Protein AF-A0A4P9ZAK8-F1 (afdb_monomer_lite)

Foldseek 3Di:
DLVVLLVVLVVLLVVLLVVLVVVDDDPVVSVVVCCDDVNVVSVLSNLLSVLVVVLVVVCCVQVNDDDPVLVVQCVVPLVVVLVLLVLLQPDPDCNVVSSVLSSVLSSLVSLLSRLLVVLVVLLVVLVVVLVVPLPDQPDLVNLVCSLVVDSSNVVLVVLLVVLVVQLVVLVVCVVVVNDDVSSNVSSLSSVLSNLVSVLSVVVSVLSSCLCSPQRNVVSNVVVVCVVPDPPPDDPQVNVVRDPPCSVVVNLVSVLVSLVVQLVSLVVVQVVCVVPVVDDDSVSSVVSNVVSVVVSVVSVVVVVVVVCVVVVLVVLWDQQDPVLCVVQVQAAPQVRDGQDAQVRCCVVVVDGRDQQSGFTAAPVSDTHGNVSVVVVCVVPQADPPPRHGRPDDPDDPDDDDDDDDDDDDDDDDD

Radius of gyration: 31.16 Å; chains: 1; bounding box: 90×70×85 Å

Secondary structure (DSSP, 8-state):
-HHHHHHHHHHHHHHHHHHHHHH-SSHHHHHHHHTSHHHHHHHHHHHHHHHHHHHHHHIIIII-SPPHHHHHHHHHHHHHHHHHHHHTT-SSS-HHHHHHHHHHHHHHHHHHHHHHHHHHHHHHHHHHHHHHTTTS---HHHHHHHHHHSHHHHHHHHHHHHHHHHHHHHHHHHHTT-S-HHHHHHHHHHHHHHHHHHHHHHHHHHHHHHIIIIIHHHHHHHHHHTTS-TT---THHHHTTS-TTHHHHHHHHHHHHHHHHHHHHHHHHHHHHHHH-PPPPHHHHHHHHHHHHHHHHHHHHHHHHHHHHHHHHHH-EEPPHHHHHTTTTB-TTT--B---HHHHHHHHSSPPPGGG-EEE-TTS-EEEHHHHHHHHHH-SB-TTT--BSS-------------PPPPPPPP--

InterPro domains:
  IPR001841 Zinc finger, RING-type [PS50089] (331-386)
  IPR001841 Zinc finger, RING-type [SM00184] (331-385)
  IPR013083 Zinc finger, RING/FYVE/PHD-type [G3DSA:3.30.40.10] (305-394)
  IPR024766 Zinc finger, RING-H2-type [PF12678] (330-386)
  IPR050731 HRD1 family E3 ubiquitin-protein ligases [PTHR22763] (3-403)
  IPR057992 E3 ubiquitin-protein ligase synoviolin-like, TPR repeats [PF25563] (3-280)
  IPR058051 Synoviolin-like, RING finger [cd16479] (328-386)

Structure (mmCIF, N/CA/C/O backbone):
data_AF-A0A4P9ZAK8-F1
#
_entry.id   AF-A0A4P9ZAK8-F1
#
loop_
_atom_site.group_PDB
_atom_site.id
_atom_site.type_symbol
_atom_site.label_atom_id
_atom_site.label_alt_id
_atom_site.label_comp_id
_atom_site.label_asym_id
_atom_site.label_entity_id
_atom_site.label_seq_id
_atom_site.pdbx_PDB_ins_code
_atom_site.Cartn_x
_atom_site.Cartn_y
_atom_site.Cartn_z
_atom_site.occupancy
_atom_site.B_iso_or_equiv
_atom_site.auth_seq_id
_atom_site.auth_comp_id
_atom_site.auth_asym_id
_atom_site.auth_atom_id
_atom_site.pdbx_PDB_model_num
ATOM 1 N N . TYR A 1 1 ? -11.344 -22.962 20.914 1.00 82.31 1 TYR A N 1
ATOM 2 C CA . TYR A 1 1 ? -10.974 -21.903 21.877 1.00 82.31 1 TYR A CA 1
ATOM 3 C C . TYR A 1 1 ? -11.687 -20.578 21.613 1.00 82.31 1 TYR A C 1
ATOM 5 O O . TYR A 1 1 ? -12.477 -20.197 22.462 1.00 82.31 1 TYR A O 1
ATOM 13 N N . ILE A 1 2 ? -11.527 -19.924 20.450 1.00 85.19 2 ILE A N 1
ATOM 14 C CA . ILE A 1 2 ? -12.181 -18.623 20.153 1.00 85.19 2 ILE A CA 1
ATOM 15 C C . ILE A 1 2 ? -13.714 -18.677 20.293 1.00 85.19 2 ILE A C 1
ATOM 17 O O . ILE A 1 2 ? -14.299 -17.819 20.941 1.00 85.19 2 ILE A O 1
ATOM 21 N N . ALA A 1 3 ? -14.363 -19.718 19.759 1.00 87.75 3 ALA A N 1
ATOM 22 C CA . ALA A 1 3 ? -15.814 -19.883 19.884 1.00 87.75 3 ALA A CA 1
ATOM 23 C C . ALA A 1 3 ? -16.275 -20.045 21.345 1.00 87.75 3 ALA A C 1
ATOM 25 O O . ALA A 1 3 ? -17.280 -19.469 21.738 1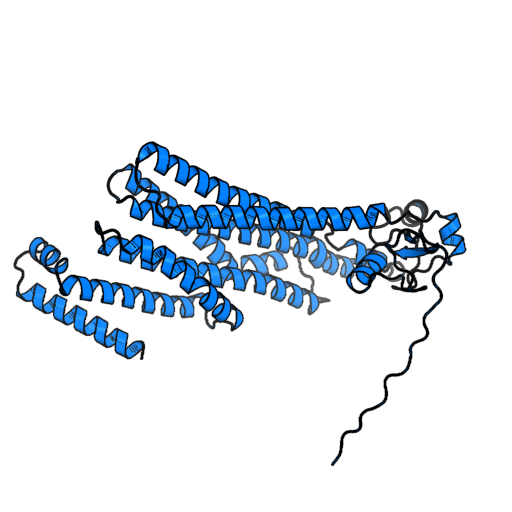.00 87.75 3 ALA A O 1
ATOM 26 N N . ALA A 1 4 ? -15.516 -20.780 22.165 1.00 91.19 4 ALA A N 1
ATOM 27 C CA . ALA A 1 4 ? -15.823 -20.938 23.585 1.00 91.19 4 ALA A CA 1
ATOM 28 C C . ALA A 1 4 ? -15.693 -19.600 24.327 1.00 91.19 4 ALA A C 1
ATOM 30 O O . ALA A 1 4 ? -16.603 -19.226 25.056 1.00 91.19 4 ALA A O 1
ATOM 31 N N . TYR A 1 5 ? -14.619 -18.847 24.064 1.00 92.44 5 TYR A N 1
ATOM 32 C CA . TYR A 1 5 ? -14.428 -17.505 24.616 1.00 92.44 5 TYR A CA 1
ATOM 33 C C . TYR A 1 5 ? -15.570 -16.551 24.223 1.00 92.44 5 TYR A C 1
ATOM 35 O O . TYR A 1 5 ? -16.126 -15.870 25.084 1.00 92.44 5 TYR A O 1
ATOM 43 N N . ALA A 1 6 ? -15.986 -16.562 22.954 1.00 91.44 6 ALA A N 1
ATOM 44 C CA . ALA A 1 6 ? -17.105 -15.758 22.468 1.00 91.44 6 ALA A CA 1
ATOM 45 C C . ALA A 1 6 ? -18.426 -16.087 23.175 1.00 91.44 6 ALA A C 1
ATOM 47 O O . ALA A 1 6 ? -19.129 -15.186 23.635 1.00 91.44 6 ALA A O 1
ATOM 48 N N . VAL A 1 7 ? -18.743 -17.375 23.324 1.00 93.38 7 VAL A N 1
ATOM 49 C CA . VAL A 1 7 ? -19.939 -17.820 24.053 1.00 93.38 7 VAL A CA 1
ATOM 50 C C . VAL A 1 7 ? -19.867 -17.401 25.523 1.00 93.38 7 VAL A C 1
ATOM 52 O O . VAL A 1 7 ? -20.842 -16.882 26.056 1.00 93.38 7 VAL A O 1
ATOM 55 N N . THR A 1 8 ? -18.713 -17.543 26.180 1.00 92.62 8 THR A N 1
ATOM 56 C CA . THR A 1 8 ? -18.571 -17.119 27.583 1.00 92.62 8 THR A CA 1
ATOM 57 C C . THR A 1 8 ? -18.677 -15.604 27.757 1.00 92.62 8 THR A C 1
ATOM 59 O O . THR A 1 8 ? -19.342 -15.149 28.682 1.00 92.62 8 THR A O 1
ATOM 62 N N . SER A 1 9 ? -18.081 -14.818 26.855 1.00 93.50 9 SER A N 1
ATOM 63 C CA . SER A 1 9 ? -18.130 -13.351 26.897 1.00 93.50 9 SER A CA 1
ATOM 64 C C . SER A 1 9 ? -19.557 -12.838 26.682 1.00 93.50 9 SER A C 1
ATOM 66 O O . SER A 1 9 ? -20.058 -12.031 27.464 1.00 93.50 9 SER A O 1
ATOM 68 N N . THR A 1 10 ? -20.257 -13.380 25.680 1.00 92.38 10 THR A N 1
ATOM 69 C CA . THR A 1 10 ? -21.662 -13.039 25.398 1.00 92.38 10 THR A CA 1
ATOM 70 C C . THR A 1 10 ? -22.607 -13.461 26.525 1.00 92.38 10 THR A C 1
ATOM 72 O O . THR A 1 10 ? -23.505 -12.697 26.876 1.00 92.38 10 THR A O 1
ATOM 75 N N . ALA A 1 11 ? -22.386 -14.622 27.150 1.00 93.81 11 ALA A N 1
ATOM 76 C CA . ALA A 1 11 ? -23.176 -15.072 28.296 1.00 93.81 11 ALA A CA 1
ATOM 77 C C . ALA A 1 11 ? -22.973 -14.183 29.535 1.00 93.81 11 ALA A C 1
ATOM 79 O O . ALA A 1 11 ? -23.951 -13.810 30.182 1.00 93.81 11 ALA A O 1
ATOM 80 N N . LEU A 1 12 ? -21.726 -13.804 29.844 1.00 92.62 12 LEU A N 1
ATOM 81 C CA . LEU A 1 12 ? -21.414 -12.886 30.947 1.00 92.62 12 LEU A CA 1
ATOM 82 C C . LEU A 1 12 ? -22.039 -11.506 30.727 1.00 92.62 12 LEU A C 1
ATOM 84 O O . LEU A 1 12 ? -22.620 -10.937 31.651 1.00 92.62 12 LEU A O 1
ATOM 88 N N . PHE A 1 13 ? -21.973 -10.998 29.496 1.00 92.62 13 PHE A N 1
ATOM 89 C CA . PHE A 1 13 ? -22.619 -9.747 29.117 1.00 92.62 13 PHE A CA 1
ATOM 90 C C . PHE A 1 13 ? -24.141 -9.810 29.283 1.00 92.62 13 PHE A C 1
ATOM 92 O O . PHE A 1 13 ? -24.727 -8.934 29.916 1.00 92.62 13 PHE A O 1
ATOM 99 N N . ALA A 1 14 ? -24.781 -10.867 28.775 1.00 92.44 14 ALA A N 1
ATOM 100 C CA . ALA A 1 14 ? -26.225 -11.052 28.892 1.00 92.44 14 ALA A CA 1
ATOM 101 C C . ALA A 1 14 ? -26.673 -11.172 30.358 1.00 92.44 14 ALA A C 1
ATOM 103 O O . ALA A 1 14 ? -27.662 -10.555 30.745 1.00 92.44 14 ALA A O 1
ATOM 104 N N . ALA A 1 15 ? -25.931 -11.912 31.188 1.00 91.69 15 ALA A N 1
ATOM 105 C CA . ALA A 1 15 ? -26.213 -12.026 32.618 1.00 91.69 15 ALA A CA 1
ATOM 106 C C . ALA A 1 15 ? -26.088 -10.671 33.333 1.00 91.69 15 ALA A C 1
ATOM 108 O O . ALA A 1 15 ? -26.983 -10.289 34.088 1.00 91.69 15 ALA A O 1
ATOM 109 N N . SER A 1 16 ? -25.022 -9.914 33.046 1.00 89.69 16 SER A N 1
ATOM 110 C CA . SER A 1 16 ? -24.847 -8.550 33.558 1.00 89.69 16 SER A CA 1
ATOM 111 C C . SER A 1 16 ? -26.030 -7.664 33.149 1.00 89.69 16 SER A C 1
ATOM 113 O O . SER A 1 16 ? -26.698 -7.095 34.006 1.00 89.69 16 SER A O 1
ATOM 115 N N . LEU A 1 17 ? -26.397 -7.651 31.866 1.00 89.62 17 LEU A N 1
ATOM 116 C CA . LEU A 1 17 ? -27.507 -6.843 31.357 1.00 89.62 17 LEU A CA 1
ATOM 117 C C . LEU A 1 17 ? -28.851 -7.194 32.016 1.00 89.62 17 LEU A C 1
ATOM 119 O O . LEU A 1 17 ? -29.587 -6.296 32.418 1.00 89.62 17 LEU A O 1
ATOM 123 N N . VAL A 1 18 ? -29.163 -8.485 32.174 1.00 90.81 18 VAL A N 1
ATOM 124 C CA . VAL A 1 18 ? -30.403 -8.939 32.830 1.00 90.81 18 VAL A CA 1
ATOM 125 C C . VAL A 1 18 ? -30.436 -8.528 34.304 1.00 90.81 18 VAL A C 1
ATOM 127 O O . VAL A 1 18 ? -31.476 -8.079 34.786 1.00 90.81 18 VAL A O 1
ATOM 130 N N . THR A 1 19 ? -29.312 -8.635 35.021 1.00 87.94 19 THR A N 1
ATOM 131 C CA . THR A 1 19 ? -29.245 -8.199 36.428 1.00 87.94 19 THR A CA 1
ATOM 132 C C . THR A 1 19 ? -29.401 -6.684 36.579 1.00 87.94 19 THR A C 1
ATOM 134 O O . THR A 1 19 ? -30.102 -6.253 37.492 1.00 87.94 19 THR A O 1
ATOM 137 N N . LEU A 1 20 ? -28.846 -5.876 35.664 1.00 86.44 20 LEU A N 1
ATOM 138 C CA . LEU A 1 20 ? -29.082 -4.425 35.653 1.00 86.44 20 LEU A CA 1
ATOM 139 C C . LEU A 1 20 ? -30.536 -4.077 35.331 1.00 86.44 20 LEU A C 1
ATOM 141 O O . LEU A 1 20 ? -31.121 -3.238 36.011 1.00 86.44 20 LEU A O 1
ATOM 145 N N . LEU A 1 21 ? -31.130 -4.716 34.321 1.00 87.44 21 LEU A N 1
ATOM 146 C CA . LEU A 1 21 ? -32.526 -4.476 33.934 1.00 87.44 21 LEU A CA 1
ATOM 147 C C . LEU A 1 21 ? -33.510 -4.810 35.060 1.00 87.44 21 LEU A C 1
ATOM 149 O O . LEU A 1 21 ? -34.562 -4.191 35.154 1.00 87.44 21 LEU A O 1
ATOM 153 N N . ALA A 1 22 ? -33.175 -5.776 35.918 1.00 87.44 22 ALA A N 1
ATOM 154 C CA . ALA A 1 22 ? -33.998 -6.132 37.069 1.00 87.44 22 ALA A CA 1
ATOM 155 C C . ALA A 1 22 ? -33.859 -5.156 38.255 1.00 87.44 22 ALA A C 1
ATOM 157 O O . ALA A 1 22 ? -34.749 -5.115 39.103 1.00 87.44 22 ALA A O 1
ATOM 158 N N . HIS A 1 23 ? -32.750 -4.411 38.348 1.00 85.38 23 HIS A N 1
ATOM 159 C CA . HIS A 1 23 ? -32.455 -3.524 39.481 1.00 85.38 23 HIS A CA 1
ATOM 160 C C . HIS A 1 23 ? -32.722 -2.040 39.187 1.00 85.38 23 HIS A C 1
ATOM 162 O O . HIS A 1 23 ? -33.078 -1.282 40.088 1.00 85.38 23 HIS A O 1
ATOM 168 N N . SER A 1 24 ? -32.564 -1.625 37.931 1.00 83.44 24 SER A N 1
ATOM 169 C CA . SER A 1 24 ? -32.732 -0.237 37.501 1.00 83.44 24 SER A CA 1
ATOM 170 C C . SER A 1 24 ? -34.193 0.092 37.184 1.00 83.44 24 SER A C 1
ATOM 172 O O . SER A 1 24 ? -34.926 -0.704 36.603 1.00 83.44 24 SER A O 1
ATOM 174 N N . TYR A 1 25 ? -34.617 1.286 37.591 1.00 81.31 25 TYR A N 1
ATOM 175 C CA . TYR A 1 25 ? -35.986 1.782 37.424 1.00 81.31 25 TYR A CA 1
ATOM 176 C C . TYR A 1 25 ? -36.138 2.724 36.219 1.00 81.31 25 TYR A C 1
ATOM 178 O O . TYR A 1 25 ? -37.228 2.804 35.661 1.00 81.31 25 TYR A O 1
ATOM 186 N N . ASP A 1 26 ? -35.051 3.379 35.793 1.00 89.62 26 ASP A N 1
ATOM 187 C CA . ASP A 1 26 ? -35.006 4.326 34.674 1.00 89.62 26 ASP A CA 1
ATOM 188 C C . ASP A 1 26 ? -33.829 4.016 33.730 1.00 89.62 26 ASP A C 1
ATOM 190 O O . ASP A 1 26 ? -32.810 3.445 34.121 1.00 89.62 26 ASP A O 1
ATOM 194 N N . PHE A 1 27 ? -33.927 4.446 32.468 1.00 86.75 27 PHE A N 1
ATOM 195 C CA . PHE A 1 27 ? -32.861 4.245 31.475 1.00 86.75 27 PHE A CA 1
ATOM 196 C C . PHE A 1 27 ? -31.544 4.937 31.861 1.00 86.75 27 PHE A C 1
ATOM 198 O O . PHE A 1 27 ? -30.467 4.391 31.635 1.00 86.75 27 PHE A O 1
ATOM 205 N N . LEU A 1 28 ? -31.617 6.131 32.458 1.00 85.88 28 LEU A N 1
ATOM 206 C CA . LEU A 1 28 ? -30.425 6.894 32.828 1.00 85.88 28 LEU A CA 1
ATOM 207 C C . LEU A 1 28 ? -29.646 6.213 33.960 1.00 85.88 28 LEU A C 1
ATOM 209 O O . LEU A 1 28 ? -28.419 6.172 33.919 1.00 85.88 28 LEU A O 1
ATOM 213 N N . THR A 1 29 ? -30.349 5.631 34.936 1.00 85.56 29 THR A N 1
ATOM 214 C CA . THR A 1 29 ? -29.714 4.887 36.030 1.00 85.56 29 THR A CA 1
ATOM 215 C C . THR A 1 29 ? -29.134 3.566 35.553 1.00 85.56 29 THR A C 1
ATOM 217 O O . THR A 1 29 ? -28.030 3.218 35.967 1.00 85.56 29 THR A O 1
ATOM 220 N N . LEU A 1 30 ? -29.797 2.889 34.608 1.00 85.81 30 LEU A N 1
ATOM 221 C CA . LEU A 1 30 ? -29.223 1.738 33.911 1.00 85.81 30 LEU A CA 1
ATOM 222 C C . LEU A 1 30 ? -27.921 2.113 33.195 1.00 85.81 30 LEU A C 1
ATOM 224 O O . LEU A 1 30 ? -26.912 1.439 33.385 1.00 85.81 30 LEU A O 1
ATOM 228 N N . ALA A 1 31 ? -27.931 3.180 32.390 1.00 84.12 31 ALA A N 1
ATOM 229 C CA . ALA A 1 31 ? -26.759 3.621 31.636 1.00 84.12 31 ALA A CA 1
ATOM 230 C C . ALA A 1 31 ? -25.596 3.985 32.569 1.00 84.12 31 ALA A C 1
ATOM 232 O O . ALA A 1 31 ? -24.469 3.548 32.348 1.00 84.12 31 ALA A O 1
ATOM 233 N N . GLN A 1 32 ? -25.888 4.709 33.650 1.00 84.12 32 GLN A N 1
ATOM 234 C CA . 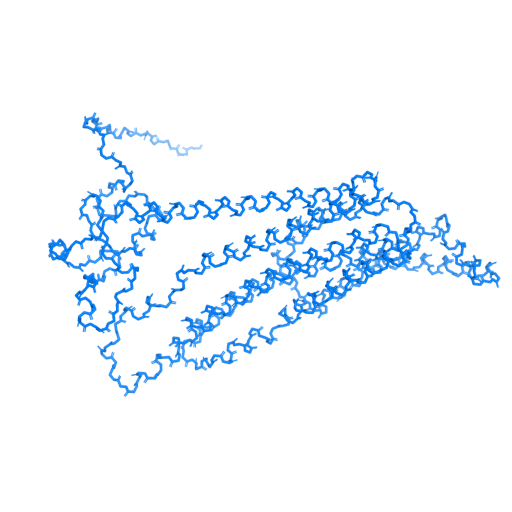GLN A 1 32 ? -24.895 5.089 34.644 1.00 84.12 32 GLN A CA 1
ATOM 235 C C . GLN A 1 32 ? -24.310 3.860 35.357 1.00 84.12 32 GLN A C 1
ATOM 237 O O . GLN A 1 32 ? -23.094 3.691 35.382 1.00 84.12 32 GLN A O 1
ATOM 242 N N . GLU A 1 33 ? -25.136 2.952 35.881 1.00 83.69 33 GLU A N 1
ATOM 243 C CA . GLU A 1 33 ? -24.647 1.731 36.539 1.00 83.69 33 GLU A CA 1
ATOM 244 C C . GLU A 1 33 ? -23.830 0.829 35.612 1.00 83.69 33 GLU A C 1
ATOM 246 O O . GLU A 1 33 ? -22.961 0.086 36.071 1.00 83.69 33 GLU A O 1
ATOM 251 N N . PHE A 1 34 ? -24.124 0.863 34.316 1.00 81.69 34 PHE A N 1
ATOM 252 C CA . PHE A 1 34 ? -23.410 0.079 33.321 1.00 81.69 34 PHE A CA 1
ATOM 253 C C . PHE A 1 34 ? -22.008 0.623 33.036 1.00 81.69 34 PHE A C 1
ATOM 255 O O . PHE A 1 34 ? -21.113 -0.142 32.677 1.00 81.69 34 PHE A O 1
ATOM 262 N N . THR A 1 35 ? -21.806 1.924 33.250 1.00 83.06 35 THR A N 1
ATOM 263 C CA . THR A 1 35 ? -20.512 2.602 33.100 1.00 83.06 35 THR A CA 1
ATOM 264 C C . THR A 1 35 ? -19.593 2.492 34.321 1.00 83.06 35 THR A C 1
ATOM 266 O O . THR A 1 35 ? -18.477 2.995 34.263 1.00 83.06 35 THR A O 1
ATOM 269 N N . PHE A 1 36 ? -20.000 1.811 35.400 1.00 82.25 36 PHE A N 1
ATOM 270 C CA . PHE A 1 36 ? -19.189 1.676 36.619 1.00 82.25 36 PHE A CA 1
ATOM 271 C C . PHE A 1 36 ? -18.629 0.259 36.851 1.00 82.25 36 PHE A C 1
ATOM 273 O O . PHE A 1 36 ? -19.215 -0.761 36.472 1.00 82.25 36 PHE A O 1
ATOM 280 N N . ASP A 1 37 ? -17.480 0.216 37.532 1.00 84.62 37 ASP A N 1
ATOM 281 C CA . ASP A 1 37 ? -16.838 -0.967 38.115 1.00 84.62 37 ASP A CA 1
ATOM 282 C C . ASP A 1 37 ? -16.632 -2.149 37.139 1.00 84.62 37 ASP A C 1
ATOM 284 O O . ASP A 1 37 ? -16.084 -2.028 36.044 1.00 84.62 37 ASP A O 1
ATOM 288 N N . ILE A 1 38 ? -17.049 -3.344 37.563 1.00 86.31 38 ILE A N 1
ATOM 289 C CA . ILE A 1 38 ? -16.867 -4.618 36.864 1.00 86.31 38 ILE A CA 1
ATOM 290 C C . ILE A 1 38 ? -17.778 -4.698 35.630 1.00 86.31 38 ILE A C 1
ATOM 292 O O . ILE A 1 38 ? -17.429 -5.345 34.641 1.00 86.31 38 ILE A O 1
ATOM 296 N N . LYS A 1 39 ? -18.940 -4.030 35.666 1.00 87.19 39 LYS A N 1
ATOM 297 C CA . LYS A 1 39 ? -19.925 -4.033 34.573 1.00 87.19 39 LYS A CA 1
ATOM 298 C C . LYS A 1 39 ? -19.340 -3.373 33.320 1.00 87.19 39 LYS A C 1
ATOM 300 O O . LYS A 1 39 ? -19.485 -3.931 32.231 1.00 87.19 39 LYS A O 1
ATOM 305 N N . LEU A 1 40 ? -18.590 -2.281 33.496 1.00 87.62 40 LEU A N 1
ATOM 306 C CA . LEU A 1 40 ? -17.849 -1.622 32.421 1.00 87.62 40 LEU A CA 1
ATOM 307 C C . LEU A 1 40 ? -16.824 -2.570 31.784 1.00 87.62 40 LEU A C 1
ATOM 309 O O . LEU A 1 40 ? -16.800 -2.725 30.568 1.00 87.62 40 LEU A O 1
ATOM 313 N N . VAL A 1 41 ? -16.024 -3.279 32.585 1.00 88.75 41 VAL A N 1
ATOM 314 C CA . VAL A 1 41 ? -15.022 -4.229 32.064 1.00 88.75 41 VAL A CA 1
ATOM 315 C C . VAL A 1 41 ? -15.679 -5.359 31.262 1.00 88.75 41 VAL A C 1
ATOM 317 O O . VAL A 1 41 ? -15.181 -5.741 30.201 1.00 88.75 41 VAL A O 1
ATOM 320 N N . VAL A 1 42 ? -16.824 -5.872 31.727 1.00 91.44 42 VAL A N 1
ATOM 321 C CA . VAL A 1 42 ? -17.605 -6.884 30.995 1.00 91.44 42 VAL A CA 1
ATOM 322 C C . VAL A 1 42 ? -18.111 -6.332 29.658 1.00 91.44 42 VAL A C 1
ATOM 324 O O . VAL A 1 42 ? -18.017 -7.034 28.647 1.00 91.44 42 VAL A O 1
ATOM 327 N N . LEU A 1 43 ? -18.591 -5.084 29.621 1.00 90.12 43 LEU A N 1
ATOM 328 C CA . LEU A 1 43 ? -18.989 -4.404 28.384 1.00 90.12 43 LEU A CA 1
ATOM 329 C C . LEU A 1 43 ? -17.808 -4.254 27.415 1.00 90.12 43 LEU A C 1
ATOM 331 O O . LEU A 1 43 ? -17.935 -4.612 26.246 1.00 90.12 43 LEU A O 1
ATOM 335 N N . LEU A 1 44 ? -16.656 -3.771 27.878 1.00 90.06 44 LEU A N 1
ATOM 336 C CA . LEU A 1 44 ? -15.482 -3.569 27.023 1.00 90.06 44 LEU A CA 1
ATOM 337 C C . LEU A 1 44 ? -14.967 -4.894 26.448 1.00 90.06 44 LEU A C 1
ATOM 339 O O . LEU A 1 44 ? -14.682 -4.988 25.254 1.00 90.06 44 LEU A O 1
ATOM 343 N N . ASN A 1 45 ? -14.936 -5.954 27.260 1.00 91.69 45 ASN A N 1
ATOM 344 C CA . ASN A 1 45 ? -14.593 -7.300 26.801 1.00 91.69 45 ASN A CA 1
ATOM 345 C C . ASN A 1 45 ? -15.599 -7.834 25.764 1.00 91.69 45 ASN A C 1
ATOM 347 O O . ASN A 1 45 ? -15.214 -8.520 24.812 1.00 91.69 45 ASN A O 1
ATOM 351 N N . PHE A 1 46 ? -16.885 -7.511 25.916 1.00 91.88 46 PHE A N 1
ATOM 352 C CA . PHE A 1 46 ? -17.906 -7.840 24.925 1.00 91.88 46 PHE A CA 1
ATOM 353 C C . PHE A 1 46 ? -17.698 -7.070 23.613 1.00 91.88 46 PHE A C 1
ATOM 355 O O . PHE A 1 46 ? -17.711 -7.691 22.550 1.00 91.88 46 PHE A O 1
ATOM 362 N N . ILE A 1 47 ? -17.429 -5.762 23.677 1.00 91.94 47 ILE A N 1
ATOM 363 C CA . ILE A 1 47 ? -17.107 -4.927 22.508 1.00 91.94 47 ILE A CA 1
ATOM 364 C C . ILE A 1 47 ? -15.882 -5.495 21.778 1.00 91.94 47 ILE A C 1
ATOM 366 O O . ILE A 1 47 ? -15.940 -5.751 20.575 1.00 91.94 47 ILE A O 1
ATOM 370 N N . ALA A 1 48 ? -14.797 -5.781 22.500 1.00 91.06 48 ALA A N 1
ATOM 371 C CA . ALA A 1 48 ? -13.585 -6.373 21.937 1.00 91.06 48 ALA A CA 1
ATOM 372 C C . ALA A 1 48 ? -13.868 -7.714 21.240 1.00 91.06 48 ALA A C 1
ATOM 374 O O . ALA A 1 48 ? -13.432 -7.952 20.111 1.00 91.06 48 ALA A O 1
ATOM 375 N N . CYS A 1 49 ? -14.646 -8.585 21.889 1.00 92.69 49 CYS A N 1
ATOM 376 C CA . CYS A 1 49 ? -15.047 -9.867 21.322 1.00 92.69 49 CYS A CA 1
ATOM 377 C C . CYS A 1 49 ? -15.906 -9.694 20.059 1.00 92.69 49 CYS A C 1
ATOM 379 O O . CYS A 1 49 ? -15.676 -10.390 19.067 1.00 92.69 49 CYS A O 1
ATOM 381 N N . PHE A 1 50 ? -16.840 -8.741 20.062 1.00 92.69 50 PHE A N 1
ATOM 382 C CA . PHE A 1 50 ? -17.657 -8.408 18.900 1.00 92.69 50 PHE A CA 1
ATOM 383 C C . PHE A 1 50 ? -16.792 -7.967 17.714 1.00 92.69 50 PHE A C 1
ATOM 385 O O . PHE A 1 50 ? -16.942 -8.526 16.628 1.00 92.69 50 PHE A O 1
ATOM 392 N N . TYR A 1 51 ? -15.839 -7.050 17.917 1.00 93.44 51 TYR A N 1
ATOM 393 C CA . TYR A 1 51 ? -14.921 -6.624 16.854 1.00 93.44 51 TYR A CA 1
ATOM 394 C C . TYR A 1 51 ? -14.061 -7.777 16.328 1.00 93.44 51 TYR A C 1
ATOM 396 O O . TYR A 1 51 ? -13.889 -7.894 15.116 1.00 93.44 51 TYR A O 1
ATOM 404 N N . LEU A 1 52 ? -13.567 -8.669 17.193 1.00 91.44 52 LEU A N 1
ATOM 405 C CA . LEU A 1 52 ? -12.801 -9.845 16.760 1.00 91.44 52 LEU A CA 1
ATOM 406 C C . LEU A 1 52 ? -13.641 -10.794 15.894 1.00 91.44 52 LEU A C 1
ATOM 408 O O . LEU A 1 52 ? -13.180 -11.246 14.845 1.00 91.44 52 LEU A O 1
ATOM 412 N N . LEU A 1 53 ? -14.878 -11.090 16.299 1.00 92.62 53 LEU A N 1
ATOM 413 C CA . LEU A 1 53 ? -15.778 -11.938 15.513 1.00 92.62 53 LEU A CA 1
ATOM 414 C C . LEU A 1 53 ? -16.187 -11.266 14.202 1.00 92.62 53 LEU A C 1
ATOM 416 O O . LEU A 1 53 ? -16.197 -11.921 13.160 1.00 92.62 53 LEU A O 1
ATOM 420 N N . TRP A 1 54 ? -16.487 -9.967 14.245 1.00 93.38 54 TRP A N 1
ATOM 421 C CA . TRP A 1 54 ? -16.831 -9.178 13.067 1.00 93.38 54 TRP A CA 1
ATOM 422 C C . TRP A 1 54 ? -15.678 -9.153 12.062 1.00 93.38 54 TRP A C 1
ATOM 424 O O . TRP A 1 54 ? -15.890 -9.410 10.876 1.00 93.38 54 TRP A O 1
ATOM 434 N N . MET A 1 55 ? -14.451 -8.942 12.537 1.00 92.12 55 MET A N 1
ATOM 435 C CA . MET A 1 55 ? -13.240 -8.995 11.724 1.00 92.12 55 MET A CA 1
ATOM 436 C C . MET A 1 55 ? -13.043 -10.381 11.097 1.00 92.12 55 MET A C 1
ATOM 438 O O . MET A 1 55 ? -12.845 -10.489 9.891 1.00 92.12 55 MET A O 1
ATOM 442 N N . LEU A 1 56 ? -13.164 -11.466 11.867 1.00 90.75 56 LEU A N 1
ATOM 443 C CA . LEU A 1 56 ? -13.031 -12.826 11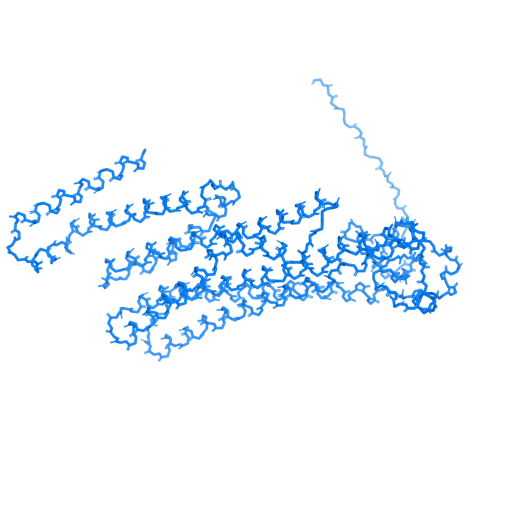.325 1.00 90.75 56 LEU A CA 1
ATOM 444 C C . LEU A 1 56 ? -14.107 -13.148 10.275 1.00 90.75 56 LEU A C 1
ATOM 446 O O . LEU A 1 56 ? -13.814 -13.787 9.260 1.00 90.75 56 LEU A O 1
ATOM 450 N N . ALA A 1 57 ? -15.345 -12.710 10.508 1.00 92.44 57 ALA A N 1
ATOM 451 C CA . ALA A 1 57 ? -16.456 -12.922 9.589 1.00 92.44 57 ALA A CA 1
ATOM 452 C C . ALA A 1 57 ? -16.264 -12.149 8.277 1.00 92.44 57 ALA A C 1
ATOM 454 O O . ALA A 1 57 ? -16.397 -12.719 7.195 1.00 92.44 57 ALA A O 1
ATOM 455 N N . THR A 1 58 ? -15.907 -10.868 8.363 1.00 91.44 58 THR A N 1
ATOM 456 C CA . THR A 1 58 ? -15.683 -10.005 7.192 1.00 91.44 58 THR A CA 1
ATOM 457 C C . THR A 1 58 ? -14.443 -10.402 6.405 1.00 91.44 58 THR A C 1
ATOM 459 O O . THR A 1 58 ? -14.492 -10.378 5.177 1.00 91.44 58 THR A O 1
ATOM 462 N N . ILE A 1 59 ? -13.371 -10.851 7.065 1.00 92.44 59 ILE A N 1
ATOM 463 C CA . ILE A 1 59 ? -12.192 -11.389 6.379 1.00 92.44 59 ILE A CA 1
ATOM 464 C C . ILE A 1 59 ? -12.587 -12.579 5.498 1.00 92.44 59 ILE A C 1
ATOM 466 O O . ILE A 1 59 ? -12.268 -12.600 4.311 1.00 92.44 59 ILE A O 1
ATOM 470 N N . ARG A 1 60 ? -13.359 -13.528 6.038 1.00 90.94 60 ARG A N 1
ATOM 471 C CA . ARG A 1 60 ? -13.843 -14.670 5.248 1.00 90.94 60 ARG A CA 1
ATOM 472 C C . ARG A 1 60 ? -14.823 -14.269 4.148 1.00 90.94 60 ARG A C 1
ATOM 474 O O . ARG A 1 60 ? -14.792 -14.875 3.083 1.00 90.94 60 ARG A O 1
ATOM 481 N N . LEU A 1 61 ? -15.680 -13.278 4.395 1.00 91.00 61 LEU A N 1
ATOM 482 C CA . LEU A 1 61 ? -16.704 -12.848 3.442 1.00 91.00 61 LEU A CA 1
ATOM 483 C C . LEU A 1 61 ? -16.114 -12.074 2.255 1.00 91.00 61 LEU A C 1
ATOM 485 O O . LEU A 1 61 ? -16.483 -12.347 1.117 1.00 91.00 61 LEU A O 1
ATOM 489 N N . PHE A 1 62 ? -15.212 -11.122 2.506 1.00 89.12 62 PHE A N 1
ATOM 490 C CA . PHE A 1 62 ? -14.664 -10.243 1.467 1.00 89.12 62 PHE A CA 1
ATOM 491 C C . PHE A 1 62 ? -13.366 -10.765 0.844 1.00 89.12 62 PHE A C 1
ATOM 493 O O . PHE A 1 62 ? -13.149 -10.569 -0.350 1.00 89.12 62 PHE A O 1
ATOM 500 N N . PHE A 1 63 ? -12.499 -11.412 1.630 1.00 88.56 63 PHE A N 1
ATOM 501 C CA . PHE A 1 63 ? -11.161 -11.822 1.185 1.00 88.56 63 PHE A CA 1
ATOM 502 C C . PHE A 1 63 ? -11.015 -13.335 0.985 1.00 88.56 63 PHE A C 1
ATOM 504 O O . PHE A 1 63 ? -10.080 -13.769 0.311 1.00 88.56 63 PHE A O 1
ATOM 511 N N . GLY A 1 64 ? -11.939 -14.138 1.520 1.00 88.56 64 GLY A N 1
ATOM 512 C CA . GLY A 1 64 ? -11.901 -15.594 1.412 1.00 88.56 64 GLY A CA 1
ATOM 513 C C . GLY A 1 64 ? -10.738 -16.201 2.200 1.00 88.56 64 GLY A C 1
ATOM 514 O O . GLY A 1 64 ? -10.572 -15.930 3.390 1.00 88.56 64 GLY A O 1
ATOM 515 N N . GLU A 1 65 ? -9.948 -17.052 1.545 1.00 89.94 65 GLU A N 1
ATOM 516 C CA . GLU A 1 65 ? -8.774 -17.689 2.148 1.00 89.94 65 GLU A CA 1
ATOM 517 C C . GLU A 1 65 ? -7.535 -16.791 2.061 1.00 89.94 65 GLU A C 1
ATOM 519 O O . GLU A 1 65 ? -7.151 -16.313 0.984 1.00 89.94 65 GLU A O 1
ATOM 524 N N . LEU A 1 66 ? -6.887 -16.582 3.209 1.00 90.44 66 LEU A N 1
ATOM 525 C CA . LEU A 1 66 ? -5.667 -15.788 3.311 1.00 90.44 66 LEU A CA 1
ATOM 526 C C . LEU A 1 66 ? -4.465 -16.591 2.836 1.00 90.44 66 LEU A C 1
ATOM 528 O O . LEU A 1 66 ? -4.303 -17.771 3.153 1.00 90.44 66 LEU A O 1
ATOM 532 N N . ARG A 1 67 ? -3.589 -15.917 2.097 1.00 90.69 67 ARG A N 1
ATOM 533 C CA . ARG A 1 67 ? -2.320 -16.495 1.649 1.00 90.69 67 ARG A CA 1
ATOM 534 C C . ARG A 1 67 ? -1.298 -16.444 2.781 1.00 90.69 67 ARG A C 1
ATOM 536 O O . ARG A 1 67 ? -1.355 -15.568 3.636 1.00 90.69 67 ARG A O 1
ATOM 543 N N . VAL A 1 68 ? -0.316 -17.345 2.747 1.00 92.06 68 VAL A N 1
ATOM 544 C CA . VAL A 1 68 ? 0.751 -17.410 3.765 1.00 92.06 68 VAL A CA 1
ATOM 545 C C . VAL A 1 68 ? 1.475 -16.069 3.915 1.00 92.06 68 VAL A C 1
ATOM 547 O O . VAL A 1 68 ? 1.649 -15.598 5.030 1.00 92.06 68 VAL A O 1
ATOM 550 N N . ILE A 1 69 ? 1.781 -15.415 2.792 1.00 89.94 69 ILE A N 1
ATOM 551 C CA . ILE A 1 69 ? 2.452 -14.106 2.761 1.00 89.94 69 ILE A CA 1
ATOM 552 C C . ILE A 1 69 ? 1.603 -13.026 3.453 1.00 89.94 69 ILE A C 1
ATOM 554 O O . ILE A 1 69 ? 2.128 -12.198 4.187 1.00 89.94 69 ILE A O 1
ATOM 558 N N . GLU A 1 70 ? 0.280 -13.063 3.270 1.00 93.19 70 GLU A N 1
ATOM 559 C CA . GLU A 1 70 ? -0.628 -12.108 3.919 1.00 93.19 70 GLU A CA 1
ATOM 560 C C . GLU A 1 70 ? -0.656 -12.335 5.428 1.00 93.19 70 GLU A C 1
ATOM 562 O O . GLU A 1 70 ? -0.620 -11.382 6.198 1.00 93.19 70 GLU A O 1
ATOM 567 N N . MET A 1 71 ? -0.687 -13.597 5.867 1.00 92.06 71 MET A N 1
ATOM 568 C CA . MET A 1 71 ? -0.652 -13.930 7.292 1.00 92.06 71 MET A CA 1
ATOM 569 C C . MET A 1 71 ? 0.655 -13.479 7.953 1.00 92.06 71 MET A C 1
ATOM 571 O O . MET A 1 71 ? 0.611 -12.954 9.063 1.00 92.06 71 MET A O 1
ATOM 575 N N . GLU A 1 72 ? 1.790 -13.643 7.273 1.00 94.06 72 GLU A N 1
ATOM 576 C CA . GLU A 1 72 ? 3.104 -13.201 7.753 1.00 94.06 72 GLU A CA 1
ATOM 577 C C . GLU A 1 72 ? 3.164 -11.674 7.893 1.00 94.06 72 GLU A C 1
ATOM 579 O O . GLU A 1 72 ? 3.435 -11.159 8.977 1.00 94.06 72 GLU A O 1
ATOM 584 N N . HIS A 1 73 ? 2.783 -10.929 6.851 1.00 91.38 73 HIS A N 1
ATOM 585 C CA . HIS A 1 73 ? 2.756 -9.466 6.915 1.00 91.38 73 HIS A CA 1
ATOM 586 C C . HIS A 1 73 ? 1.794 -8.922 7.977 1.00 91.38 73 HIS A C 1
ATOM 588 O O . HIS A 1 73 ? 2.086 -7.908 8.620 1.00 91.38 73 HIS A O 1
ATOM 594 N N . ILE A 1 74 ? 0.645 -9.573 8.170 1.00 91.06 74 ILE A N 1
ATOM 595 C CA . ILE A 1 74 ? -0.299 -9.227 9.235 1.00 91.06 74 ILE A CA 1
ATOM 596 C C . ILE A 1 74 ? 0.340 -9.475 10.609 1.00 91.06 74 ILE A C 1
ATOM 598 O O . ILE A 1 74 ? 0.281 -8.595 11.473 1.00 91.06 74 ILE A O 1
ATOM 602 N N . ALA A 1 75 ? 0.972 -10.635 10.806 1.00 91.50 75 ALA A N 1
ATOM 603 C CA . ALA A 1 75 ? 1.626 -10.998 12.061 1.00 91.50 75 ALA A CA 1
ATOM 604 C C . ALA A 1 75 ? 2.769 -10.037 12.427 1.00 91.50 75 ALA A C 1
ATOM 606 O O . ALA A 1 75 ? 2.907 -9.682 13.598 1.00 91.50 75 ALA A O 1
ATOM 607 N N . ASP A 1 76 ? 3.514 -9.542 11.439 1.00 91.31 76 ASP A N 1
ATOM 608 C CA . ASP A 1 76 ? 4.617 -8.604 11.662 1.00 91.31 76 ASP A CA 1
ATOM 609 C C . ASP A 1 76 ? 4.142 -7.171 11.961 1.00 91.31 76 ASP A C 1
ATOM 611 O O . ASP A 1 76 ? 4.738 -6.456 12.772 1.00 91.31 76 ASP A O 1
ATOM 615 N N . ARG A 1 77 ? 3.060 -6.712 11.312 1.00 87.31 77 ARG A N 1
ATOM 616 C CA . ARG A 1 77 ? 2.615 -5.302 11.379 1.00 87.31 77 ARG A CA 1
ATOM 617 C C . ARG A 1 77 ? 1.595 -5.010 12.479 1.00 87.31 77 ARG A C 1
ATOM 619 O O . ARG A 1 77 ? 1.537 -3.867 12.960 1.00 87.31 77 ARG A O 1
ATOM 626 N N . ILE A 1 78 ? 0.775 -5.991 12.871 1.00 88.12 78 ILE A N 1
ATOM 627 C CA . ILE A 1 78 ? -0.247 -5.801 13.913 1.00 88.12 78 ILE A CA 1
ATOM 628 C C . ILE A 1 78 ? 0.378 -5.407 15.255 1.00 88.12 78 ILE A C 1
ATOM 630 O O . ILE A 1 78 ? -0.083 -4.404 15.793 1.00 88.12 78 ILE A O 1
ATOM 634 N N . PRO A 1 79 ? 1.394 -6.102 15.810 1.00 88.62 79 PRO A N 1
ATOM 635 C CA . PRO A 1 79 ? 1.842 -5.862 17.184 1.00 88.62 79 PRO A CA 1
ATOM 636 C C . PRO A 1 79 ? 2.282 -4.418 17.419 1.00 88.62 79 PRO A C 1
ATOM 638 O O . PRO A 1 79 ? 1.855 -3.781 18.378 1.00 88.62 79 PRO A O 1
ATOM 641 N N . PHE A 1 80 ? 3.061 -3.863 16.489 1.00 85.25 80 PHE A N 1
ATOM 642 C CA . PHE A 1 80 ? 3.498 -2.470 16.552 1.00 85.25 80 PHE A CA 1
ATOM 643 C C . PHE A 1 80 ? 2.316 -1.495 16.501 1.00 85.25 80 PHE A C 1
ATOM 645 O O . PHE A 1 80 ? 2.251 -0.540 17.270 1.00 85.25 80 PHE A O 1
ATOM 652 N N . SER A 1 81 ? 1.348 -1.768 15.625 1.00 84.88 81 SER A N 1
ATOM 653 C CA . SER A 1 81 ? 0.133 -0.960 15.509 1.00 84.88 81 SER A CA 1
ATOM 654 C C . SER A 1 81 ? -0.737 -1.045 16.762 1.00 84.88 81 SER A C 1
ATOM 656 O O . SER A 1 81 ? -1.257 -0.030 17.206 1.00 84.88 81 SER A O 1
ATOM 658 N N . MET A 1 82 ? -0.861 -2.239 17.341 1.00 87.12 82 MET A N 1
ATOM 659 C CA . MET A 1 82 ? -1.607 -2.510 18.568 1.00 87.12 82 MET A CA 1
ATOM 660 C C . MET A 1 82 ? -1.029 -1.727 19.744 1.00 87.12 82 MET A C 1
ATOM 662 O O . MET A 1 82 ? -1.784 -1.078 20.454 1.00 87.12 82 MET A O 1
ATOM 666 N N . VAL A 1 83 ? 0.298 -1.710 19.908 1.00 87.00 83 VAL A N 1
ATOM 667 C CA . VAL A 1 83 ? 0.961 -0.943 20.976 1.00 87.00 83 VAL A CA 1
ATOM 668 C C . VAL A 1 83 ? 0.716 0.561 20.820 1.00 87.00 83 VAL A C 1
ATOM 670 O O . VAL A 1 83 ? 0.363 1.225 21.791 1.00 87.00 83 VAL A O 1
ATOM 673 N N . THR A 1 84 ? 0.849 1.103 19.604 1.00 83.25 84 THR A N 1
ATOM 674 C CA . THR A 1 84 ? 0.581 2.529 19.348 1.00 83.25 84 THR A CA 1
ATOM 675 C C . THR A 1 84 ? -0.880 2.892 19.621 1.00 83.25 84 THR A C 1
ATOM 677 O O . THR A 1 84 ? -1.139 3.942 20.198 1.00 83.25 84 THR A O 1
ATOM 680 N N . LEU A 1 85 ? -1.833 2.038 19.235 1.00 85.75 85 LEU A N 1
ATOM 681 C CA . LEU A 1 85 ? -3.255 2.272 19.500 1.00 85.75 85 LEU A CA 1
ATOM 682 C C . LEU A 1 85 ? -3.611 2.065 20.982 1.00 85.75 85 LEU A C 1
ATOM 684 O O . LEU A 1 85 ? -4.478 2.761 21.489 1.00 85.75 85 LEU A O 1
ATOM 688 N N . LEU A 1 86 ? -2.932 1.161 21.694 1.00 85.69 86 LEU A N 1
ATOM 689 C CA . LEU A 1 86 ? -3.139 0.948 23.129 1.00 85.69 86 LEU A CA 1
ATOM 690 C C . LEU A 1 86 ? -2.683 2.161 23.947 1.00 85.69 86 LEU A C 1
ATOM 692 O O . LEU A 1 86 ? -3.314 2.492 24.941 1.00 85.69 86 LEU A O 1
ATOM 696 N N . PHE A 1 87 ? -1.628 2.857 23.512 1.00 83.19 87 PHE A N 1
ATOM 697 C CA . PHE A 1 87 ? -1.224 4.121 24.134 1.00 83.19 87 PHE A CA 1
ATOM 698 C C . PHE A 1 87 ? -2.309 5.202 24.025 1.00 83.19 87 PHE A C 1
ATOM 700 O O . PHE A 1 87 ? -2.415 6.032 24.916 1.00 83.19 87 PHE A O 1
ATOM 707 N N . LEU A 1 88 ? -3.126 5.176 22.965 1.00 79.62 88 LEU A N 1
ATOM 708 C CA . LEU A 1 88 ? -4.273 6.082 22.813 1.00 79.62 88 LEU A CA 1
ATOM 709 C C . LEU A 1 88 ? -5.456 5.711 23.714 1.00 79.62 88 LEU A C 1
ATOM 711 O O . LEU A 1 88 ? -6.355 6.517 23.850 1.00 79.62 88 LEU A O 1
ATOM 715 N N . LEU A 1 89 ? -5.476 4.502 24.280 1.00 80.06 89 LEU A N 1
ATOM 716 C CA . LEU A 1 89 ? -6.574 3.987 25.104 1.00 80.06 89 LEU A CA 1
ATOM 717 C C . LEU A 1 89 ? -6.372 4.245 26.608 1.00 80.06 89 LEU A C 1
ATOM 719 O O . LEU A 1 89 ? -7.245 3.935 27.408 1.00 80.06 89 LEU A O 1
ATOM 723 N N . LEU A 1 90 ? -5.177 4.692 27.002 1.00 71.44 90 LEU A N 1
ATOM 724 C CA . LEU A 1 90 ? -4.754 4.832 28.399 1.00 71.44 90 LEU A CA 1
ATOM 725 C C . LEU A 1 90 ? -5.071 6.214 28.997 1.00 71.44 90 LEU A C 1
ATOM 727 O O . LEU A 1 90 ? -4.672 6.461 30.131 1.00 71.44 90 LEU A O 1
ATOM 731 N N . ASP A 1 91 ? -5.731 7.098 28.247 1.00 67.69 91 ASP A N 1
ATOM 732 C CA . ASP A 1 91 ? -6.172 8.411 28.726 1.00 67.69 91 ASP A CA 1
ATOM 733 C C . ASP A 1 91 ? -7.661 8.307 29.127 1.00 67.69 91 ASP A C 1
ATOM 735 O O . ASP A 1 91 ? -8.471 7.710 28.423 1.00 67.69 91 ASP A O 1
ATOM 739 N N . ASP A 1 92 ? -8.005 8.740 30.341 1.00 62.47 92 ASP A N 1
ATOM 740 C CA . ASP A 1 92 ? -9.145 8.194 31.107 1.00 62.47 92 ASP A CA 1
ATOM 741 C C . ASP A 1 92 ? -10.529 8.807 30.774 1.00 62.47 92 ASP A C 1
ATOM 743 O O . ASP A 1 92 ? -11.522 8.458 31.420 1.00 62.47 92 ASP A O 1
ATOM 747 N N . GLU A 1 93 ? -10.653 9.729 29.809 1.00 68.31 93 GLU A N 1
ATOM 748 C CA . GLU A 1 93 ? -11.875 10.546 29.709 1.00 68.31 93 GLU A CA 1
ATOM 749 C C . GLU A 1 93 ? -13.085 9.823 29.085 1.00 68.31 93 GLU A C 1
ATOM 751 O O . GLU A 1 93 ? -14.205 10.038 29.554 1.00 68.31 93 GLU A O 1
ATOM 756 N N . ASN A 1 94 ? -12.917 8.961 28.065 1.00 79.25 94 ASN A N 1
ATOM 757 C CA . ASN A 1 94 ? -14.050 8.347 27.342 1.00 79.25 94 ASN A CA 1
ATOM 758 C C . ASN A 1 94 ? -13.824 6.895 26.879 1.00 79.25 94 ASN A C 1
ATOM 760 O O . ASN A 1 94 ? -14.134 6.524 25.743 1.00 79.25 94 ASN A O 1
ATOM 764 N N . LEU A 1 95 ? -13.436 6.022 27.813 1.00 83.38 95 LEU A N 1
ATOM 765 C CA . LEU A 1 95 ? -13.033 4.634 27.550 1.00 83.38 95 LEU A CA 1
ATOM 766 C C . LEU A 1 95 ? -13.934 3.852 26.564 1.00 83.38 95 LEU A C 1
ATOM 768 O O . LEU A 1 95 ? -13.431 3.149 25.693 1.00 83.38 95 LEU A O 1
ATOM 772 N N . ILE A 1 96 ? -15.268 3.955 26.645 1.00 87.56 96 ILE A N 1
ATOM 773 C CA . ILE A 1 96 ? -16.168 3.226 25.722 1.00 87.56 96 ILE A CA 1
ATOM 774 C C . ILE A 1 96 ? -15.973 3.680 24.268 1.00 87.56 96 ILE A C 1
ATOM 776 O O . ILE A 1 96 ? -15.920 2.843 23.362 1.00 87.56 96 ILE A O 1
ATOM 780 N N . LEU A 1 97 ? -15.884 4.991 24.043 1.00 86.75 97 LEU A N 1
ATOM 781 C CA . LEU A 1 97 ? -15.718 5.572 22.714 1.00 86.75 97 LEU A CA 1
ATOM 782 C C . LEU A 1 97 ? -14.337 5.220 22.144 1.00 86.75 97 LEU A C 1
ATOM 784 O O . LEU A 1 97 ? -14.236 4.819 20.982 1.00 86.75 97 LEU A O 1
ATOM 788 N N . ASP A 1 98 ? -13.299 5.258 22.976 1.00 86.56 98 ASP A N 1
ATOM 789 C CA . ASP A 1 98 ? -11.934 4.938 22.551 1.00 86.56 98 ASP A CA 1
ATOM 790 C C . ASP A 1 98 ? -11.778 3.456 22.200 1.00 86.56 98 ASP A C 1
ATOM 792 O O . ASP A 1 98 ? -11.121 3.125 21.213 1.00 86.56 98 ASP A O 1
ATOM 796 N N . TRP A 1 99 ? -12.468 2.549 22.902 1.00 89.88 99 TRP A N 1
ATOM 797 C CA . TRP A 1 99 ? -12.528 1.130 22.523 1.00 89.88 99 TRP A CA 1
ATOM 798 C C . TRP A 1 99 ? -13.226 0.897 21.173 1.00 89.88 99 TRP A C 1
ATOM 800 O O . TRP A 1 99 ? -12.814 0.016 20.407 1.00 89.88 99 TRP A O 1
ATOM 810 N N . ILE A 1 100 ? -14.258 1.685 20.851 1.00 91.12 100 ILE A N 1
ATOM 811 C CA . ILE A 1 100 ? -14.940 1.644 19.546 1.00 91.12 100 ILE A CA 1
ATOM 812 C C . ILE A 1 100 ? -13.986 2.115 18.440 1.00 91.12 100 ILE A C 1
ATOM 814 O O . ILE A 1 100 ? -13.812 1.416 17.432 1.00 91.12 100 ILE A O 1
ATOM 818 N N . TRP A 1 101 ? -13.323 3.260 18.629 1.00 90.81 101 TRP A N 1
ATOM 819 C CA . TRP A 1 101 ? -12.368 3.791 17.651 1.00 90.81 101 TRP A CA 1
ATOM 820 C C . TRP A 1 101 ? -11.134 2.908 17.494 1.00 90.81 101 TRP A C 1
ATOM 822 O O . TRP A 1 101 ? -10.676 2.686 16.368 1.00 90.81 101 TRP A O 1
ATOM 832 N N . PHE A 1 102 ? -10.644 2.332 18.588 1.00 91.25 102 PHE A N 1
ATOM 833 C CA . PHE A 1 102 ? -9.572 1.346 18.594 1.00 91.25 102 PHE A CA 1
ATOM 834 C C . PHE A 1 102 ? -9.934 0.128 17.738 1.00 91.25 102 PHE A C 1
ATOM 836 O O . PHE A 1 102 ? -9.183 -0.234 16.825 1.00 91.25 102 PHE A O 1
ATOM 843 N N . GLY A 1 103 ? -11.104 -0.474 17.987 1.00 92.81 103 GLY A N 1
ATOM 844 C CA . GLY A 1 103 ? -11.587 -1.637 17.245 1.00 92.81 103 GLY A CA 1
ATOM 845 C C . GLY A 1 103 ? -11.736 -1.348 15.751 1.00 92.81 103 GLY A C 1
ATOM 846 O O . GLY A 1 103 ? -11.247 -2.118 14.918 1.00 92.81 103 GLY A O 1
ATOM 847 N N . LEU A 1 104 ? -12.342 -0.208 15.402 1.00 93.56 104 LEU A N 1
ATOM 848 C CA . LEU A 1 104 ? -12.525 0.210 14.011 1.00 93.56 104 LEU A CA 1
ATOM 849 C C . LEU A 1 104 ? -11.187 0.460 13.297 1.00 93.56 104 LEU A C 1
ATOM 851 O O . LEU A 1 104 ? -10.981 -0.035 12.186 1.00 93.56 104 LEU A O 1
ATOM 855 N N . THR A 1 105 ? -10.268 1.186 13.939 1.00 93.12 105 THR A N 1
ATOM 856 C CA . THR A 1 105 ? -8.950 1.516 13.372 1.00 93.12 105 THR A CA 1
ATOM 857 C C . THR A 1 105 ? -8.121 0.255 13.143 1.00 93.12 105 THR A C 1
ATOM 859 O O . THR A 1 105 ? -7.510 0.098 12.084 1.00 93.12 105 THR A O 1
ATOM 862 N N . LEU A 1 106 ? -8.135 -0.684 14.096 1.00 93.44 106 LEU A N 1
ATOM 863 C CA . LEU A 1 106 ? -7.433 -1.959 13.960 1.00 93.44 106 LEU A CA 1
ATOM 864 C C . LEU A 1 106 ? -7.997 -2.796 12.802 1.00 93.44 106 LEU A C 1
ATOM 866 O O . LEU A 1 106 ? -7.220 -3.305 11.992 1.00 93.44 106 LEU A O 1
ATOM 870 N N . CYS A 1 107 ? -9.327 -2.900 12.689 1.00 94.00 107 CYS A N 1
ATOM 871 C CA . CYS A 1 107 ? -9.976 -3.610 11.582 1.00 94.00 107 CYS A CA 1
ATOM 872 C C . CYS A 1 107 ? -9.576 -3.015 10.230 1.00 94.00 107 CYS A C 1
ATOM 874 O O . CYS A 1 107 ? -9.107 -3.740 9.350 1.00 94.00 107 CYS A O 1
ATOM 876 N N . MET A 1 108 ? -9.690 -1.693 10.084 1.00 94.19 108 MET A N 1
ATOM 877 C CA . MET A 1 108 ? -9.337 -1.018 8.835 1.00 94.19 108 MET A CA 1
ATOM 878 C C . MET A 1 108 ? -7.862 -1.189 8.488 1.00 94.19 108 MET A C 1
ATOM 880 O O . MET A 1 108 ? -7.538 -1.441 7.330 1.00 94.19 108 MET A O 1
ATOM 884 N N . LYS A 1 109 ? -6.956 -1.142 9.467 1.00 94.06 109 LYS A N 1
ATOM 885 C CA . LYS A 1 109 ? -5.523 -1.339 9.214 1.00 94.06 109 LYS A CA 1
ATOM 886 C C . LYS A 1 109 ? -5.194 -2.747 8.708 1.00 94.06 109 LYS A C 1
ATOM 888 O O . LYS A 1 109 ? -4.347 -2.910 7.823 1.00 94.06 109 LYS A O 1
ATOM 893 N N . ILE A 1 110 ? -5.876 -3.761 9.238 1.00 94.06 110 ILE A N 1
ATOM 894 C CA . ILE A 1 110 ? -5.736 -5.150 8.782 1.00 94.06 110 ILE A CA 1
ATOM 895 C C . ILE A 1 110 ? -6.289 -5.297 7.363 1.00 94.06 110 ILE A C 1
ATOM 897 O O . ILE A 1 110 ? -5.608 -5.861 6.506 1.00 94.06 110 ILE A O 1
ATOM 901 N N . TYR A 1 111 ? -7.468 -4.735 7.075 1.00 94.62 111 TYR A N 1
ATOM 902 C CA . TYR A 1 111 ? -8.048 -4.794 5.730 1.00 94.62 111 TYR A CA 1
ATOM 903 C C . TYR A 1 111 ? -7.171 -4.099 4.689 1.00 94.62 111 TYR A C 1
ATOM 905 O O . TYR A 1 111 ? -6.943 -4.667 3.624 1.00 94.62 111 TYR A O 1
ATOM 913 N N . HIS A 1 112 ? -6.615 -2.927 5.007 1.00 94.88 112 HIS A N 1
ATOM 914 C CA . HIS A 1 112 ? -5.652 -2.242 4.145 1.00 94.88 112 HIS A CA 1
ATOM 915 C C . HIS A 1 112 ? -4.430 -3.108 3.849 1.00 94.88 112 HIS A C 1
ATOM 917 O O . HIS A 1 112 ? -4.058 -3.263 2.689 1.00 94.88 112 HIS A O 1
ATOM 923 N N . THR A 1 113 ? -3.849 -3.727 4.880 1.00 93.75 113 THR A N 1
ATOM 924 C CA . THR A 1 113 ? -2.681 -4.607 4.721 1.00 93.75 113 THR A CA 1
ATOM 925 C C . THR A 1 113 ? -2.984 -5.763 3.762 1.00 93.75 113 THR A C 1
ATOM 927 O O . THR A 1 113 ? -2.209 -6.005 2.840 1.00 93.75 113 THR A O 1
ATOM 930 N N . ILE A 1 114 ? -4.148 -6.411 3.904 1.00 94.69 114 ILE A N 1
ATOM 931 C CA . ILE A 1 114 ? -4.574 -7.492 3.000 1.00 94.69 114 ILE A CA 1
ATOM 932 C C . ILE A 1 114 ? -4.789 -6.971 1.573 1.00 94.69 114 ILE A C 1
ATOM 934 O O . ILE A 1 114 ? -4.347 -7.601 0.611 1.00 94.69 114 ILE A O 1
ATOM 938 N N . VAL A 1 115 ? -5.470 -5.830 1.410 1.00 94.81 115 VAL A N 1
ATOM 939 C CA . VAL A 1 115 ? -5.721 -5.240 0.086 1.00 94.81 115 VAL A CA 1
ATOM 940 C C . VAL A 1 115 ? -4.407 -4.924 -0.622 1.00 94.81 115 VAL A C 1
ATOM 942 O O . VAL A 1 115 ? -4.271 -5.266 -1.793 1.00 94.81 115 VAL A O 1
ATOM 945 N N . TYR A 1 116 ? -3.428 -4.338 0.068 1.00 94.12 116 TYR A N 1
ATOM 946 C CA . TYR A 1 116 ? -2.122 -4.018 -0.512 1.00 94.12 116 TYR A CA 1
ATOM 947 C C . TYR A 1 116 ? -1.424 -5.261 -1.079 1.00 94.12 116 TYR A C 1
ATOM 949 O O . TYR A 1 116 ? -1.047 -5.272 -2.252 1.00 94.12 116 TYR A O 1
ATOM 957 N N . ASP A 1 117 ? -1.372 -6.350 -0.310 1.00 94.25 117 ASP A N 1
ATOM 958 C CA . ASP A 1 117 ? -0.769 -7.613 -0.757 1.00 94.25 117 ASP A CA 1
ATOM 959 C C . ASP A 1 117 ? -1.542 -8.264 -1.923 1.00 94.25 117 ASP A C 1
ATOM 961 O O . ASP A 1 117 ? -0.970 -8.968 -2.770 1.00 94.25 117 ASP A O 1
ATOM 965 N N . ARG A 1 118 ? -2.865 -8.064 -1.990 1.00 93.69 118 ARG A N 1
ATOM 966 C CA . ARG A 1 118 ? -3.704 -8.548 -3.101 1.00 93.69 118 ARG A CA 1
ATOM 967 C C . ARG A 1 118 ? -3.499 -7.730 -4.370 1.00 93.69 118 ARG A C 1
ATOM 969 O O . ARG A 1 118 ? -3.507 -8.317 -5.449 1.00 93.69 118 ARG A O 1
ATOM 976 N N . ILE A 1 119 ? -3.280 -6.421 -4.259 1.00 93.00 119 ILE A N 1
ATOM 977 C CA . ILE A 1 119 ? -2.963 -5.549 -5.399 1.00 93.00 119 ILE A CA 1
ATOM 978 C C . ILE A 1 119 ? -1.610 -5.922 -6.014 1.00 93.00 119 ILE A C 1
ATOM 980 O O . ILE A 1 119 ? -1.511 -6.058 -7.236 1.00 93.00 119 ILE A O 1
ATOM 984 N N . ASP A 1 120 ? -0.594 -6.176 -5.190 1.00 91.50 120 ASP A N 1
ATOM 985 C CA . ASP A 1 120 ? 0.718 -6.608 -5.685 1.00 91.50 120 ASP A CA 1
ATOM 986 C C . ASP A 1 120 ? 0.628 -7.981 -6.378 1.00 91.50 120 ASP A C 1
ATOM 988 O O . ASP A 1 120 ? 1.200 -8.205 -7.449 1.00 91.50 120 ASP A O 1
ATOM 992 N N . PHE A 1 121 ? -0.178 -8.896 -5.834 1.00 92.00 121 PHE A N 1
ATOM 993 C CA . PHE A 1 121 ? -0.450 -10.181 -6.480 1.00 92.00 121 PHE A CA 1
ATOM 994 C C . PHE A 1 121 ? -1.250 -10.059 -7.774 1.00 92.00 121 PHE A C 1
ATOM 996 O O . PHE A 1 121 ? -0.985 -10.788 -8.731 1.00 92.00 121 PHE A O 1
ATOM 1003 N N . LEU A 1 122 ? -2.220 -9.145 -7.815 1.00 91.19 122 LEU A N 1
ATOM 1004 C CA . LEU A 1 122 ? -3.031 -8.886 -8.995 1.00 91.19 122 LEU A CA 1
ATOM 1005 C C . LEU A 1 122 ? -2.150 -8.497 -10.184 1.00 91.19 122 LEU A C 1
ATOM 1007 O O . LEU A 1 122 ? -2.343 -9.014 -11.285 1.00 91.19 122 LEU A O 1
ATOM 1011 N N . GLN A 1 123 ? -1.141 -7.655 -9.956 1.00 89.38 123 GLN A N 1
ATOM 1012 C CA . GLN A 1 123 ? -0.184 -7.279 -10.993 1.00 89.38 123 GLN A CA 1
ATOM 1013 C C . GLN A 1 123 ? 0.528 -8.504 -11.583 1.00 89.38 123 GLN A C 1
ATOM 1015 O O . GLN A 1 123 ? 0.584 -8.649 -12.805 1.00 89.38 123 GLN A O 1
ATOM 1020 N N . VAL A 1 124 ? 1.042 -9.399 -10.733 1.00 89.12 124 VAL A N 1
ATOM 1021 C CA . VAL A 1 124 ? 1.731 -10.623 -11.178 1.00 89.12 124 VAL A CA 1
ATOM 1022 C C . VAL A 1 124 ? 0.767 -11.559 -11.913 1.00 89.12 124 VAL A C 1
ATOM 1024 O O . VAL A 1 124 ? 1.090 -12.070 -12.985 1.00 89.12 124 VAL A O 1
ATOM 1027 N N . LYS A 1 125 ? -0.448 -11.739 -11.382 1.00 89.56 125 LYS A N 1
ATOM 1028 C CA . LYS A 1 125 ? -1.501 -12.571 -11.983 1.00 89.56 125 LYS A CA 1
ATOM 1029 C C . LYS A 1 125 ? -1.870 -12.094 -13.388 1.00 89.56 125 LYS A C 1
ATOM 1031 O O . LYS A 1 125 ? -1.999 -12.921 -14.289 1.00 89.56 125 LYS A O 1
ATOM 1036 N N . ILE A 1 126 ? -2.048 -10.787 -13.579 1.00 86.44 126 ILE A N 1
ATOM 1037 C CA . ILE A 1 126 ? -2.386 -10.207 -14.884 1.00 86.44 126 ILE A CA 1
ATOM 1038 C C . ILE A 1 126 ? -1.223 -10.394 -15.855 1.00 86.44 126 ILE A C 1
ATOM 1040 O O . ILE A 1 126 ? -1.430 -10.894 -16.956 1.00 86.44 126 ILE A O 1
ATOM 1044 N N . VAL A 1 127 ? 0.004 -10.082 -15.433 1.00 84.25 127 VAL A N 1
ATOM 1045 C CA . VAL A 1 127 ? 1.207 -10.280 -16.252 1.00 84.25 127 VAL A CA 1
ATOM 1046 C C . VAL A 1 127 ? 1.333 -11.724 -16.754 1.00 84.25 127 VAL A C 1
ATOM 1048 O O . VAL A 1 127 ? 1.542 -11.922 -17.950 1.00 84.25 127 VAL A O 1
ATOM 1051 N N . ASN A 1 128 ? 1.156 -12.716 -15.879 1.00 85.19 128 ASN A N 1
ATOM 1052 C CA . ASN A 1 128 ? 1.255 -14.127 -16.263 1.00 85.19 128 ASN A CA 1
ATOM 1053 C C . ASN A 1 128 ? 0.127 -14.537 -17.218 1.00 85.19 128 ASN A C 1
ATOM 1055 O O . ASN A 1 128 ? 0.385 -15.181 -18.228 1.00 85.19 128 ASN A O 1
ATOM 1059 N N . ARG A 1 129 ? -1.112 -14.085 -16.973 1.00 82.31 129 ARG A N 1
ATOM 1060 C CA . ARG A 1 129 ? -2.238 -14.355 -17.884 1.00 82.31 129 ARG A CA 1
ATOM 1061 C C . ARG A 1 129 ? -2.017 -13.793 -19.283 1.00 82.31 129 ARG A C 1
ATOM 1063 O O . ARG A 1 129 ? -2.361 -14.464 -20.252 1.00 82.31 129 ARG A O 1
ATOM 1070 N N . LEU A 1 130 ? -1.454 -12.588 -19.398 1.00 76.25 130 LEU A N 1
ATOM 1071 C CA . LEU A 1 130 ? -1.089 -12.033 -20.705 1.00 76.25 130 LEU A CA 1
ATOM 1072 C C . LEU A 1 130 ? 0.017 -12.855 -21.386 1.00 76.25 130 LEU A C 1
ATOM 1074 O O . LEU A 1 130 ? 0.007 -12.968 -22.605 1.00 76.25 130 LEU A O 1
ATOM 1078 N N . SER A 1 131 ? 0.943 -13.436 -20.618 1.00 73.69 131 SER A N 1
ATOM 1079 C CA . SER A 1 131 ? 2.008 -14.293 -21.157 1.00 73.69 131 SER A CA 1
ATOM 1080 C C . SER A 1 131 ? 1.499 -15.652 -21.644 1.00 73.69 131 SER A C 1
ATOM 1082 O O . SER A 1 131 ? 2.024 -16.174 -22.619 1.00 73.69 131 SER A O 1
ATOM 1084 N N . ASP A 1 132 ? 0.494 -16.233 -20.988 1.00 70.62 132 ASP A N 1
ATOM 1085 C CA . ASP A 1 132 ? -0.047 -17.550 -21.366 1.00 70.62 132 ASP A CA 1
ATOM 1086 C C . ASP A 1 132 ? -1.002 -17.476 -22.568 1.00 70.62 132 ASP A C 1
ATOM 1088 O O . ASP A 1 132 ? -1.272 -18.473 -23.233 1.00 70.62 132 ASP A O 1
ATOM 1092 N N . SER A 1 133 ? -1.534 -16.288 -22.854 1.00 62.47 133 SER A N 1
ATOM 1093 C CA . SER A 1 133 ? -2.552 -16.051 -23.883 1.00 62.47 133 SER A CA 1
ATOM 1094 C C . SER A 1 133 ? -2.001 -15.351 -25.128 1.00 62.47 133 SER A C 1
ATOM 1096 O O . SER A 1 133 ? -2.709 -14.591 -25.797 1.00 62.47 133 SER A O 1
ATOM 1098 N N . VAL A 1 134 ? -0.739 -15.642 -25.456 1.00 55.66 134 VAL A N 1
ATOM 1099 C CA . VAL A 1 134 ? -0.070 -15.265 -26.709 1.00 55.66 134 VAL A CA 1
ATOM 1100 C C . VAL A 1 134 ? -0.877 -15.849 -27.879 1.00 55.66 134 VAL A C 1
ATOM 1102 O O . VAL A 1 134 ? -0.752 -17.021 -28.212 1.00 55.66 134 VAL A O 1
ATOM 1105 N N . GLY A 1 135 ? -1.790 -15.047 -28.437 1.00 49.66 135 GLY A N 1
ATOM 1106 C CA . GLY A 1 135 ? -2.693 -15.434 -29.531 1.00 49.66 135 GLY A CA 1
ATOM 1107 C C . GLY A 1 135 ? -4.144 -14.955 -29.380 1.00 49.66 135 GLY A C 1
ATOM 1108 O O . GLY A 1 135 ? -4.865 -14.879 -30.372 1.00 49.66 135 GLY A O 1
ATOM 1109 N N . ALA A 1 136 ? -4.591 -14.577 -28.177 1.00 52.16 136 ALA A N 1
ATOM 1110 C CA . ALA A 1 136 ? -5.908 -13.964 -27.992 1.00 52.16 136 ALA A CA 1
ATOM 1111 C C . ALA A 1 136 ? -5.816 -12.433 -28.119 1.00 52.16 136 ALA A C 1
ATOM 1113 O O . ALA A 1 136 ? -4.975 -11.798 -27.477 1.00 52.16 136 ALA A O 1
ATOM 1114 N N . VAL A 1 137 ? -6.703 -11.826 -28.921 1.00 51.97 137 VAL A N 1
ATOM 1115 C CA . VAL A 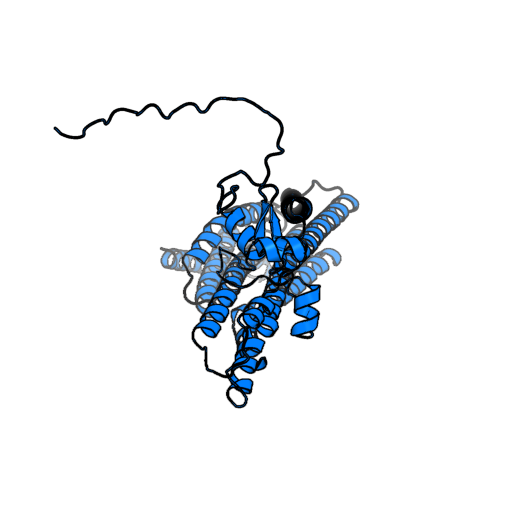1 137 ? -6.811 -10.366 -29.081 1.00 51.97 137 VAL A CA 1
ATOM 1116 C C . VAL A 1 137 ? -7.214 -9.741 -27.746 1.00 51.97 137 VAL A C 1
ATOM 1118 O O . VAL A 1 137 ? -8.392 -9.634 -27.405 1.00 51.97 137 VAL A O 1
ATOM 1121 N N . HIS A 1 138 ? -6.227 -9.297 -26.975 1.00 59.41 138 HIS A N 1
ATOM 1122 C CA . HIS A 1 138 ? -6.479 -8.494 -25.791 1.00 59.41 138 HIS A CA 1
ATOM 1123 C C . HIS A 1 138 ? -6.692 -7.053 -26.227 1.00 59.41 138 HIS A C 1
ATOM 1125 O O . HIS A 1 138 ? -5.762 -6.255 -26.329 1.00 59.41 138 HIS A O 1
ATOM 1131 N N . HIS A 1 139 ? -7.951 -6.705 -26.480 1.00 67.12 139 HIS A N 1
ATOM 1132 C CA . HIS A 1 139 ? -8.334 -5.308 -26.610 1.00 67.12 139 HIS A CA 1
ATOM 1133 C C . HIS A 1 139 ? -7.925 -4.571 -25.321 1.00 67.12 139 HIS A C 1
ATOM 1135 O O . HIS A 1 139 ? -8.117 -5.098 -24.222 1.00 67.12 139 HIS A O 1
ATOM 1141 N N . ARG A 1 140 ? -7.380 -3.350 -25.427 1.00 76.38 140 ARG A N 1
ATOM 1142 C CA . ARG A 1 140 ? -6.942 -2.532 -24.268 1.00 76.38 140 ARG A CA 1
ATOM 1143 C C . ARG A 1 140 ? -8.013 -2.457 -23.173 1.00 76.38 140 ARG A C 1
ATOM 1145 O O . ARG A 1 140 ? -7.716 -2.483 -21.984 1.00 76.38 140 ARG A O 1
ATOM 1152 N N . TRP A 1 141 ? -9.271 -2.447 -23.596 1.00 77.88 141 TRP A N 1
ATOM 1153 C CA . TRP A 1 141 ? -10.438 -2.443 -22.726 1.00 77.88 141 TRP A CA 1
ATOM 1154 C C . TRP A 1 141 ? -10.651 -3.749 -21.958 1.00 77.88 141 TRP A C 1
ATOM 1156 O O . TRP A 1 141 ? -11.129 -3.698 -20.836 1.00 77.88 141 TRP A O 1
ATOM 1166 N N . GLY A 1 142 ? -10.269 -4.901 -22.513 1.00 80.75 142 GLY A N 1
ATOM 1167 C CA . GLY A 1 142 ? -10.312 -6.182 -21.805 1.00 80.75 142 GLY A CA 1
ATOM 1168 C C . GLY A 1 142 ? -9.302 -6.232 -20.660 1.00 80.75 142 GLY A C 1
ATOM 1169 O O . GLY A 1 142 ? -9.637 -6.656 -19.559 1.00 80.75 142 GLY A O 1
ATOM 1170 N N . VAL A 1 143 ? -8.089 -5.715 -20.879 1.00 83.00 143 VAL A N 1
ATOM 1171 C CA . VAL A 1 143 ? -7.074 -5.599 -19.817 1.00 83.00 143 VAL A CA 1
ATOM 1172 C C . VAL A 1 143 ? -7.504 -4.597 -18.749 1.00 83.00 143 VAL A C 1
ATOM 1174 O O . VAL A 1 143 ? -7.396 -4.893 -17.561 1.00 83.00 143 VAL A O 1
ATOM 1177 N N . LEU A 1 144 ? -8.052 -3.449 -19.155 1.00 85.56 144 LEU A N 1
ATOM 1178 C CA . LEU A 1 144 ? -8.613 -2.476 -18.218 1.00 85.56 144 LEU A CA 1
ATOM 1179 C C . LEU A 1 144 ? -9.758 -3.088 -17.397 1.00 85.56 144 LEU A C 1
ATOM 1181 O O . LEU A 1 144 ? -9.765 -2.941 -16.180 1.00 85.56 144 LEU A O 1
ATOM 1185 N N . ALA A 1 145 ? -10.665 -3.830 -18.039 1.00 85.88 145 ALA A N 1
ATOM 1186 C CA . ALA A 1 145 ? -11.775 -4.506 -17.375 1.00 85.88 145 ALA A CA 1
ATOM 1187 C C . ALA A 1 145 ? -11.306 -5.563 -16.362 1.00 85.88 145 ALA A C 1
ATOM 1189 O O . ALA A 1 145 ? -11.942 -5.711 -15.323 1.00 85.88 145 ALA A O 1
ATOM 1190 N N . MET A 1 146 ? -10.187 -6.257 -16.618 1.00 85.44 146 MET A N 1
ATOM 1191 C CA . MET A 1 146 ? -9.581 -7.160 -15.631 1.00 85.44 146 MET A CA 1
ATOM 1192 C C . MET A 1 146 ? -9.124 -6.394 -14.385 1.00 85.44 146 MET A C 1
ATOM 1194 O O . MET A 1 146 ? -9.486 -6.774 -13.278 1.00 85.44 146 MET A O 1
ATOM 1198 N N . TYR A 1 147 ? -8.407 -5.278 -14.552 1.00 88.12 147 TYR A N 1
ATOM 1199 C CA . TYR A 1 147 ? -7.986 -4.450 -13.417 1.00 88.12 147 TYR A CA 1
ATOM 1200 C C . TYR A 1 147 ? -9.171 -3.849 -12.652 1.00 88.12 147 TYR A C 1
ATOM 1202 O O . TYR A 1 147 ? -9.198 -3.903 -11.426 1.00 88.12 147 TYR A O 1
ATOM 1210 N N . THR A 1 148 ? -10.154 -3.272 -13.347 1.00 86.06 148 THR A N 1
ATOM 1211 C CA . THR A 1 148 ? -11.286 -2.589 -12.698 1.00 86.06 148 THR A CA 1
ATOM 1212 C C . THR A 1 148 ? -12.336 -3.549 -12.144 1.00 86.06 148 THR A C 1
ATOM 1214 O O . THR A 1 148 ? -13.103 -3.164 -11.267 1.00 86.06 148 THR A O 1
ATOM 1217 N N . GLY A 1 149 ? -12.410 -4.772 -12.674 1.00 85.81 149 GLY A N 1
ATOM 1218 C CA . GLY A 1 149 ? -13.364 -5.795 -12.246 1.00 85.81 149 GLY A CA 1
ATOM 1219 C C . GLY A 1 149 ? -12.921 -6.583 -11.014 1.00 85.81 149 GLY A C 1
ATOM 1220 O O . GLY A 1 149 ? -13.756 -7.222 -10.375 1.00 85.81 149 GLY A O 1
ATOM 1221 N N . ASP A 1 150 ? -11.634 -6.548 -10.657 1.00 91.25 150 ASP A N 1
ATOM 1222 C CA . ASP A 1 150 ? -11.130 -7.250 -9.479 1.00 91.25 150 ASP A CA 1
ATOM 1223 C C . ASP A 1 150 ? -11.580 -6.566 -8.172 1.00 91.25 150 ASP A C 1
ATOM 1225 O O . ASP A 1 150 ? -11.389 -5.368 -7.943 1.00 91.25 150 ASP A O 1
ATOM 1229 N N . ILE A 1 151 ? -12.143 -7.373 -7.266 1.00 91.50 151 ILE A N 1
ATOM 1230 C CA . ILE A 1 151 ? -12.753 -6.930 -6.000 1.00 91.50 151 ILE A CA 1
ATOM 1231 C C . ILE A 1 151 ? -11.757 -6.148 -5.128 1.00 91.50 151 ILE A C 1
ATOM 1233 O O . ILE A 1 151 ? -12.139 -5.195 -4.453 1.00 91.50 151 ILE A O 1
ATOM 1237 N N . SER A 1 152 ? -10.468 -6.500 -5.163 1.00 92.62 152 SER A N 1
ATOM 1238 C CA . SER A 1 152 ? -9.426 -5.823 -4.378 1.00 92.62 152 SER A CA 1
ATOM 1239 C C . SER A 1 152 ? -9.225 -4.359 -4.780 1.00 92.62 152 SER A C 1
ATOM 1241 O O . SER A 1 152 ? -8.964 -3.529 -3.912 1.00 92.62 152 SER A O 1
ATOM 1243 N N . VAL A 1 153 ? -9.383 -4.019 -6.065 1.00 93.69 153 VAL A N 1
ATOM 1244 C CA . VAL A 1 153 ? -9.278 -2.628 -6.543 1.00 93.69 153 VAL A CA 1
ATOM 1245 C C . VAL A 1 153 ? -10.497 -1.822 -6.100 1.00 93.69 153 VAL A C 1
ATOM 1247 O O . VAL A 1 153 ? -10.357 -0.685 -5.650 1.00 93.69 153 VAL A O 1
ATOM 1250 N N . LEU A 1 154 ? -11.686 -2.429 -6.152 1.00 93.69 154 LEU A N 1
ATOM 1251 C CA . LEU A 1 154 ? -12.914 -1.812 -5.645 1.00 93.69 154 LEU A CA 1
ATOM 1252 C C . LEU A 1 154 ? -12.842 -1.567 -4.130 1.00 93.69 154 LEU A C 1
ATOM 1254 O O . LEU A 1 154 ? -13.195 -0.482 -3.674 1.00 93.69 154 LEU A O 1
ATOM 1258 N N . LEU A 1 155 ? -12.329 -2.535 -3.361 1.00 94.25 155 LEU A N 1
ATOM 1259 C CA . LEU A 1 155 ? -12.090 -2.389 -1.921 1.00 94.25 155 LEU A CA 1
ATOM 1260 C C . LEU A 1 155 ? -11.070 -1.287 -1.615 1.00 94.25 155 LEU A C 1
ATOM 1262 O O . LEU A 1 155 ? -11.309 -0.502 -0.705 1.00 94.25 155 LEU A O 1
ATOM 1266 N N . LEU A 1 156 ? -9.981 -1.175 -2.385 1.00 95.50 156 LEU A N 1
ATOM 1267 C CA . LEU A 1 156 ? -8.995 -0.099 -2.214 1.00 95.50 156 LEU A CA 1
ATOM 1268 C C . LEU A 1 156 ? -9.636 1.289 -2.373 1.00 95.50 156 LEU A C 1
ATOM 1270 O O . LEU A 1 156 ? -9.408 2.176 -1.552 1.00 95.50 156 LEU A O 1
ATOM 1274 N N . LEU A 1 157 ? -10.453 1.476 -3.415 1.00 95.38 157 LEU A N 1
ATOM 1275 C CA . LEU A 1 157 ? -11.155 2.741 -3.651 1.00 95.38 157 LEU A CA 1
ATOM 1276 C C . LEU A 1 157 ? -12.194 3.026 -2.562 1.00 95.38 157 LEU A C 1
ATOM 1278 O O . LEU A 1 157 ? -12.282 4.156 -2.082 1.00 95.38 157 LEU A O 1
ATOM 1282 N N . LEU A 1 158 ? -12.954 2.008 -2.153 1.00 95.56 158 LEU A N 1
ATOM 1283 C CA . LEU A 1 158 ? -13.932 2.124 -1.075 1.00 95.56 158 LEU A CA 1
ATOM 1284 C C . LEU A 1 158 ? -13.259 2.526 0.242 1.00 95.56 158 LEU A C 1
ATOM 1286 O O . LEU A 1 158 ? -13.713 3.466 0.889 1.00 95.56 158 LEU A O 1
ATOM 1290 N N . PHE A 1 159 ? -12.175 1.853 0.628 1.00 95.88 159 PHE A N 1
ATOM 1291 C CA . PHE A 1 159 ? -11.468 2.151 1.870 1.00 95.88 159 PHE A CA 1
ATOM 1292 C C . PHE A 1 159 ? -10.826 3.533 1.856 1.00 95.88 159 PHE A C 1
ATOM 1294 O O . PHE A 1 159 ? -10.961 4.252 2.836 1.00 95.88 159 PHE A O 1
ATOM 1301 N N . MET A 1 160 ? -10.271 3.975 0.725 1.00 95.38 160 MET A N 1
ATOM 1302 C CA . MET A 1 160 ? -9.783 5.350 0.588 1.00 95.38 160 MET A CA 1
ATOM 1303 C C . MET A 1 160 ? -10.895 6.388 0.833 1.00 95.38 160 MET A C 1
ATOM 1305 O O . MET A 1 160 ? -10.662 7.403 1.489 1.00 95.38 160 MET A O 1
ATOM 1309 N N . ILE A 1 161 ? -12.114 6.146 0.333 1.00 96.50 161 ILE A N 1
ATOM 1310 C CA . ILE A 1 161 ? -13.265 7.025 0.596 1.00 96.50 161 ILE A CA 1
ATOM 1311 C C . ILE A 1 161 ? -13.635 6.984 2.083 1.00 96.50 161 ILE A C 1
ATOM 1313 O O . ILE A 1 161 ? -13.835 8.036 2.690 1.00 96.50 161 ILE A O 1
ATOM 1317 N N . VAL A 1 162 ? -13.704 5.790 2.676 1.00 96.38 162 VAL A N 1
ATOM 1318 C CA . VAL A 1 162 ? -14.028 5.611 4.099 1.00 96.38 162 VAL A CA 1
ATOM 1319 C C . VAL A 1 162 ? -12.999 6.301 4.997 1.00 96.38 162 VAL A C 1
ATOM 1321 O O . VAL A 1 162 ? -13.401 7.000 5.921 1.00 96.38 162 VAL A O 1
ATOM 1324 N N . ASP A 1 163 ? -11.706 6.193 4.697 1.00 96.19 163 ASP A N 1
ATOM 1325 C CA . ASP A 1 163 ? -10.625 6.838 5.448 1.00 96.19 163 ASP A CA 1
ATOM 1326 C C . ASP A 1 163 ? -10.764 8.362 5.450 1.00 96.19 163 ASP A C 1
ATOM 1328 O O . ASP A 1 163 ? -10.691 8.994 6.504 1.00 96.19 163 ASP A O 1
ATOM 1332 N N . VAL A 1 164 ? -11.020 8.967 4.285 1.00 94.44 164 VAL A N 1
ATOM 1333 C CA . VAL A 1 164 ? -11.209 10.423 4.174 1.00 94.44 164 VAL A CA 1
ATOM 1334 C C . VAL A 1 164 ? -12.477 10.869 4.902 1.00 94.44 164 VAL A C 1
ATOM 1336 O O . VAL A 1 164 ? -12.469 11.901 5.577 1.00 94.44 164 VAL A O 1
ATOM 1339 N N . LEU A 1 165 ? -13.565 10.100 4.793 1.00 95.50 165 LEU A N 1
ATOM 1340 C CA . LEU A 1 165 ? -14.813 10.397 5.495 1.00 95.50 165 LEU A CA 1
ATOM 1341 C C . LEU A 1 165 ? -14.648 10.289 7.015 1.00 95.50 165 LEU A C 1
ATOM 1343 O O . LEU A 1 165 ? -15.104 11.185 7.724 1.00 95.50 165 LEU A O 1
ATOM 1347 N N . MET A 1 166 ? -13.971 9.251 7.511 1.00 94.44 166 MET A N 1
ATOM 1348 C CA . MET A 1 166 ? -13.699 9.067 8.940 1.00 94.44 166 MET A CA 1
ATOM 1349 C C . MET A 1 166 ? -12.744 10.129 9.478 1.00 94.44 166 MET A C 1
ATOM 1351 O O . MET A 1 166 ? -13.037 10.739 10.503 1.00 94.44 166 MET A O 1
ATOM 1355 N N . ALA A 1 167 ? -11.658 10.431 8.764 1.00 93.12 167 ALA A N 1
ATOM 1356 C CA . ALA A 1 167 ? -10.740 11.500 9.149 1.00 93.12 167 ALA A CA 1
ATOM 1357 C C . ALA A 1 167 ? -11.455 12.861 9.219 1.00 93.12 167 ALA A C 1
ATOM 1359 O O . ALA A 1 167 ? -11.250 13.621 10.164 1.00 93.12 167 ALA A O 1
ATOM 1360 N N . LYS A 1 168 ? -12.339 13.158 8.254 1.00 93.06 168 LYS A N 1
ATOM 1361 C CA . LYS A 1 168 ? -13.151 14.383 8.258 1.00 93.06 168 LYS A CA 1
ATOM 1362 C C . LYS A 1 168 ? -14.150 14.408 9.415 1.00 93.06 168 LYS A C 1
ATOM 1364 O O . LYS A 1 168 ? -14.301 15.454 10.039 1.00 93.06 168 LYS A O 1
ATOM 1369 N N . LEU A 1 169 ? -14.842 13.297 9.670 1.00 92.19 169 LEU A N 1
ATOM 1370 C CA . LEU A 1 169 ? -15.829 13.186 10.745 1.00 92.19 169 LEU A CA 1
ATOM 1371 C C . LEU A 1 169 ? -15.174 13.427 12.107 1.00 92.19 169 LEU A C 1
ATOM 1373 O O . LEU A 1 169 ? -15.643 14.277 12.856 1.00 92.19 169 LEU A O 1
ATOM 1377 N N . LEU A 1 170 ? -14.057 12.751 12.378 1.00 90.00 170 LEU A N 1
ATOM 1378 C CA . LEU A 1 170 ? -13.333 12.862 13.647 1.00 90.00 170 LEU A CA 1
ATOM 1379 C C . LEU A 1 170 ? -12.683 14.238 13.830 1.00 90.00 170 LEU A C 1
ATOM 1381 O O . LEU A 1 170 ? -12.673 14.776 14.932 1.00 90.00 170 LEU A O 1
ATOM 1385 N N . ALA A 1 171 ? -12.197 14.858 12.751 1.00 88.31 171 ALA A N 1
ATOM 1386 C CA . ALA A 1 171 ? -11.725 16.238 12.815 1.00 88.31 171 ALA A CA 1
ATOM 1387 C C . ALA A 1 171 ? -12.872 17.222 13.108 1.00 88.31 171 ALA A C 1
ATOM 1389 O O . ALA A 1 171 ? -12.708 18.139 13.909 1.00 88.31 171 ALA A O 1
ATOM 1390 N N . TYR A 1 172 ? -14.034 17.044 12.470 1.00 89.81 172 TYR A N 1
ATOM 1391 C CA . TYR A 1 172 ? -15.195 17.915 12.668 1.00 89.81 172 TYR A CA 1
ATOM 1392 C C . TYR A 1 172 ? -15.745 17.839 14.097 1.00 89.81 172 TYR A C 1
ATOM 1394 O O . TYR A 1 172 ? -16.072 18.877 14.668 1.00 89.81 172 TYR A O 1
ATOM 1402 N N . ASP A 1 173 ? -15.799 16.638 14.673 1.00 86.81 173 ASP A N 1
ATOM 1403 C CA . ASP A 1 173 ? -16.274 16.397 16.040 1.00 86.81 173 ASP A CA 1
ATOM 1404 C C . ASP A 1 173 ? -15.464 17.182 17.091 1.00 86.81 173 ASP A C 1
ATOM 1406 O O . ASP A 1 173 ? -16.018 17.840 17.975 1.00 86.81 173 ASP A O 1
ATOM 1410 N N . VAL A 1 174 ? -14.141 17.224 16.910 1.00 84.06 174 VAL A N 1
ATOM 1411 C CA . VAL A 1 174 ? -13.215 17.979 17.770 1.00 84.06 174 VAL A CA 1
ATOM 1412 C C . VAL A 1 174 ? -13.417 19.489 17.618 1.00 84.06 174 VAL A C 1
ATOM 1414 O O . VAL A 1 174 ? -13.442 20.213 18.610 1.00 84.06 174 VAL A O 1
ATOM 1417 N N . PHE A 1 175 ? -13.620 19.994 16.395 1.00 82.69 175 PHE A N 1
ATOM 1418 C CA . PHE A 1 175 ? -13.863 21.429 16.175 1.00 82.69 175 PHE A CA 1
ATOM 1419 C C . PHE A 1 175 ? -15.217 21.913 16.706 1.00 82.69 175 PHE A C 1
ATOM 1421 O O . PHE A 1 175 ? -15.353 23.095 17.018 1.00 82.69 175 PHE A O 1
ATOM 1428 N N . GLN A 1 176 ? -16.212 21.029 16.808 1.00 84.88 176 GLN A N 1
ATOM 1429 C CA . GLN A 1 176 ? -17.486 21.333 17.468 1.00 84.88 176 GLN A CA 1
ATOM 1430 C C . GLN A 1 176 ? -17.385 21.280 19.002 1.00 84.88 176 GLN A C 1
ATOM 1432 O O . GLN A 1 176 ? -18.333 21.664 19.681 1.00 84.88 176 GLN A O 1
ATOM 1437 N N . GLY A 1 177 ? -16.249 20.829 19.549 1.00 76.06 177 GLY A N 1
ATOM 1438 C CA . GLY A 1 177 ? -16.036 20.685 20.989 1.00 76.06 177 GLY A CA 1
ATOM 1439 C C . GLY A 1 177 ? -16.823 19.531 21.614 1.00 76.06 177 GLY A C 1
ATOM 1440 O O . GLY A 1 177 ? -17.049 19.547 22.820 1.00 76.06 177 GLY A O 1
ATOM 1441 N N . LEU A 1 178 ? -17.277 18.567 20.802 1.00 69.88 178 LEU A N 1
ATOM 1442 C CA . LEU A 1 178 ? -18.026 17.393 21.263 1.00 69.88 178 LEU A CA 1
ATOM 1443 C C . LEU A 1 178 ? -17.103 16.212 21.601 1.00 69.88 178 LEU A C 1
ATOM 1445 O O . LEU A 1 178 ? -17.434 15.424 22.483 1.00 69.88 178 LEU A O 1
ATOM 1449 N N . GLY A 1 179 ? -15.956 16.105 20.921 1.00 68.19 179 GLY A N 1
ATOM 1450 C CA . GLY A 1 179 ? -15.004 15.002 21.075 1.00 68.19 179 GLY A CA 1
ATOM 1451 C C . GLY A 1 179 ? -13.744 15.350 21.874 1.00 68.19 179 GLY A C 1
ATOM 1452 O O . GLY A 1 179 ? -13.262 16.485 21.834 1.00 68.19 179 GLY A O 1
ATOM 1453 N N . SER A 1 180 ? -13.172 14.340 22.547 1.00 78.12 180 SER A N 1
ATOM 1454 C CA . SER A 1 180 ? -11.828 14.407 23.151 1.00 78.12 180 SER A CA 1
ATOM 1455 C C . SER A 1 180 ? -10.748 14.577 22.071 1.00 78.12 180 SER A C 1
ATOM 1457 O O . SER A 1 180 ? -10.908 14.149 20.921 1.00 78.12 180 SER A O 1
ATOM 1459 N N . ILE A 1 181 ? -9.604 15.152 22.457 1.00 80.38 181 ILE A N 1
ATOM 1460 C CA . ILE A 1 181 ? -8.394 15.222 21.626 1.00 80.38 181 ILE A CA 1
ATOM 1461 C C . ILE A 1 181 ? -8.008 13.820 21.119 1.00 80.38 181 ILE A C 1
ATOM 1463 O O . ILE A 1 181 ? -7.576 13.690 19.979 1.00 80.38 181 ILE A O 1
ATOM 1467 N N . GLU A 1 182 ? -8.230 12.755 21.887 1.00 80.31 182 GLU A N 1
ATOM 1468 C CA . GLU A 1 182 ? -7.928 11.367 21.493 1.00 80.31 182 GLU A CA 1
ATOM 1469 C C . GLU A 1 182 ? -8.644 10.922 20.213 1.00 80.31 182 GLU A C 1
ATOM 1471 O O . GLU A 1 182 ? -8.044 10.286 19.338 1.00 80.31 182 GLU A O 1
ATOM 1476 N N . SER A 1 183 ? -9.897 11.348 20.031 1.00 84.50 183 SER A N 1
ATOM 1477 C CA . SER A 1 183 ? -10.660 11.082 18.807 1.00 84.50 183 SER A CA 1
ATOM 1478 C C . SER A 1 183 ? -10.001 11.728 17.579 1.00 84.50 183 SER A C 1
ATOM 1480 O O . SER A 1 183 ? -9.986 11.135 16.494 1.00 84.50 183 SER A O 1
ATOM 1482 N N . LEU A 1 184 ? -9.342 12.886 17.748 1.00 86.25 184 LEU A N 1
ATOM 1483 C CA . LEU A 1 184 ? -8.513 13.489 16.698 1.00 86.25 184 LEU A CA 1
ATOM 1484 C C . LEU A 1 184 ? -7.323 12.594 16.341 1.00 86.25 184 LEU A C 1
ATOM 1486 O O . LEU A 1 184 ? -6.988 12.465 15.162 1.00 86.25 184 LEU A O 1
ATOM 1490 N N . LEU A 1 185 ? -6.676 11.973 17.332 1.00 87.38 185 LEU A N 1
ATOM 1491 C CA . LEU A 1 185 ? -5.517 11.110 17.100 1.00 87.38 185 LEU A CA 1
ATOM 1492 C C . LEU A 1 185 ? -5.901 9.853 16.312 1.00 87.38 185 LEU A C 1
ATOM 1494 O O . LEU A 1 185 ? -5.155 9.470 15.405 1.00 87.38 185 LEU A O 1
ATOM 1498 N N . PHE A 1 186 ? -7.072 9.262 16.568 1.00 89.56 186 PHE A N 1
ATOM 1499 C CA . PHE A 1 186 ? -7.624 8.211 15.704 1.00 89.56 186 PHE A CA 1
ATOM 1500 C C . PHE A 1 186 ? -7.924 8.739 14.291 1.00 89.56 186 PHE A C 1
ATOM 1502 O O . PHE A 1 186 ? -7.563 8.094 13.304 1.00 89.56 186 PHE A O 1
ATOM 1509 N N . GLY A 1 187 ? -8.484 9.947 14.165 1.00 91.19 187 GLY A N 1
ATOM 1510 C CA . GLY A 1 187 ? -8.721 10.603 12.871 1.00 91.19 187 GLY A CA 1
ATOM 1511 C C . GLY A 1 187 ? -7.448 10.805 12.043 1.00 91.19 187 GLY A C 1
ATOM 1512 O O . GLY A 1 187 ? -7.442 10.566 10.833 1.00 91.19 187 GLY A O 1
ATOM 1513 N N . ILE A 1 188 ? -6.338 11.157 12.695 1.00 89.88 188 ILE A N 1
ATOM 1514 C CA . ILE A 1 188 ? -5.014 11.254 12.065 1.00 89.88 188 ILE A CA 1
ATOM 1515 C C . ILE A 1 188 ? -4.566 9.886 11.530 1.00 89.88 188 ILE A C 1
ATOM 1517 O O . ILE A 1 188 ? -4.012 9.828 10.430 1.00 89.88 188 ILE A O 1
ATOM 1521 N N . GLN A 1 189 ? -4.821 8.785 12.250 1.00 91.94 189 GLN A N 1
ATOM 1522 C CA . GLN A 1 189 ? -4.500 7.437 11.757 1.00 91.94 189 GLN A CA 1
ATOM 1523 C C . GLN A 1 189 ? -5.278 7.109 10.475 1.00 91.94 189 GLN A C 1
ATOM 1525 O O . GLN A 1 189 ? -4.671 6.619 9.523 1.00 91.94 189 GLN A O 1
ATOM 1530 N N . PHE A 1 190 ? -6.574 7.438 10.402 1.00 94.06 190 PHE A N 1
ATOM 1531 C CA . PHE A 1 190 ? -7.363 7.287 9.169 1.00 94.06 190 PHE A CA 1
ATOM 1532 C C . PHE A 1 190 ? -6.823 8.144 8.023 1.00 94.06 190 PHE A C 1
ATOM 1534 O O . PHE A 1 190 ? -6.662 7.649 6.910 1.00 94.06 190 PHE A O 1
ATOM 1541 N N . GLY A 1 191 ? -6.445 9.397 8.293 1.00 93.69 191 GLY A N 1
ATOM 1542 C CA . GLY A 1 191 ? -5.814 10.253 7.283 1.00 93.69 191 GLY A CA 1
ATOM 1543 C C . GLY A 1 191 ? -4.517 9.654 6.728 1.00 93.69 191 GLY A C 1
ATOM 1544 O O . GLY A 1 191 ? -4.272 9.684 5.521 1.00 93.69 191 GLY A O 1
ATOM 1545 N N . VAL A 1 192 ? -3.701 9.051 7.594 1.00 93.06 192 VAL A N 1
ATOM 1546 C CA . VAL A 1 192 ? -2.443 8.403 7.203 1.00 93.06 192 VAL A CA 1
ATOM 1547 C C . VAL A 1 192 ? -2.686 7.127 6.398 1.00 93.06 192 VAL A C 1
ATOM 1549 O O . VAL A 1 192 ? -2.004 6.926 5.391 1.00 93.06 192 VAL A O 1
ATOM 1552 N N . MET A 1 193 ? -3.661 6.301 6.793 1.00 94.19 193 MET A N 1
ATOM 1553 C CA . MET A 1 193 ? -4.086 5.133 6.010 1.00 94.19 193 MET A CA 1
ATOM 1554 C C . MET A 1 193 ? -4.572 5.555 4.617 1.00 94.19 193 MET A C 1
ATOM 1556 O O . MET A 1 193 ? -4.129 4.976 3.627 1.00 94.19 193 MET A O 1
ATOM 1560 N N . GLY A 1 194 ? -5.324 6.656 4.513 1.00 95.12 194 GLY A N 1
ATOM 1561 C CA . GLY A 1 194 ? -5.760 7.212 3.231 1.00 95.12 194 GLY A CA 1
ATOM 1562 C C . GLY A 1 194 ? -4.602 7.645 2.317 1.00 95.12 194 GLY A C 1
ATOM 1563 O O . GLY A 1 194 ? -4.622 7.363 1.116 1.00 95.12 194 GLY A O 1
ATOM 1564 N N . ILE A 1 195 ? -3.554 8.280 2.863 1.00 94.12 195 ILE A N 1
ATOM 1565 C CA . ILE A 1 195 ? -2.346 8.648 2.092 1.00 94.12 195 ILE A CA 1
ATOM 1566 C C . ILE A 1 195 ? -1.601 7.393 1.606 1.00 94.12 195 ILE A C 1
ATOM 1568 O O . ILE A 1 195 ? -1.101 7.362 0.476 1.00 94.12 195 ILE A O 1
ATOM 1572 N N . GLU A 1 196 ? -1.527 6.348 2.432 1.00 93.12 196 GLU A N 1
ATOM 1573 C CA . GLU A 1 196 ? -0.932 5.065 2.040 1.00 93.12 196 GLU A CA 1
ATOM 1574 C C . GLU A 1 196 ? -1.748 4.378 0.938 1.00 93.12 196 GLU A C 1
ATOM 1576 O O . GLU A 1 196 ? -1.170 3.965 -0.072 1.00 93.12 196 GLU A O 1
ATOM 1581 N N . SER A 1 197 ? -3.076 4.349 1.062 1.00 94.75 197 SER A N 1
ATOM 1582 C CA . SER A 1 197 ? -3.997 3.830 0.045 1.00 94.75 197 SER A CA 1
ATOM 1583 C C . SER A 1 197 ? -3.830 4.544 -1.291 1.00 94.75 197 SER A C 1
ATOM 1585 O O . SER A 1 197 ? -3.730 3.900 -2.339 1.00 94.75 197 SER A O 1
ATOM 1587 N N . PHE A 1 198 ? -3.688 5.870 -1.265 1.00 94.06 198 PHE A N 1
ATOM 1588 C CA . PHE A 1 198 ? -3.397 6.656 -2.462 1.00 94.06 198 PHE A CA 1
ATOM 1589 C C . PHE A 1 198 ? -2.034 6.299 -3.087 1.00 94.06 198 PHE A C 1
ATOM 1591 O O . PHE A 1 198 ? -1.885 6.303 -4.312 1.00 94.06 198 PHE A O 1
ATOM 1598 N N . SER A 1 199 ? -1.045 5.912 -2.273 1.00 93.19 199 SER A N 1
ATOM 1599 C CA . SER A 1 199 ? 0.241 5.412 -2.775 1.00 93.19 199 SER A CA 1
ATOM 1600 C C . SER A 1 199 ? 0.101 4.111 -3.551 1.00 93.19 199 SER A C 1
ATOM 1602 O O . SER A 1 199 ? 0.648 3.994 -4.652 1.00 93.19 199 SER A O 1
ATOM 1604 N N . TYR A 1 200 ? -0.662 3.154 -3.027 1.00 93.06 200 TYR A N 1
ATOM 1605 C CA . TYR A 1 200 ? -0.937 1.909 -3.743 1.00 93.06 200 TYR A CA 1
ATOM 1606 C C . TYR A 1 200 ? -1.793 2.135 -4.987 1.00 93.06 200 TYR A C 1
ATOM 1608 O O . TYR A 1 200 ? -1.512 1.526 -6.018 1.00 93.06 200 TYR A O 1
ATOM 1616 N N . LEU A 1 201 ? -2.751 3.066 -4.948 1.00 94.00 201 LEU A N 1
ATOM 1617 C CA . LEU A 1 201 ? -3.533 3.446 -6.124 1.00 94.00 201 LEU A CA 1
ATOM 1618 C C . LEU A 1 201 ? -2.644 4.013 -7.239 1.00 94.00 201 LEU A C 1
ATOM 1620 O O . LEU A 1 201 ? -2.778 3.621 -8.397 1.00 94.00 201 LEU A O 1
ATOM 1624 N N . GLY A 1 202 ? -1.700 4.898 -6.909 1.00 92.19 202 GLY A N 1
ATOM 1625 C CA . GLY A 1 202 ? -0.778 5.441 -7.906 1.00 92.19 202 GLY A CA 1
ATOM 1626 C C . GLY A 1 202 ? 0.208 4.403 -8.447 1.0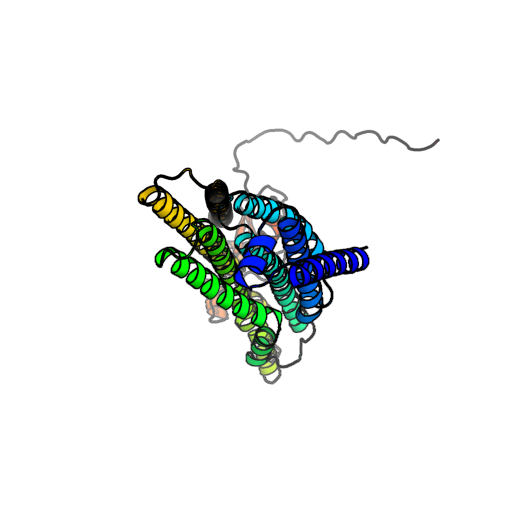0 92.19 202 GLY A C 1
ATOM 1627 O O . GLY A 1 202 ? 0.459 4.374 -9.651 1.00 92.19 202 GLY A O 1
ATOM 1628 N N . LYS A 1 203 ? 0.711 3.486 -7.606 1.00 92.06 203 LYS A N 1
ATOM 1629 C CA . LYS A 1 203 ? 1.514 2.339 -8.075 1.00 92.06 203 LYS A CA 1
ATOM 1630 C C . LYS A 1 203 ? 0.709 1.449 -9.022 1.00 92.06 203 LYS A C 1
ATOM 1632 O O . LYS A 1 203 ? 1.202 1.109 -10.095 1.00 92.06 203 LYS A O 1
ATOM 1637 N N . LEU A 1 204 ? -0.533 1.126 -8.660 1.00 92.62 204 LEU A N 1
ATOM 1638 C CA . LEU A 1 204 ? -1.459 0.375 -9.504 1.00 92.62 204 LEU A CA 1
ATOM 1639 C C . LEU A 1 204 ? -1.681 1.084 -10.844 1.00 92.62 204 LEU A C 1
ATOM 1641 O O . LEU A 1 204 ? -1.585 0.436 -11.880 1.00 92.62 204 LEU A O 1
ATOM 1645 N N . ALA A 1 205 ? -1.905 2.400 -10.842 1.00 92.06 205 ALA A N 1
ATOM 1646 C CA . ALA A 1 205 ? -2.097 3.180 -12.062 1.00 92.06 205 ALA A CA 1
ATOM 1647 C C . ALA A 1 205 ? -0.861 3.151 -12.980 1.00 92.06 205 ALA A C 1
ATOM 1649 O O . ALA A 1 205 ? -1.005 2.941 -14.185 1.00 92.06 205 ALA A O 1
ATOM 1650 N N . LEU A 1 206 ? 0.351 3.295 -12.428 1.00 91.50 206 LEU A N 1
ATOM 1651 C CA . LEU A 1 206 ? 1.599 3.195 -13.198 1.00 91.50 206 LEU A CA 1
ATOM 1652 C C . LEU A 1 206 ? 1.794 1.778 -13.765 1.00 91.50 206 LEU A C 1
ATOM 1654 O O . LEU A 1 206 ? 2.140 1.620 -14.933 1.00 91.50 206 LEU A O 1
ATOM 1658 N N . ASN A 1 207 ? 1.535 0.740 -12.969 1.00 89.56 207 ASN A N 1
ATOM 1659 C CA . ASN A 1 207 ? 1.638 -0.648 -13.426 1.00 89.56 207 ASN A CA 1
ATOM 1660 C C . ASN A 1 207 ? 0.583 -0.983 -14.492 1.00 89.56 207 ASN A C 1
ATOM 1662 O O . ASN A 1 207 ? 0.889 -1.642 -15.482 1.00 89.56 207 ASN A O 1
ATOM 1666 N N . MET A 1 208 ? -0.645 -0.494 -14.329 1.00 89.06 208 MET A N 1
ATOM 1667 C CA . MET A 1 208 ? -1.707 -0.634 -15.322 1.00 89.06 208 MET A CA 1
ATOM 1668 C C . MET A 1 208 ? -1.328 0.075 -16.627 1.00 89.06 208 MET A C 1
ATOM 1670 O O . MET A 1 208 ? -1.508 -0.494 -17.702 1.00 89.06 208 MET A O 1
ATOM 1674 N N . TYR A 1 209 ? -0.750 1.278 -16.545 1.00 88.88 209 TYR A N 1
ATOM 1675 C CA . TYR A 1 209 ? -0.237 2.000 -17.709 1.00 88.88 209 TYR A CA 1
ATOM 1676 C C . TYR A 1 209 ? 0.841 1.200 -18.454 1.00 88.88 209 TYR A C 1
ATOM 1678 O O . TYR A 1 209 ? 0.769 1.079 -19.677 1.00 88.88 209 TYR A O 1
ATOM 1686 N N . GLU A 1 210 ? 1.790 0.594 -17.732 1.00 87.00 210 GLU A N 1
ATOM 1687 C CA . GLU A 1 210 ? 2.814 -0.267 -18.333 1.00 87.00 210 GLU A CA 1
ATOM 1688 C C . GLU A 1 210 ? 2.184 -1.422 -19.120 1.00 87.00 210 GLU A C 1
ATOM 1690 O O . GLU A 1 210 ? 2.489 -1.621 -20.295 1.00 87.00 210 GLU A O 1
ATOM 1695 N N . VAL A 1 211 ? 1.274 -2.170 -18.492 1.00 83.44 211 VAL A N 1
ATOM 1696 C CA . VAL A 1 211 ? 0.660 -3.341 -19.127 1.00 83.44 211 VAL A CA 1
ATOM 1697 C C . VAL A 1 211 ? -0.193 -2.929 -20.329 1.00 83.44 211 VAL A C 1
ATOM 1699 O O . VAL A 1 211 ? -0.113 -3.571 -21.375 1.00 83.44 211 VAL A O 1
ATOM 1702 N N . LEU A 1 212 ? -0.971 -1.848 -20.229 1.00 82.56 212 LEU A N 1
ATOM 1703 C CA . LEU A 1 212 ? -1.839 -1.386 -21.316 1.00 82.56 212 LEU A CA 1
ATOM 1704 C C . LEU A 1 212 ? -1.057 -0.871 -22.527 1.00 82.56 212 LEU A C 1
ATOM 1706 O O . LEU A 1 212 ? -1.419 -1.176 -23.667 1.00 82.56 212 LEU A O 1
ATOM 1710 N N . TYR A 1 213 ? -0.019 -0.072 -22.290 1.00 78.31 213 TYR A N 1
ATOM 1711 C CA . TYR A 1 213 ? 0.707 0.583 -23.372 1.00 78.31 213 TYR A CA 1
ATOM 1712 C C . TYR A 1 213 ? 1.792 -0.316 -23.961 1.00 78.31 213 TYR A C 1
ATOM 1714 O O . TYR A 1 213 ? 1.878 -0.448 -25.178 1.00 78.31 213 TYR A O 1
ATOM 1722 N N . TYR A 1 214 ? 2.586 -0.967 -23.112 1.00 75.19 214 TYR A N 1
ATOM 1723 C CA . TYR A 1 214 ? 3.766 -1.701 -23.560 1.00 75.19 214 TYR A CA 1
ATOM 1724 C C . TYR A 1 214 ? 3.487 -3.180 -23.844 1.00 75.19 214 TYR A C 1
ATOM 1726 O O . TYR A 1 214 ? 4.039 -3.716 -24.795 1.00 75.19 214 TYR A O 1
ATOM 1734 N N . ARG A 1 215 ? 2.593 -3.841 -23.091 1.00 72.81 215 ARG A N 1
ATOM 1735 C CA . ARG A 1 215 ? 2.334 -5.289 -23.263 1.00 72.81 215 ARG A CA 1
ATOM 1736 C C . ARG A 1 215 ? 1.097 -5.606 -24.103 1.00 72.81 215 ARG A C 1
ATOM 1738 O O . ARG A 1 215 ? 1.160 -6.428 -25.009 1.00 72.81 215 ARG A O 1
ATOM 1745 N N . ALA A 1 216 ? -0.031 -4.947 -23.845 1.00 66.94 216 ALA A N 1
ATOM 1746 C CA . ALA A 1 216 ? -1.274 -5.203 -24.578 1.00 66.94 216 ALA A CA 1
ATOM 1747 C C . ALA A 1 216 ? -1.235 -4.631 -26.005 1.00 66.94 216 ALA A C 1
ATOM 1749 O O . ALA A 1 216 ? -1.801 -5.211 -26.929 1.00 66.94 216 ALA A O 1
ATOM 1750 N N . SER A 1 217 ? -0.532 -3.508 -26.207 1.00 63.91 217 SER A N 1
ATOM 1751 C CA . SER A 1 217 ? -0.354 -2.946 -27.548 1.00 63.91 217 SER A CA 1
ATOM 1752 C C . SER A 1 217 ? 0.522 -3.819 -28.450 1.00 63.91 217 SER A C 1
ATOM 1754 O O . SER A 1 217 ? 0.379 -3.712 -29.664 1.00 63.91 217 SER A O 1
ATOM 1756 N N . PHE A 1 218 ? 1.391 -4.663 -27.883 1.00 60.91 218 PHE A N 1
ATOM 1757 C CA . PHE A 1 218 ? 2.239 -5.595 -28.627 1.00 60.91 218 PHE A CA 1
ATOM 1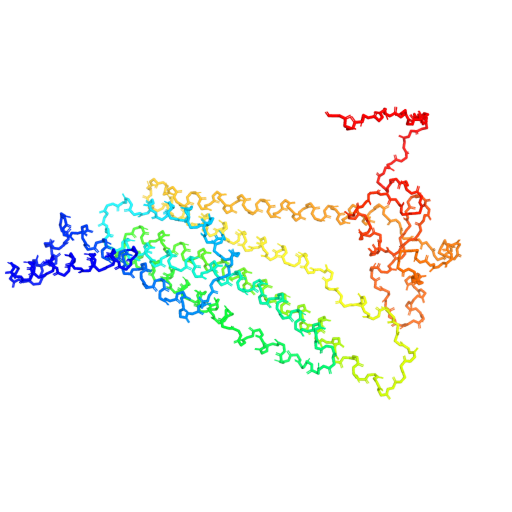758 C C . PHE A 1 218 ? 1.428 -6.742 -29.236 1.00 60.91 218 PHE A C 1
ATOM 1760 O O . PHE A 1 218 ? 1.456 -6.938 -30.448 1.00 60.91 218 PHE A O 1
ATOM 1767 N N . GLY A 1 219 ? 0.612 -7.429 -28.426 1.00 57.78 219 GLY A N 1
ATOM 1768 C CA . GLY A 1 219 ? -0.199 -8.558 -28.901 1.00 57.78 219 GLY A CA 1
ATOM 1769 C C . GLY A 1 219 ? -1.168 -8.188 -30.031 1.00 57.78 219 GLY A C 1
ATOM 1770 O O . GLY A 1 219 ? -1.400 -8.983 -30.935 1.00 57.78 219 GLY A O 1
ATOM 1771 N N . SER A 1 220 ? -1.693 -6.957 -30.030 1.00 56.84 220 SER A N 1
ATOM 1772 C CA . SER A 1 220 ? -2.549 -6.468 -31.120 1.00 56.84 220 SER A CA 1
ATOM 1773 C C . SER A 1 220 ? -1.781 -6.145 -32.405 1.00 56.84 220 SER A C 1
ATOM 1775 O O . SER A 1 220 ? -2.395 -6.155 -33.468 1.00 56.84 220 SER A O 1
ATOM 1777 N N . ARG A 1 221 ? -0.487 -5.812 -32.311 1.00 56.09 221 ARG A N 1
ATOM 1778 C CA . ARG A 1 221 ? 0.349 -5.431 -33.457 1.00 56.09 221 ARG A CA 1
ATOM 1779 C C . ARG A 1 221 ? 0.915 -6.667 -34.166 1.00 56.09 221 ARG A C 1
ATOM 1781 O O . ARG A 1 221 ? 0.978 -6.665 -35.387 1.00 56.09 221 ARG A O 1
ATOM 1788 N N . LEU A 1 222 ? 1.206 -7.740 -33.418 1.00 57.16 222 LEU A N 1
ATOM 1789 C CA . LEU A 1 222 ? 1.647 -9.032 -33.967 1.00 57.16 222 LEU A CA 1
ATOM 1790 C C . LEU A 1 222 ? 0.659 -9.606 -35.000 1.00 57.16 222 LEU A C 1
ATOM 1792 O O . LEU A 1 222 ? 1.057 -10.037 -36.069 1.00 57.16 222 LEU A O 1
ATOM 1796 N N . ILE A 1 223 ? -0.645 -9.531 -34.719 1.00 53.94 223 ILE A N 1
ATOM 1797 C CA . ILE A 1 223 ? -1.692 -10.138 -35.562 1.00 53.94 223 ILE A CA 1
ATOM 1798 C C . ILE A 1 223 ? -1.946 -9.337 -36.852 1.00 53.94 223 ILE A C 1
ATOM 1800 O O . ILE A 1 223 ? -2.357 -9.903 -37.859 1.00 53.94 223 ILE A O 1
ATOM 1804 N N . THR A 1 224 ? -1.723 -8.017 -36.855 1.00 52.16 224 THR A N 1
ATOM 1805 C CA . THR A 1 224 ? -2.001 -7.179 -38.038 1.00 52.16 224 THR A CA 1
ATOM 1806 C C . THR A 1 224 ? -0.993 -7.348 -39.173 1.00 52.16 224 THR A C 1
ATOM 1808 O O . THR A 1 224 ? -1.302 -6.971 -40.298 1.00 52.16 224 THR A O 1
ATOM 1811 N N . VAL A 1 225 ? 0.193 -7.899 -38.903 1.00 53.53 225 VAL A N 1
ATOM 1812 C CA . VAL A 1 225 ? 1.236 -8.105 -39.927 1.00 53.53 225 VAL A CA 1
ATOM 1813 C C . VAL A 1 225 ? 1.249 -9.552 -40.439 1.00 53.53 225 VAL A C 1
ATOM 1815 O O . VAL A 1 225 ? 1.844 -9.815 -41.476 1.00 53.53 225 VAL A O 1
ATOM 1818 N N . ASP A 1 226 ? 0.501 -10.481 -39.824 1.00 50.25 226 ASP A N 1
ATOM 1819 C CA . ASP A 1 226 ? 0.317 -11.841 -40.369 1.00 50.25 226 ASP A CA 1
ATOM 1820 C C . ASP A 1 226 ? -0.299 -11.843 -41.786 1.00 50.25 226 ASP A C 1
ATOM 1822 O O . ASP A 1 226 ? -0.259 -12.857 -42.484 1.00 50.25 226 ASP A O 1
ATOM 1826 N N . THR A 1 227 ? -0.855 -10.713 -42.239 1.00 52.38 227 THR A N 1
ATOM 1827 C CA . THR A 1 227 ? -1.412 -10.542 -43.587 1.00 52.38 227 THR A CA 1
ATOM 1828 C C . THR A 1 227 ? -0.478 -9.880 -44.605 1.00 52.38 227 THR A C 1
ATOM 1830 O O . THR A 1 227 ? -0.758 -9.993 -45.796 1.00 52.38 227 THR A O 1
ATOM 1833 N N . GLU A 1 228 ? 0.626 -9.244 -44.198 1.00 50.75 228 GLU A N 1
ATOM 1834 C CA . GLU A 1 228 ? 1.581 -8.606 -45.120 1.00 50.75 228 GLU A CA 1
ATOM 1835 C C . GLU A 1 228 ? 3.030 -8.786 -44.627 1.00 50.75 228 GLU A C 1
ATOM 1837 O O . GLU A 1 228 ? 3.472 -8.127 -43.699 1.00 50.75 228 GLU A O 1
ATOM 1842 N N . ASP A 1 229 ? 3.758 -9.685 -45.295 1.00 51.41 229 ASP A N 1
ATOM 1843 C CA . ASP A 1 229 ? 5.223 -9.831 -45.289 1.00 51.41 229 ASP A CA 1
ATOM 1844 C C . ASP A 1 229 ? 5.912 -10.126 -43.935 1.00 51.41 229 ASP A C 1
ATOM 1846 O O . ASP A 1 229 ? 6.534 -9.285 -43.292 1.00 51.41 229 ASP A O 1
ATOM 1850 N N . PHE A 1 230 ? 5.888 -11.402 -43.539 1.00 49.34 230 PHE A N 1
ATOM 1851 C CA . PHE A 1 230 ? 6.578 -11.939 -42.357 1.00 49.34 230 PHE A CA 1
ATOM 1852 C C . PHE A 1 230 ? 8.117 -11.799 -42.361 1.00 49.34 230 PHE A C 1
ATOM 1854 O O . PHE A 1 230 ? 8.750 -12.157 -41.369 1.00 49.34 230 PHE A O 1
ATOM 1861 N N . SER A 1 231 ? 8.741 -11.337 -43.451 1.00 50.94 231 SER A N 1
ATOM 1862 C CA . SER A 1 231 ? 10.202 -11.306 -43.591 1.00 50.94 231 SER A CA 1
ATOM 1863 C C . SER A 1 231 ? 10.902 -10.026 -43.105 1.00 50.94 231 SER A C 1
ATOM 1865 O O . SER A 1 231 ? 12.132 -10.005 -43.117 1.00 50.94 231 SER A O 1
ATOM 1867 N N . ASP A 1 232 ? 10.172 -9.003 -42.632 1.00 50.41 232 ASP A N 1
ATOM 1868 C CA . ASP A 1 232 ? 10.760 -7.725 -42.156 1.00 50.41 232 ASP A CA 1
ATOM 1869 C C . ASP A 1 232 ? 10.572 -7.458 -40.645 1.00 50.41 232 ASP A C 1
ATOM 1871 O O . ASP A 1 232 ? 10.821 -6.354 -40.157 1.00 50.41 232 ASP A O 1
ATOM 1875 N N . TRP A 1 233 ? 10.151 -8.465 -39.870 1.00 52.28 233 TRP A N 1
ATOM 1876 C CA . TRP A 1 233 ? 10.112 -8.371 -38.407 1.00 52.28 233 TRP A CA 1
ATOM 1877 C C . TRP A 1 233 ? 11.530 -8.467 -37.826 1.00 52.28 233 TRP A C 1
ATOM 1879 O O . TRP A 1 233 ? 12.055 -9.558 -37.609 1.00 52.28 233 TRP A O 1
ATOM 1889 N N . ASP A 1 234 ? 12.154 -7.320 -37.565 1.00 55.16 234 ASP A N 1
ATOM 1890 C CA . ASP A 1 234 ? 13.397 -7.254 -36.794 1.00 55.16 234 ASP A CA 1
ATOM 1891 C C . ASP A 1 234 ? 13.142 -7.546 -35.305 1.00 55.16 234 ASP A C 1
ATOM 1893 O O . ASP A 1 234 ? 12.268 -6.932 -34.683 1.00 55.16 234 ASP A O 1
ATOM 1897 N N . ASP A 1 235 ? 14.019 -8.347 -34.690 1.00 53.88 235 ASP A N 1
ATOM 1898 C CA . ASP A 1 235 ? 14.130 -8.552 -33.231 1.00 53.88 235 ASP A CA 1
ATOM 1899 C C . ASP A 1 235 ? 14.250 -7.227 -32.429 1.00 53.88 235 ASP A C 1
ATOM 1901 O O . ASP A 1 235 ? 14.060 -7.185 -31.212 1.00 53.88 235 ASP A O 1
ATOM 1905 N N . ASP A 1 236 ? 14.533 -6.108 -33.104 1.00 51.94 236 ASP A N 1
ATOM 1906 C CA . ASP A 1 236 ? 14.574 -4.753 -32.548 1.00 51.94 236 ASP A CA 1
ATOM 1907 C C . ASP A 1 236 ? 13.213 -4.230 -32.042 1.00 51.94 236 ASP A C 1
ATOM 1909 O O . ASP A 1 236 ? 13.201 -3.398 -31.130 1.00 51.94 236 ASP A O 1
ATOM 1913 N N . GLU A 1 237 ? 12.071 -4.701 -32.569 1.00 53.03 237 GLU A N 1
ATOM 1914 C CA . GLU A 1 237 ? 10.744 -4.219 -32.126 1.00 53.03 237 GLU A CA 1
ATOM 1915 C C . GLU A 1 237 ? 10.349 -4.767 -30.736 1.00 53.03 237 GLU A C 1
ATOM 1917 O O . GLU A 1 237 ? 9.618 -4.109 -29.992 1.00 53.03 237 GLU A O 1
ATOM 1922 N N . PHE A 1 238 ? 10.909 -5.914 -30.325 1.00 49.59 238 PHE A N 1
ATOM 1923 C CA . PHE A 1 238 ? 10.706 -6.487 -28.986 1.00 49.59 238 PHE A CA 1
ATOM 1924 C C . PHE A 1 238 ? 11.355 -5.642 -27.872 1.00 49.59 238 PHE A C 1
ATOM 1926 O O . PHE A 1 238 ? 10.807 -5.525 -26.772 1.00 49.59 238 PHE A O 1
ATOM 1933 N N . ASP A 1 239 ? 12.508 -5.022 -28.144 1.00 50.03 239 ASP A N 1
ATOM 1934 C CA . ASP A 1 239 ? 13.254 -4.214 -27.167 1.00 50.03 239 ASP A CA 1
ATOM 1935 C C . ASP A 1 239 ? 12.764 -2.758 -27.062 1.00 50.03 239 ASP A C 1
ATOM 1937 O O . ASP A 1 239 ? 13.002 -2.104 -26.039 1.00 50.03 239 ASP A O 1
ATOM 1941 N N . GLU A 1 240 ? 12.030 -2.260 -28.067 1.00 52.38 240 GLU A N 1
ATOM 1942 C CA . GLU A 1 240 ? 11.373 -0.938 -28.076 1.00 52.38 240 GLU A CA 1
ATOM 1943 C C . GLU A 1 240 ? 10.225 -0.818 -27.044 1.00 52.38 240 GLU A C 1
ATOM 1945 O O . GLU A 1 240 ? 9.668 0.265 -26.841 1.00 52.38 240 GLU A O 1
ATOM 1950 N N . GLN A 1 241 ? 9.877 -1.908 -26.346 1.00 59.38 241 GLN A N 1
ATOM 1951 C CA . GLN A 1 241 ? 8.682 -2.016 -25.503 1.00 59.38 241 GLN A CA 1
ATOM 1952 C C . GLN A 1 241 ? 8.927 -2.177 -23.995 1.00 59.38 241 GLN A C 1
ATOM 1954 O O . GLN A 1 241 ? 8.042 -2.612 -23.258 1.00 59.38 241 GLN A O 1
ATOM 1959 N N . VAL A 1 242 ? 10.090 -1.770 -23.486 1.00 65.56 242 VAL A N 1
ATOM 1960 C CA . VAL A 1 242 ? 10.354 -1.730 -22.036 1.00 65.56 242 VAL A CA 1
ATOM 1961 C C . VAL A 1 242 ? 10.303 -0.289 -21.524 1.00 65.56 242 VAL A C 1
ATOM 1963 O O . VAL A 1 242 ? 11.018 0.583 -22.008 1.00 65.56 242 VAL A O 1
ATOM 1966 N N . TRP A 1 243 ? 9.472 -0.018 -20.511 1.00 74.88 243 TRP A N 1
ATOM 1967 C CA . TRP A 1 243 ? 9.343 1.323 -19.929 1.00 74.88 243 TRP A CA 1
ATOM 1968 C C . TRP A 1 243 ? 10.557 1.694 -19.059 1.00 74.88 243 TRP A C 1
ATOM 1970 O O . TRP A 1 243 ? 10.546 1.517 -17.839 1.00 74.88 243 TRP A O 1
ATOM 1980 N N . GLU A 1 244 ? 11.605 2.244 -19.679 1.00 70.25 244 GLU A N 1
ATOM 1981 C CA . GLU A 1 244 ? 12.891 2.555 -19.023 1.00 70.25 244 GLU A CA 1
ATOM 1982 C C . GLU A 1 244 ? 12.744 3.449 -17.783 1.00 70.25 244 GLU A C 1
ATOM 1984 O O . GLU A 1 244 ? 13.345 3.211 -16.734 1.00 70.25 244 GLU A O 1
ATOM 1989 N N . ASN A 1 245 ? 11.883 4.463 -17.878 1.00 79.50 245 ASN A N 1
ATOM 1990 C CA . ASN A 1 245 ? 11.696 5.446 -16.815 1.00 79.50 245 ASN A CA 1
ATOM 1991 C C . ASN A 1 245 ? 10.727 4.977 -15.720 1.00 79.50 245 ASN A C 1
ATOM 1993 O O . ASN A 1 245 ? 10.484 5.730 -14.774 1.00 79.50 245 ASN A O 1
ATOM 1997 N N . LYS A 1 246 ? 10.187 3.748 -15.786 1.00 83.62 246 LYS A N 1
ATOM 1998 C CA . LYS A 1 246 ? 9.243 3.229 -14.783 1.00 83.62 246 LYS A CA 1
ATOM 1999 C C . LYS A 1 246 ? 9.794 3.357 -13.366 1.00 83.62 246 LYS A C 1
ATOM 2001 O O . LYS A 1 246 ? 9.125 3.907 -12.495 1.00 83.62 246 LYS A O 1
ATOM 2006 N N . ALA A 1 247 ? 11.012 2.860 -13.139 1.00 83.75 247 ALA A N 1
ATOM 2007 C CA . ALA A 1 247 ? 11.638 2.870 -11.817 1.00 83.75 247 ALA A CA 1
ATOM 2008 C C . ALA A 1 247 ? 11.776 4.302 -11.275 1.00 83.75 247 ALA A C 1
ATOM 2010 O O . ALA A 1 247 ? 11.477 4.558 -10.110 1.00 83.75 247 ALA A O 1
ATOM 2011 N N . PHE A 1 248 ? 12.127 5.251 -12.149 1.00 87.31 248 PHE A N 1
ATOM 2012 C CA . PHE A 1 248 ? 12.204 6.668 -11.813 1.00 87.31 248 PHE A CA 1
ATOM 2013 C C . PHE A 1 248 ? 10.835 7.244 -11.418 1.00 87.31 248 PHE A C 1
ATOM 2015 O O . PHE A 1 248 ? 10.733 7.903 -10.381 1.00 87.31 248 PHE A O 1
ATOM 2022 N N . TYR A 1 249 ? 9.777 6.974 -12.192 1.00 89.69 249 TYR A N 1
ATOM 2023 C CA . TYR A 1 249 ? 8.424 7.459 -11.890 1.00 89.69 249 TYR A CA 1
ATOM 2024 C C . TYR A 1 249 ? 7.860 6.851 -10.603 1.00 89.69 249 TYR A C 1
ATOM 2026 O O . TYR A 1 249 ? 7.362 7.588 -9.753 1.00 89.69 249 TYR A O 1
ATOM 2034 N N . VAL A 1 250 ? 7.986 5.534 -10.419 1.00 89.00 250 VAL A N 1
ATOM 2035 C CA . VAL A 1 250 ? 7.520 4.835 -9.210 1.00 89.00 250 VAL A CA 1
ATOM 2036 C C . VAL A 1 250 ? 8.236 5.368 -7.968 1.00 89.00 250 VAL A C 1
ATOM 2038 O O . VAL A 1 250 ? 7.592 5.661 -6.958 1.00 89.00 250 VAL A O 1
ATOM 2041 N N . GLN A 1 251 ? 9.558 5.548 -8.040 1.00 89.31 251 GLN A N 1
ATOM 2042 C CA . GLN A 1 251 ? 10.335 6.042 -6.908 1.00 89.31 251 GLN A CA 1
ATOM 2043 C C . GLN A 1 251 ? 10.049 7.520 -6.608 1.00 89.31 251 GLN A C 1
ATOM 2045 O O . GLN A 1 251 ? 9.871 7.876 -5.444 1.00 89.31 251 GLN A O 1
ATOM 2050 N N . THR A 1 252 ? 9.918 8.366 -7.635 1.00 90.56 252 THR A N 1
ATOM 2051 C CA . THR A 1 252 ? 9.554 9.786 -7.468 1.00 90.56 252 THR A CA 1
ATOM 2052 C C . THR A 1 252 ? 8.169 9.932 -6.842 1.00 90.56 252 THR A C 1
ATOM 2054 O O . THR A 1 252 ? 7.997 10.698 -5.894 1.00 90.56 252 THR A O 1
ATOM 2057 N N . PHE A 1 253 ? 7.192 9.158 -7.317 1.00 91.69 253 PHE A N 1
ATOM 2058 C CA . PHE A 1 253 ? 5.835 9.161 -6.775 1.00 91.69 253 PHE A CA 1
ATOM 2059 C C . PHE A 1 253 ? 5.797 8.690 -5.311 1.00 91.69 253 PHE A C 1
ATOM 2061 O O . PHE A 1 253 ? 5.156 9.318 -4.468 1.00 91.69 253 PHE A O 1
ATOM 2068 N N . SER A 1 254 ? 6.546 7.634 -4.977 1.00 89.50 254 SER A N 1
ATOM 2069 C CA . SER A 1 254 ? 6.679 7.154 -3.594 1.00 89.50 254 SER A CA 1
ATOM 2070 C C . SER A 1 254 ? 7.292 8.206 -2.664 1.00 89.50 254 SER A C 1
ATOM 2072 O O . SER A 1 254 ? 6.815 8.387 -1.541 1.00 89.50 254 SER A O 1
ATOM 2074 N N . ILE A 1 255 ? 8.324 8.920 -3.127 1.00 92.50 255 ILE A N 1
ATOM 2075 C CA . ILE A 1 255 ? 8.969 9.994 -2.359 1.00 92.50 255 ILE A CA 1
ATOM 2076 C C . ILE A 1 255 ? 7.999 11.153 -2.148 1.00 92.50 255 ILE A C 1
ATOM 2078 O O . ILE A 1 255 ? 7.886 11.639 -1.026 1.00 92.50 255 ILE A O 1
ATOM 2082 N N . PHE A 1 256 ? 7.274 11.564 -3.191 1.00 93.50 256 PHE A N 1
ATOM 2083 C CA . PHE A 1 256 ? 6.273 12.625 -3.096 1.00 93.50 256 PHE A CA 1
ATOM 2084 C C . PHE A 1 256 ? 5.214 12.308 -2.034 1.00 93.50 256 PHE A C 1
ATOM 2086 O O . PHE A 1 256 ? 4.924 13.149 -1.185 1.00 93.50 256 PHE A O 1
ATOM 2093 N N . LEU A 1 257 ? 4.693 11.080 -2.009 1.00 93.38 257 LEU A N 1
ATOM 2094 C CA . LEU A 1 257 ? 3.695 10.690 -1.011 1.00 93.38 257 LEU A CA 1
ATOM 2095 C C . LEU A 1 257 ? 4.264 10.480 0.386 1.00 93.38 257 LEU A C 1
ATOM 2097 O O . LEU A 1 257 ? 3.604 10.809 1.370 1.00 93.38 257 LEU A O 1
ATOM 2101 N N . SER A 1 258 ? 5.502 10.005 0.496 1.00 92.19 258 SER A N 1
ATOM 2102 C CA . SER A 1 258 ? 6.185 9.940 1.792 1.00 92.19 258 SER A CA 1
ATOM 2103 C C . SER A 1 258 ? 6.460 11.343 2.345 1.00 92.19 258 SER A C 1
ATOM 2105 O O . SER A 1 258 ? 6.337 11.563 3.549 1.00 92.19 258 SER A O 1
ATOM 2107 N N . ALA A 1 259 ? 6.756 12.312 1.474 1.00 94.06 259 ALA A N 1
ATOM 2108 C CA . ALA A 1 259 ? 6.876 13.720 1.836 1.00 94.06 259 ALA A CA 1
ATOM 2109 C C . ALA A 1 259 ? 5.520 14.319 2.231 1.00 94.06 259 ALA A C 1
ATOM 2111 O O . ALA A 1 259 ? 5.452 15.021 3.237 1.00 94.06 259 ALA A O 1
ATOM 2112 N N . LEU A 1 260 ? 4.440 13.984 1.516 1.00 92.94 260 LEU A N 1
ATOM 2113 C CA . LEU A 1 260 ? 3.080 14.384 1.883 1.00 92.94 260 LEU A CA 1
ATOM 2114 C C . LEU A 1 260 ? 2.705 13.851 3.275 1.00 92.94 260 LEU A C 1
ATOM 2116 O O . LEU A 1 260 ? 2.272 14.626 4.124 1.00 92.94 260 LEU A O 1
ATOM 2120 N N . LYS A 1 261 ? 2.964 12.568 3.556 1.00 92.56 261 LYS A N 1
ATOM 2121 C CA . LYS A 1 261 ? 2.742 11.955 4.876 1.00 92.56 261 LYS A CA 1
ATOM 2122 C C . LYS A 1 261 ? 3.557 12.636 5.981 1.00 92.56 261 LYS A C 1
ATOM 2124 O O . LYS A 1 261 ? 3.012 12.959 7.032 1.00 92.56 261 LYS A O 1
ATOM 2129 N N . ALA A 1 262 ? 4.847 12.889 5.750 1.00 93.88 262 ALA A N 1
ATOM 2130 C CA . ALA A 1 262 ? 5.680 13.611 6.711 1.00 93.88 262 ALA A CA 1
ATOM 2131 C C . ALA A 1 262 ? 5.168 15.046 6.934 1.00 93.88 262 ALA A C 1
ATOM 2133 O O . ALA A 1 262 ? 5.078 15.490 8.075 1.00 93.88 262 ALA A O 1
ATOM 2134 N N . SER A 1 263 ? 4.769 15.746 5.867 1.00 93.19 263 SER A N 1
ATOM 2135 C CA . SER A 1 263 ? 4.213 17.101 5.956 1.00 93.19 263 SER A CA 1
ATOM 2136 C C . SER A 1 263 ? 2.901 17.141 6.742 1.00 93.19 263 SER A C 1
ATOM 2138 O O . SER A 1 263 ? 2.715 18.039 7.558 1.00 93.19 263 SER A O 1
ATOM 2140 N N . PHE A 1 264 ? 2.044 16.129 6.570 1.00 92.00 264 PHE A N 1
ATOM 2141 C CA . PHE A 1 264 ? 0.800 15.965 7.315 1.00 92.00 264 PHE A CA 1
ATOM 2142 C C . PHE A 1 264 ? 1.089 15.845 8.814 1.00 92.00 264 PHE A C 1
ATOM 2144 O O . PHE A 1 264 ? 0.618 16.663 9.597 1.00 92.00 264 PHE A O 1
ATOM 2151 N N . TYR A 1 265 ? 1.956 14.914 9.217 1.00 91.25 265 TYR A N 1
ATOM 2152 C CA . TYR A 1 265 ? 2.347 14.766 10.620 1.00 91.25 265 TYR A CA 1
ATOM 2153 C C . TYR A 1 265 ? 2.985 16.028 11.218 1.00 91.25 265 TYR A C 1
ATOM 2155 O O . TYR A 1 265 ? 2.668 16.393 12.349 1.00 91.25 265 TYR A O 1
ATOM 2163 N N . MET A 1 266 ? 3.846 16.722 10.468 1.00 90.25 266 MET A N 1
ATOM 2164 C CA . MET A 1 266 ? 4.460 17.972 10.930 1.00 90.25 266 MET A CA 1
ATOM 2165 C C . MET A 1 266 ? 3.434 19.096 11.106 1.00 90.25 266 MET A C 1
ATOM 2167 O O . MET A 1 266 ? 3.523 19.845 12.077 1.00 90.25 266 MET A O 1
ATOM 2171 N N . LEU A 1 267 ? 2.444 19.194 10.212 1.00 90.44 267 LEU A N 1
ATOM 2172 C CA . LEU A 1 267 ? 1.346 20.152 10.335 1.00 90.44 267 LEU A CA 1
ATOM 2173 C C . LEU A 1 267 ? 0.510 19.877 11.593 1.00 90.44 267 LEU A C 1
ATOM 2175 O O . LEU A 1 267 ? 0.265 20.797 12.367 1.00 90.44 267 LEU A O 1
ATOM 2179 N N . PHE A 1 268 ? 0.121 18.621 11.835 1.00 86.38 268 PHE A N 1
ATOM 2180 C CA . PHE A 1 268 ? -0.653 18.256 13.029 1.00 86.38 268 PHE A CA 1
ATOM 2181 C C . PHE A 1 268 ? 0.140 18.439 14.323 1.00 86.38 268 PHE A C 1
ATOM 2183 O O . PHE A 1 268 ? -0.403 18.965 15.292 1.00 86.38 268 PHE A O 1
ATOM 2190 N N . LEU A 1 269 ? 1.429 18.088 14.335 1.00 86.88 269 LEU A N 1
ATOM 2191 C CA . LEU A 1 269 ? 2.309 18.388 15.466 1.00 86.88 269 LEU A CA 1
ATOM 2192 C C . LEU A 1 269 ? 2.369 19.889 15.756 1.00 86.88 269 LEU A C 1
ATOM 2194 O O . LEU A 1 269 ? 2.301 20.287 16.916 1.00 86.88 269 LEU A O 1
ATOM 2198 N N . TRP A 1 270 ? 2.481 20.719 14.718 1.00 87.31 270 TRP A N 1
ATOM 2199 C CA . TRP A 1 270 ? 2.521 22.171 14.873 1.00 87.31 270 TRP A CA 1
ATOM 2200 C C . TRP A 1 270 ? 1.197 22.739 15.408 1.00 87.31 270 TRP A C 1
ATOM 2202 O O . TRP A 1 270 ? 1.214 23.595 16.296 1.00 87.31 270 TRP A O 1
ATOM 2212 N N . ILE A 1 271 ? 0.054 22.234 14.931 1.00 84.94 271 ILE A N 1
ATOM 2213 C CA . ILE A 1 271 ? -1.277 22.622 15.431 1.00 84.94 271 ILE A CA 1
ATOM 2214 C C . ILE A 1 271 ? -1.425 22.251 16.913 1.00 84.94 271 ILE A C 1
ATOM 2216 O O . ILE A 1 271 ? -1.790 23.103 17.721 1.00 84.94 271 ILE A O 1
ATOM 2220 N N . ILE A 1 272 ? -1.096 21.011 17.288 1.00 81.25 272 ILE A N 1
ATOM 2221 C CA . ILE A 1 272 ? -1.196 20.544 18.679 1.00 81.25 272 ILE A CA 1
ATOM 2222 C C . ILE A 1 272 ? -0.269 21.370 19.577 1.00 81.25 272 ILE A C 1
ATOM 2224 O O . ILE A 1 272 ? -0.710 21.876 20.608 1.00 81.25 272 ILE A O 1
ATOM 2228 N N . TRP A 1 273 ? 0.982 21.576 19.161 1.00 83.25 273 TRP A N 1
ATOM 2229 C CA . TRP A 1 273 ? 1.960 22.346 19.930 1.00 83.25 273 TRP A CA 1
ATOM 2230 C C . TRP A 1 273 ? 1.531 23.802 20.154 1.00 83.25 273 TRP A C 1
ATOM 2232 O O . TRP A 1 273 ? 1.663 24.311 21.262 1.00 83.25 273 TRP A O 1
ATOM 2242 N N . SER A 1 274 ? 0.996 24.465 19.127 1.00 84.12 274 SER A N 1
ATOM 2243 C CA . SER A 1 274 ? 0.620 25.882 19.215 1.00 84.12 274 SER A CA 1
ATOM 2244 C C . SER A 1 274 ? -0.701 26.134 19.942 1.00 84.12 274 SER A C 1
ATOM 2246 O O . SER A 1 274 ? -0.836 27.169 20.593 1.00 84.12 274 SER A O 1
ATOM 2248 N N . HIS A 1 275 ? -1.676 25.227 19.831 1.00 77.81 275 HIS A N 1
ATOM 2249 C CA . HIS A 1 275 ? -3.019 25.460 20.364 1.00 77.81 275 HIS A CA 1
ATOM 2250 C C . HIS A 1 275 ? -3.249 24.846 21.746 1.00 77.81 275 HIS A C 1
ATOM 2252 O O . HIS A 1 275 ? -3.934 25.446 22.569 1.00 77.81 275 HIS A O 1
ATOM 2258 N N . SER A 1 276 ? -2.687 23.663 22.016 1.00 68.88 276 SER A N 1
ATOM 2259 C CA . SER A 1 276 ? -3.051 22.901 23.217 1.00 68.88 276 SER A CA 1
ATOM 2260 C C . SER A 1 276 ? -2.096 23.079 24.399 1.00 68.88 276 SER A C 1
ATOM 2262 O O . SER A 1 276 ? -2.461 22.688 25.502 1.00 68.88 276 SER A O 1
ATOM 2264 N N . ASN A 1 277 ? -0.895 23.659 24.217 1.00 66.50 277 ASN A N 1
ATOM 2265 C CA . ASN A 1 277 ? 0.169 23.731 25.245 1.00 66.50 277 ASN A CA 1
ATOM 2266 C C . ASN A 1 277 ? 0.416 22.394 25.994 1.00 66.50 277 ASN A C 1
ATOM 2268 O O . ASN A 1 277 ? 1.029 22.375 27.062 1.00 66.50 277 ASN A O 1
ATOM 2272 N N . LEU A 1 278 ? -0.064 21.278 25.438 1.00 64.81 278 LEU A N 1
ATOM 2273 C CA . LEU A 1 278 ? -0.129 19.975 26.080 1.00 64.81 278 LEU A CA 1
ATOM 2274 C C . LEU A 1 278 ? 1.147 19.188 25.780 1.00 64.81 278 LEU A C 1
ATOM 2276 O O . LEU A 1 278 ? 1.836 19.427 24.781 1.00 64.81 278 LEU A O 1
ATOM 2280 N N . ALA A 1 279 ? 1.467 18.231 26.651 1.00 64.12 279 ALA A N 1
ATOM 2281 C CA . ALA A 1 279 ? 2.544 17.285 26.405 1.00 64.12 279 ALA A CA 1
ATOM 2282 C C . ALA A 1 279 ? 2.321 16.572 25.060 1.00 64.12 279 ALA A C 1
ATOM 2284 O O . ALA A 1 279 ? 1.226 16.099 24.768 1.00 64.12 279 ALA A O 1
ATOM 2285 N N . LEU A 1 280 ? 3.372 16.515 24.238 1.00 67.75 280 LEU A N 1
ATOM 2286 C CA . LEU A 1 280 ? 3.353 15.864 22.929 1.00 67.75 280 LEU A CA 1
ATOM 2287 C C . LEU A 1 280 ? 2.896 14.403 23.065 1.00 67.75 280 LEU A C 1
ATOM 2289 O O . LEU A 1 280 ? 3.627 13.614 23.675 1.00 67.75 280 LEU A O 1
ATOM 2293 N N . PRO A 1 281 ? 1.761 14.005 22.457 1.00 74.25 281 PRO A N 1
ATOM 2294 C CA . PRO A 1 281 ? 1.353 12.610 22.460 1.00 74.25 281 PRO A CA 1
ATOM 2295 C C . PRO A 1 281 ? 2.433 11.755 21.794 1.00 74.25 281 PRO A C 1
ATOM 2297 O O . PRO A 1 281 ? 2.816 11.992 20.640 1.00 74.25 281 PRO A O 1
ATOM 2300 N N . GLY A 1 282 ? 2.933 10.752 22.521 1.00 78.44 282 GLY A N 1
ATOM 2301 C CA . GLY A 1 282 ? 4.036 9.902 22.061 1.00 78.44 282 GLY A CA 1
ATOM 2302 C C . GLY A 1 282 ? 3.749 9.218 20.720 1.00 78.44 282 GLY A C 1
ATOM 2303 O O . GLY A 1 282 ? 4.655 9.015 19.914 1.00 78.44 282 GLY A O 1
ATOM 2304 N N . THR A 1 283 ? 2.477 8.952 20.432 1.00 80.31 283 THR A N 1
ATOM 2305 C CA . THR A 1 283 ? 1.981 8.325 19.198 1.00 80.31 283 THR A CA 1
ATOM 2306 C C . THR A 1 283 ? 2.203 9.189 17.960 1.00 80.31 283 THR A C 1
ATOM 2308 O O . THR A 1 283 ? 2.671 8.691 16.933 1.00 80.31 283 THR A O 1
ATOM 2311 N N . ILE A 1 284 ? 1.926 10.493 18.047 1.00 84.19 284 ILE A N 1
ATOM 2312 C CA . ILE A 1 284 ? 2.143 11.424 16.934 1.00 84.19 284 ILE A CA 1
ATOM 2313 C C . ILE A 1 284 ? 3.641 11.658 16.744 1.00 84.19 284 ILE A C 1
ATOM 2315 O O . ILE A 1 284 ? 4.119 11.652 15.612 1.00 84.19 284 ILE A O 1
ATOM 2319 N N . LEU A 1 285 ? 4.408 11.771 17.832 1.00 85.88 285 LEU A N 1
ATOM 2320 C CA . LEU A 1 285 ? 5.864 11.913 17.757 1.00 85.88 285 LEU A CA 1
ATOM 2321 C C . LEU A 1 285 ? 6.525 10.697 17.082 1.00 85.88 285 LEU A C 1
ATOM 2323 O O . LEU A 1 285 ? 7.328 10.856 16.159 1.00 85.88 285 LEU A O 1
ATOM 2327 N N . GLN A 1 286 ? 6.144 9.484 17.491 1.00 87.38 286 GLN A N 1
ATOM 2328 C CA . GLN A 1 286 ? 6.580 8.229 16.874 1.00 87.38 286 GLN A CA 1
ATOM 2329 C C . GLN A 1 286 ? 6.222 8.187 15.378 1.00 87.38 286 GLN A C 1
ATOM 2331 O O . GLN A 1 286 ? 7.067 7.827 14.548 1.00 87.38 286 GLN A O 1
ATOM 2336 N N . GLY A 1 287 ? 4.992 8.579 15.021 1.00 87.00 287 GLY A N 1
ATOM 2337 C CA . GLY A 1 287 ? 4.521 8.648 13.634 1.00 87.00 287 GLY A CA 1
ATOM 2338 C C . GLY A 1 287 ? 5.337 9.615 12.771 1.00 87.00 287 GLY A C 1
ATOM 2339 O O . GLY A 1 287 ? 5.746 9.263 11.657 1.00 87.00 287 GLY A O 1
ATOM 2340 N N . SER A 1 288 ? 5.658 10.792 13.307 1.00 89.44 288 SER A N 1
ATOM 2341 C CA . SER A 1 288 ? 6.484 11.806 12.645 1.00 89.44 288 SER A CA 1
ATOM 2342 C C . SER A 1 288 ? 7.913 11.327 12.410 1.00 89.44 288 SER A C 1
ATOM 2344 O O . SER A 1 288 ? 8.397 11.386 11.278 1.00 89.44 288 SER A O 1
ATOM 2346 N N . ILE A 1 289 ? 8.576 10.787 13.441 1.00 91.56 289 ILE A N 1
ATOM 2347 C CA . ILE A 1 289 ? 9.953 10.273 13.332 1.00 91.56 289 ILE A CA 1
ATOM 2348 C C . ILE A 1 289 ? 10.020 9.155 12.288 1.00 91.56 289 ILE A C 1
ATOM 2350 O O . ILE A 1 289 ? 10.880 9.177 11.406 1.00 91.56 289 ILE A O 1
ATOM 2354 N N . THR A 1 290 ? 9.077 8.210 12.340 1.00 90.50 290 THR A N 1
ATOM 2355 C CA . THR A 1 290 ? 9.019 7.088 11.392 1.00 90.50 290 THR A CA 1
ATOM 2356 C C . THR A 1 290 ? 8.817 7.579 9.956 1.00 90.50 290 THR A C 1
ATOM 2358 O O . THR A 1 290 ? 9.479 7.097 9.034 1.00 90.50 290 THR A O 1
ATOM 2361 N N . SER A 1 291 ? 7.948 8.573 9.752 1.00 91.44 291 SER A N 1
ATOM 2362 C CA . SER A 1 291 ? 7.668 9.140 8.426 1.00 91.44 291 SER A CA 1
ATOM 2363 C C . SER A 1 291 ? 8.869 9.895 7.849 1.00 91.44 291 SER A C 1
ATOM 2365 O O . SER A 1 291 ? 9.190 9.732 6.670 1.00 91.44 291 SER A O 1
ATOM 2367 N N . ILE A 1 292 ? 9.582 10.662 8.679 1.00 93.56 292 ILE A N 1
ATOM 2368 C CA . ILE A 1 292 ? 10.812 11.365 8.282 1.00 93.56 292 ILE A CA 1
ATOM 2369 C C . ILE A 1 292 ? 11.927 10.364 7.959 1.00 93.56 292 ILE A C 1
ATOM 2371 O O . ILE A 1 292 ? 12.596 10.501 6.933 1.00 93.56 292 ILE A O 1
ATOM 2375 N N . TYR A 1 293 ? 12.107 9.331 8.788 1.00 94.44 293 TYR A N 1
ATOM 2376 C CA . TYR A 1 293 ? 13.088 8.273 8.537 1.00 94.44 293 TYR A CA 1
ATOM 2377 C C . TYR A 1 293 ? 12.812 7.547 7.214 1.00 94.44 293 TYR A C 1
ATOM 2379 O O . TYR A 1 293 ? 13.733 7.320 6.424 1.00 94.44 293 TYR A O 1
ATOM 2387 N N . LEU A 1 294 ? 11.544 7.229 6.931 1.00 90.88 294 LEU A N 1
ATOM 2388 C CA . LEU A 1 294 ? 11.147 6.597 5.674 1.00 90.88 294 LEU A CA 1
ATOM 2389 C C . LEU A 1 294 ? 11.439 7.499 4.468 1.00 90.88 294 LEU A C 1
ATOM 2391 O O . LEU A 1 294 ? 12.008 7.023 3.484 1.00 90.88 294 LEU A O 1
ATOM 2395 N N . LEU A 1 295 ? 11.107 8.790 4.554 1.00 93.44 295 LEU A N 1
ATOM 2396 C CA . LEU A 1 295 ? 11.414 9.763 3.507 1.00 93.44 295 LEU A CA 1
ATOM 2397 C C . LEU A 1 295 ? 12.926 9.859 3.262 1.00 93.44 295 LEU A C 1
ATOM 2399 O O . LEU A 1 295 ? 13.366 9.798 2.114 1.00 93.44 295 LEU A O 1
ATOM 2403 N N . TYR A 1 296 ? 13.724 9.947 4.330 1.00 94.88 296 TYR A N 1
ATOM 2404 C CA . TYR A 1 296 ? 15.184 9.964 4.241 1.00 94.88 296 TYR A CA 1
ATOM 2405 C C . TYR A 1 296 ? 15.722 8.705 3.552 1.00 94.88 296 TYR A C 1
ATOM 2407 O O . TYR A 1 296 ? 16.511 8.804 2.609 1.00 94.88 296 TYR A O 1
ATOM 2415 N N . LYS A 1 297 ? 15.255 7.521 3.968 1.00 92.56 297 LYS A N 1
ATOM 2416 C CA . LYS A 1 297 ? 15.658 6.240 3.377 1.00 92.56 297 LYS A CA 1
ATOM 2417 C C . LYS A 1 297 ? 15.308 6.170 1.888 1.00 92.56 297 LYS A C 1
ATOM 2419 O O . LYS A 1 297 ? 16.167 5.805 1.086 1.00 92.56 297 LYS A O 1
ATOM 2424 N N . GLN A 1 298 ? 14.088 6.549 1.505 1.00 91.12 298 GLN A N 1
ATOM 2425 C CA . GLN A 1 298 ? 13.660 6.546 0.101 1.00 91.12 298 GLN A CA 1
ATOM 2426 C C . GLN A 1 298 ? 14.448 7.555 -0.745 1.00 91.12 298 GLN A C 1
ATOM 2428 O O . GLN A 1 298 ? 14.875 7.226 -1.853 1.00 91.12 298 GLN A O 1
ATOM 2433 N N . ALA A 1 299 ? 14.701 8.755 -0.217 1.00 92.44 299 ALA A N 1
ATOM 2434 C CA . ALA A 1 299 ? 15.502 9.772 -0.892 1.00 92.44 299 ALA A CA 1
ATOM 2435 C C . ALA A 1 299 ? 16.961 9.324 -1.076 1.00 92.44 299 ALA A C 1
ATOM 2437 O O . ALA A 1 299 ? 17.542 9.532 -2.143 1.00 92.44 299 ALA A O 1
ATOM 2438 N N . LEU A 1 300 ? 17.551 8.668 -0.070 1.00 91.12 300 LEU A N 1
ATOM 2439 C CA . LEU A 1 300 ? 18.895 8.101 -0.166 1.00 91.12 300 LEU A CA 1
ATOM 2440 C C . LEU A 1 300 ? 18.956 6.999 -1.228 1.00 91.12 300 LEU A C 1
ATOM 2442 O O . LEU A 1 300 ? 19.842 7.028 -2.080 1.00 91.12 300 LEU A O 1
ATOM 2446 N N . GLN A 1 301 ? 17.998 6.070 -1.220 1.00 88.88 301 GLN A N 1
ATOM 2447 C CA . GLN A 1 301 ? 17.901 5.015 -2.233 1.00 88.88 301 GLN A CA 1
ATOM 2448 C C . GLN A 1 301 ? 17.773 5.598 -3.644 1.00 88.88 301 GLN A C 1
ATOM 2450 O O . GLN A 1 301 ? 18.434 5.121 -4.563 1.00 88.88 301 GLN A O 1
ATOM 2455 N N . PHE A 1 302 ? 16.993 6.664 -3.816 1.00 89.12 302 PHE A N 1
ATOM 2456 C CA . PHE A 1 302 ? 16.851 7.335 -5.107 1.00 89.12 302 PHE A CA 1
ATOM 2457 C C . PHE A 1 302 ? 18.134 8.043 -5.539 1.00 89.12 302 PHE A C 1
ATOM 2459 O O . PHE A 1 302 ? 18.552 7.933 -6.689 1.00 89.12 302 PHE A O 1
ATOM 2466 N N . ARG A 1 303 ? 18.825 8.721 -4.614 1.00 87.75 303 ARG A N 1
ATOM 2467 C CA . ARG A 1 303 ? 20.138 9.317 -4.902 1.00 87.75 303 ARG A CA 1
ATOM 2468 C C . ARG A 1 303 ? 21.168 8.266 -5.297 1.00 87.75 303 ARG A C 1
ATOM 2470 O O . ARG A 1 303 ? 21.942 8.514 -6.218 1.00 87.75 303 ARG A O 1
ATOM 2477 N N . LEU A 1 304 ? 21.182 7.120 -4.618 1.00 86.81 304 LEU A N 1
ATOM 2478 C CA . LEU A 1 304 ? 22.065 6.002 -4.946 1.00 86.81 304 LEU A CA 1
ATOM 2479 C C . LEU A 1 304 ? 21.739 5.427 -6.325 1.00 86.81 304 LEU A C 1
ATOM 2481 O O . LEU A 1 304 ? 22.656 5.242 -7.121 1.00 86.81 304 LEU A O 1
ATOM 2485 N N . PHE A 1 305 ? 20.456 5.243 -6.641 1.00 83.00 305 PHE A N 1
ATOM 2486 C CA . PHE A 1 305 ? 20.001 4.820 -7.965 1.00 83.00 305 PHE A CA 1
ATOM 2487 C C . PHE A 1 305 ? 20.468 5.787 -9.068 1.00 83.00 305 PHE A C 1
ATOM 2489 O O . PHE A 1 305 ? 21.101 5.373 -10.042 1.00 83.00 305 PHE A O 1
ATOM 2496 N N . LEU A 1 306 ? 20.265 7.098 -8.883 1.00 83.00 306 LEU A N 1
ATOM 2497 C CA . LEU A 1 306 ? 20.732 8.117 -9.830 1.00 83.00 306 LEU A CA 1
ATOM 2498 C C . LEU A 1 306 ? 22.259 8.144 -9.956 1.00 83.00 306 LEU A C 1
ATOM 2500 O O . LEU A 1 306 ? 22.784 8.317 -11.057 1.00 83.00 306 LEU A O 1
ATOM 2504 N N . TYR A 1 307 ? 22.981 7.985 -8.844 1.00 81.62 307 TYR A N 1
ATOM 2505 C CA . TYR A 1 307 ? 24.440 7.927 -8.850 1.00 81.62 307 TYR A CA 1
ATOM 2506 C C . TYR A 1 307 ? 24.945 6.714 -9.634 1.00 81.62 307 TYR A C 1
ATOM 2508 O O . TYR A 1 307 ? 25.832 6.871 -10.469 1.00 81.62 307 TYR A O 1
ATOM 2516 N N . GLN A 1 308 ? 24.366 5.529 -9.420 1.00 78.00 308 GLN A N 1
ATOM 2517 C CA . GLN A 1 308 ? 24.731 4.306 -10.139 1.00 78.00 308 GLN A CA 1
ATOM 2518 C C . GLN A 1 308 ? 24.463 4.432 -11.643 1.00 78.00 308 GLN A C 1
ATOM 2520 O O . GLN A 1 308 ? 25.358 4.134 -12.436 1.00 78.00 308 GLN A O 1
ATOM 2525 N N . SER A 1 309 ? 23.294 4.958 -12.030 1.00 76.44 309 SER A N 1
ATOM 2526 C CA . SER A 1 309 ? 22.960 5.186 -13.442 1.00 76.44 309 SER A CA 1
ATOM 2527 C C . SER A 1 309 ? 23.936 6.166 -14.099 1.00 76.44 309 SER A C 1
ATOM 2529 O O . SER A 1 309 ? 24.553 5.840 -15.110 1.00 76.44 309 SER A O 1
ATOM 2531 N N . ARG A 1 310 ? 24.161 7.340 -13.487 1.00 78.25 310 ARG A N 1
ATOM 2532 C CA . ARG A 1 310 ? 25.080 8.358 -14.031 1.00 78.25 310 ARG A CA 1
ATOM 2533 C C . ARG A 1 310 ? 26.528 7.887 -14.059 1.00 78.25 310 ARG A C 1
ATOM 2535 O O . ARG A 1 310 ? 27.263 8.231 -14.979 1.00 78.25 310 ARG A O 1
ATOM 2542 N N . ARG A 1 311 ? 26.960 7.127 -13.047 1.00 78.19 311 ARG A N 1
ATOM 2543 C CA . ARG A 1 311 ? 28.309 6.555 -13.002 1.00 78.19 311 ARG A CA 1
ATOM 2544 C C . ARG A 1 311 ? 28.506 5.645 -14.205 1.00 78.19 311 ARG A C 1
ATOM 2546 O O . ARG A 1 311 ? 29.474 5.826 -14.930 1.00 78.19 311 ARG A O 1
ATOM 2553 N N . LEU A 1 312 ? 27.585 4.720 -14.452 1.00 73.19 312 LEU A N 1
ATOM 2554 C CA . LEU A 1 312 ? 27.705 3.814 -15.586 1.00 73.19 312 LEU A CA 1
ATOM 2555 C C . LEU A 1 312 ? 27.769 4.569 -16.923 1.00 73.19 312 LEU A C 1
ATOM 2557 O O . LEU A 1 312 ? 28.670 4.307 -17.716 1.00 73.19 312 LEU A O 1
ATOM 2561 N N . ASP A 1 313 ? 26.894 5.555 -17.131 1.00 72.50 313 ASP A N 1
ATOM 2562 C CA . ASP A 1 313 ? 26.863 6.326 -18.379 1.00 72.50 313 ASP A CA 1
ATOM 2563 C C . ASP A 1 313 ? 28.133 7.173 -18.588 1.00 72.50 313 ASP A C 1
ATOM 2565 O O . ASP A 1 313 ? 28.658 7.220 -19.699 1.00 72.50 313 ASP A O 1
ATOM 2569 N N . ASN A 1 314 ? 28.684 7.777 -17.528 1.00 76.06 314 ASN A N 1
ATOM 2570 C CA . ASN A 1 314 ? 29.913 8.580 -17.602 1.00 76.06 314 ASN A CA 1
ATOM 2571 C C . ASN A 1 314 ? 31.182 7.737 -17.818 1.00 76.06 314 ASN A C 1
ATOM 2573 O O . ASN A 1 314 ? 32.163 8.228 -18.376 1.00 76.06 314 ASN A O 1
ATOM 2577 N N . PHE A 1 315 ? 31.202 6.483 -17.354 1.00 73.94 315 PHE A N 1
ATOM 2578 C CA . PHE A 1 315 ? 32.352 5.590 -17.531 1.00 73.94 315 PHE A CA 1
ATOM 2579 C C . PHE A 1 315 ? 32.411 4.951 -18.930 1.00 73.94 315 PHE A C 1
ATOM 2581 O O . PHE A 1 315 ? 33.468 4.434 -19.305 1.00 73.94 315 PHE A O 1
ATOM 2588 N N . LEU A 1 316 ? 31.317 4.995 -19.698 1.00 79.25 316 LEU A N 1
ATOM 2589 C CA . LEU A 1 316 ? 31.181 4.332 -20.994 1.00 79.25 316 LEU A CA 1
ATOM 2590 C C . LEU A 1 316 ? 31.170 5.339 -22.154 1.00 79.25 316 LEU A C 1
ATOM 2592 O O . LEU A 1 316 ? 30.186 6.045 -22.379 1.00 79.25 316 LEU A O 1
ATOM 2596 N N . SER A 1 317 ? 32.228 5.340 -22.965 1.00 77.69 317 SER A N 1
ATOM 2597 C CA . SER A 1 317 ? 32.257 6.080 -24.233 1.00 77.69 317 SER A CA 1
ATOM 2598 C C . SER A 1 317 ? 31.420 5.369 -25.303 1.00 77.69 317 SER A C 1
ATOM 2600 O O . SER A 1 317 ? 31.450 4.142 -25.408 1.00 77.69 317 SER A O 1
ATOM 2602 N N . THR A 1 318 ? 30.689 6.118 -26.128 1.00 76.94 318 THR A N 1
ATOM 2603 C CA . THR A 1 318 ? 30.040 5.583 -27.341 1.00 76.94 318 THR A CA 1
ATOM 2604 C C . THR A 1 318 ? 31.098 5.262 -28.398 1.00 76.94 318 THR A C 1
ATOM 2606 O O . THR A 1 318 ? 31.925 6.123 -28.695 1.00 76.94 318 THR A O 1
ATOM 2609 N N . ALA A 1 319 ? 31.097 4.038 -28.935 1.00 76.81 319 ALA A N 1
ATOM 2610 C CA . ALA A 1 319 ? 32.106 3.572 -29.896 1.00 76.81 319 ALA A CA 1
ATOM 2611 C C . ALA A 1 319 ? 31.873 4.179 -31.283 1.00 76.81 319 ALA A C 1
ATOM 2613 O O . ALA A 1 319 ? 30.775 4.025 -31.797 1.00 76.81 319 ALA A O 1
ATOM 2614 N N . THR A 1 320 ? 32.857 4.822 -31.914 1.00 79.44 320 THR A N 1
ATOM 2615 C CA . THR A 1 320 ? 32.658 5.427 -33.247 1.00 79.44 320 THR A CA 1
ATOM 2616 C C . THR A 1 320 ? 32.393 4.372 -34.329 1.00 79.44 320 THR A C 1
ATOM 2618 O O . THR A 1 320 ? 32.808 3.223 -34.204 1.00 79.44 320 THR A O 1
ATOM 2621 N N . GLU A 1 321 ? 31.745 4.763 -35.432 1.00 76.69 321 GLU A N 1
ATOM 2622 C CA . GLU A 1 321 ? 31.405 3.861 -36.552 1.00 76.69 321 GLU A CA 1
ATOM 2623 C C . GLU A 1 321 ? 32.627 3.099 -37.107 1.00 76.69 321 GLU A C 1
ATOM 2625 O O . GLU A 1 321 ? 32.541 1.913 -37.414 1.00 76.69 321 GLU A O 1
ATOM 2630 N N . THR A 1 322 ? 33.794 3.748 -37.141 1.00 75.38 322 THR A N 1
ATOM 2631 C CA . THR A 1 322 ? 35.072 3.149 -37.559 1.00 75.38 322 THR A CA 1
ATOM 2632 C C . THR A 1 322 ? 35.593 2.080 -36.599 1.00 75.38 322 THR A C 1
ATOM 2634 O O . THR A 1 322 ? 36.178 1.091 -37.031 1.00 75.38 322 THR A O 1
ATOM 2637 N N . GLU A 1 323 ? 35.378 2.256 -35.296 1.00 77.38 323 GLU A N 1
ATOM 2638 C CA . GLU A 1 323 ? 35.773 1.284 -34.273 1.00 77.38 323 GLU A CA 1
ATOM 2639 C C . GLU A 1 323 ? 34.803 0.104 -34.226 1.00 77.38 323 GLU A C 1
ATOM 2641 O O . GLU A 1 323 ? 35.209 -1.017 -33.931 1.00 77.38 323 GLU A O 1
ATOM 2646 N N . LEU A 1 324 ? 33.534 0.349 -34.557 1.00 83.00 324 LEU A N 1
ATOM 2647 C CA . LEU A 1 324 ? 32.514 -0.685 -34.667 1.00 83.00 324 LEU A CA 1
ATOM 2648 C C . LEU A 1 324 ? 32.776 -1.616 -35.858 1.00 83.00 324 LEU A C 1
ATOM 2650 O O . LEU A 1 324 ? 32.651 -2.831 -35.715 1.00 83.00 324 LEU A O 1
ATOM 2654 N N . ALA A 1 325 ? 33.211 -1.052 -36.990 1.00 76.88 325 ALA A N 1
ATOM 2655 C CA . ALA A 1 325 ? 33.634 -1.817 -38.162 1.00 76.88 325 ALA A CA 1
ATOM 2656 C C . ALA A 1 325 ? 34.881 -2.674 -37.899 1.00 76.88 325 ALA A C 1
ATOM 2658 O O . ALA A 1 325 ? 35.013 -3.759 -38.453 1.00 76.88 325 ALA A O 1
ATOM 2659 N N . ALA A 1 326 ? 35.778 -2.221 -37.018 1.00 78.75 326 ALA A N 1
ATOM 2660 C CA . ALA A 1 326 ? 36.952 -2.992 -36.611 1.00 78.75 326 ALA A CA 1
ATOM 2661 C C . ALA A 1 326 ? 36.631 -4.140 -35.629 1.00 78.75 326 ALA A C 1
ATOM 2663 O O . ALA A 1 326 ? 37.485 -4.991 -35.397 1.00 78.75 326 ALA A O 1
ATOM 2664 N N . ALA A 1 327 ? 35.436 -4.147 -35.029 1.00 71.06 327 ALA A N 1
ATOM 2665 C CA . ALA A 1 327 ? 35.009 -5.098 -34.001 1.00 71.06 327 ALA A CA 1
ATOM 2666 C C . ALA A 1 327 ? 33.871 -6.030 -34.474 1.00 71.06 327 ALA A C 1
ATOM 2668 O O . ALA A 1 327 ? 33.091 -6.509 -33.651 1.00 71.06 327 ALA A O 1
ATOM 2669 N N . ASP A 1 328 ? 33.769 -6.263 -35.788 1.00 76.12 328 ASP A N 1
ATOM 2670 C CA . ASP A 1 328 ? 32.832 -7.191 -36.449 1.00 76.12 328 ASP A CA 1
ATOM 2671 C C . ASP A 1 328 ? 31.335 -6.917 -36.231 1.00 76.12 328 ASP A C 1
ATOM 2673 O O . ASP A 1 328 ? 30.511 -7.800 -36.447 1.00 76.12 328 ASP A O 1
ATOM 2677 N N . HIS A 1 329 ? 30.950 -5.699 -35.831 1.00 80.38 329 HIS A N 1
ATOM 2678 C CA . HIS A 1 329 ? 29.550 -5.294 -35.643 1.00 80.38 329 HIS A CA 1
ATOM 2679 C C . HIS A 1 329 ? 28.699 -6.225 -34.756 1.00 80.38 329 HIS A C 1
ATOM 2681 O O . HIS A 1 329 ? 27.503 -6.016 -34.689 1.00 80.38 329 HIS A O 1
ATOM 2687 N N . MET A 1 330 ? 29.242 -7.213 -34.040 1.00 85.00 330 MET A N 1
ATOM 2688 C CA . MET A 1 330 ? 28.443 -8.247 -33.366 1.00 85.00 330 MET A CA 1
ATOM 2689 C C . MET A 1 330 ? 28.598 -8.180 -31.849 1.00 85.00 330 MET A C 1
ATOM 2691 O O . MET A 1 330 ? 29.703 -8.244 -31.305 1.00 85.00 330 MET A O 1
ATOM 2695 N N . CYS A 1 331 ? 27.482 -8.048 -31.131 1.00 87.31 331 CYS A N 1
ATOM 2696 C CA . CYS A 1 331 ? 27.485 -8.083 -29.674 1.00 87.31 331 CYS A CA 1
ATOM 2697 C C . CYS A 1 331 ? 27.611 -9.536 -29.207 1.00 87.31 331 CYS A C 1
ATOM 2699 O O . CYS A 1 331 ? 26.689 -10.326 -29.361 1.00 87.31 331 CYS A O 1
ATOM 2701 N N . ILE A 1 332 ? 28.716 -9.902 -28.564 1.00 86.19 332 ILE A N 1
ATOM 2702 C CA . ILE A 1 332 ? 28.961 -11.296 -28.144 1.00 86.19 332 ILE A CA 1
ATOM 2703 C C . ILE A 1 332 ? 27.988 -11.847 -27.082 1.00 86.19 332 ILE A C 1
ATOM 2705 O O . ILE A 1 332 ? 27.946 -13.060 -26.884 1.00 86.19 332 ILE A O 1
ATOM 2709 N N . ILE A 1 333 ? 27.240 -10.990 -26.373 1.00 85.44 333 ILE A N 1
ATOM 2710 C CA . ILE A 1 333 ? 26.324 -11.416 -25.300 1.00 85.44 333 ILE A CA 1
ATOM 2711 C C . ILE A 1 333 ? 24.981 -11.862 -25.885 1.00 85.44 333 ILE A C 1
ATOM 2713 O O . ILE A 1 333 ? 24.590 -13.006 -25.682 1.00 85.44 333 ILE A O 1
ATOM 2717 N N . CYS A 1 334 ? 24.290 -10.984 -26.620 1.00 82.94 334 CYS A N 1
ATOM 2718 C CA . CYS A 1 334 ? 23.021 -11.326 -27.275 1.00 82.94 334 CYS A CA 1
ATOM 2719 C C . CYS A 1 334 ? 23.203 -11.965 -28.658 1.00 82.94 334 CYS A C 1
ATOM 2721 O O . CYS A 1 334 ? 22.263 -12.548 -29.176 1.00 82.94 334 CYS A O 1
ATOM 2723 N N . ARG A 1 335 ? 24.412 -11.911 -29.233 1.00 85.31 335 ARG A N 1
ATOM 2724 C CA . ARG A 1 335 ? 24.726 -12.365 -30.599 1.00 85.31 335 ARG A CA 1
ATOM 2725 C C . ARG A 1 335 ? 23.934 -11.633 -31.688 1.00 85.31 335 ARG A C 1
ATOM 2727 O O . ARG A 1 335 ? 23.704 -12.193 -32.750 1.00 85.31 335 ARG A O 1
ATOM 2734 N N . GLU A 1 336 ? 23.587 -10.372 -31.442 1.00 83.25 336 GLU A N 1
ATOM 2735 C CA . GLU A 1 336 ? 22.924 -9.478 -32.402 1.00 83.25 336 GLU A CA 1
ATOM 2736 C C . GLU A 1 336 ? 23.891 -8.437 -32.975 1.00 83.25 336 GLU A C 1
ATOM 2738 O O . GLU A 1 336 ? 24.903 -8.093 -32.348 1.00 83.25 336 GLU A O 1
ATOM 2743 N N . ASN A 1 337 ? 23.569 -7.926 -34.167 1.00 83.88 337 ASN A N 1
ATOM 2744 C CA . ASN A 1 337 ? 24.354 -6.893 -34.832 1.00 83.88 337 ASN A CA 1
ATOM 2745 C C . ASN A 1 337 ? 24.142 -5.523 -34.168 1.00 83.88 337 ASN A C 1
ATOM 2747 O O . ASN A 1 337 ? 23.029 -5.052 -33.974 1.00 83.88 337 ASN A O 1
ATOM 2751 N N . MET A 1 338 ? 25.248 -4.869 -33.846 1.00 84.50 338 MET A N 1
ATOM 2752 C CA . MET A 1 338 ? 25.355 -3.506 -33.365 1.00 84.50 338 MET A CA 1
ATOM 2753 C C . MET A 1 338 ? 25.392 -2.552 -34.552 1.00 84.50 338 MET A C 1
ATOM 2755 O O . MET A 1 338 ? 26.301 -2.591 -35.388 1.00 84.50 338 MET A O 1
ATOM 2759 N N . HIS A 1 339 ? 24.453 -1.615 -34.564 1.00 83.44 339 HIS A N 1
ATOM 2760 C CA . HIS A 1 339 ? 24.431 -0.526 -35.527 1.00 83.44 339 HIS A CA 1
ATOM 2761 C C . HIS A 1 339 ? 24.835 0.791 -34.863 1.00 83.44 339 HIS A C 1
ATOM 2763 O O . HIS A 1 339 ? 24.503 1.074 -33.712 1.00 83.44 339 HIS A O 1
ATOM 2769 N N . TRP A 1 340 ? 25.560 1.629 -35.601 1.00 83.12 340 TRP A N 1
ATOM 2770 C CA . TRP A 1 340 ? 25.799 3.003 -35.172 1.00 83.12 340 TRP A CA 1
ATOM 2771 C C . TRP A 1 340 ? 24.479 3.795 -35.243 1.00 83.12 340 TRP A C 1
ATOM 2773 O O . TRP A 1 340 ? 23.784 3.664 -36.255 1.00 83.12 340 TRP A O 1
ATOM 2783 N N . PRO A 1 341 ? 24.120 4.634 -34.246 1.00 82.38 341 PRO A N 1
ATOM 2784 C CA . PRO A 1 341 ? 22.803 5.279 -34.188 1.00 82.38 341 PRO A CA 1
ATOM 2785 C C . PRO A 1 341 ? 22.414 6.037 -35.466 1.00 82.38 341 PRO A C 1
ATOM 2787 O O . PRO A 1 341 ? 21.313 5.858 -35.973 1.00 82.38 341 PRO A O 1
ATOM 2790 N N . ALA A 1 342 ? 23.341 6.805 -36.051 1.00 82.56 342 ALA A N 1
ATOM 2791 C CA . ALA A 1 342 ? 23.088 7.568 -37.279 1.00 82.56 342 ALA A CA 1
ATOM 2792 C C . ALA A 1 342 ? 22.995 6.691 -38.544 1.00 82.56 342 ALA A C 1
ATOM 2794 O O . ALA A 1 342 ? 22.451 7.104 -39.568 1.00 82.56 342 ALA A O 1
ATOM 2795 N N . THR A 1 343 ? 23.572 5.491 -38.514 1.00 82.62 343 THR A N 1
ATOM 2796 C CA . THR A 1 343 ? 23.543 4.537 -39.633 1.00 82.62 343 THR A CA 1
ATOM 2797 C C . THR A 1 343 ? 22.268 3.704 -39.568 1.00 82.62 343 THR A C 1
ATOM 2799 O O . THR A 1 343 ? 21.603 3.530 -40.586 1.00 82.62 343 THR A O 1
ATOM 2802 N N . TYR A 1 344 ? 21.857 3.314 -38.361 1.00 81.31 344 TYR A N 1
ATOM 2803 C CA . TYR A 1 344 ? 20.558 2.703 -38.096 1.00 81.31 344 TYR A CA 1
ATOM 2804 C C . TYR A 1 344 ? 19.394 3.627 -38.480 1.00 81.31 344 TYR A C 1
ATOM 2806 O O . TYR A 1 344 ? 18.506 3.212 -39.220 1.00 81.31 344 TYR A O 1
ATOM 2814 N N . GLU A 1 345 ? 19.440 4.902 -38.077 1.00 83.00 345 GLU A N 1
ATOM 2815 C CA . GLU A 1 345 ? 18.396 5.883 -38.405 1.00 83.00 345 GLU A CA 1
ATOM 2816 C C . GLU A 1 345 ? 18.253 6.110 -39.916 1.00 83.00 345 GLU A C 1
ATOM 2818 O O . GLU A 1 345 ? 17.141 6.227 -40.425 1.00 83.00 345 GLU A O 1
ATOM 2823 N N . ARG A 1 346 ? 19.361 6.077 -40.667 1.00 82.81 346 ARG A N 1
ATOM 2824 C CA . ARG A 1 346 ? 19.327 6.147 -42.137 1.00 82.81 346 ARG A CA 1
ATOM 2825 C C . ARG A 1 346 ? 18.736 4.895 -42.787 1.00 82.81 346 ARG A C 1
ATOM 2827 O O . ARG A 1 346 ? 18.018 5.029 -43.774 1.00 82.81 346 ARG A O 1
ATOM 2834 N N . MET A 1 347 ? 19.042 3.705 -42.267 1.00 79.31 347 MET A N 1
ATOM 2835 C CA . MET A 1 347 ? 18.564 2.438 -42.839 1.00 79.31 347 MET A CA 1
ATOM 2836 C C . MET A 1 347 ? 17.091 2.180 -42.520 1.00 79.31 347 MET A C 1
ATOM 2838 O O . MET A 1 347 ? 16.319 1.848 -43.415 1.00 79.31 347 MET A O 1
ATOM 2842 N N . ARG A 1 348 ? 16.695 2.365 -41.258 1.00 75.69 348 ARG A N 1
ATOM 2843 C CA . ARG A 1 348 ? 15.368 1.989 -40.750 1.00 75.69 348 ARG A CA 1
ATOM 2844 C C . ARG A 1 348 ? 14.411 3.177 -40.580 1.00 75.69 348 ARG A C 1
ATOM 2846 O O . ARG A 1 348 ? 13.260 2.967 -40.218 1.00 75.69 348 ARG A O 1
ATOM 2853 N N . LYS A 1 349 ? 14.853 4.420 -40.839 1.00 75.12 349 LYS A N 1
ATOM 2854 C CA . LYS A 1 349 ? 14.067 5.669 -40.669 1.00 75.12 349 LYS A CA 1
ATOM 2855 C C . LYS A 1 349 ? 13.481 5.856 -39.258 1.00 75.12 349 LYS A C 1
ATOM 2857 O O . LYS A 1 349 ? 12.520 6.602 -39.082 1.00 75.12 349 LYS A O 1
ATOM 2862 N N . ARG A 1 350 ? 14.066 5.193 -38.256 1.00 75.44 350 ARG A N 1
ATOM 2863 C CA . ARG A 1 350 ? 13.703 5.274 -36.835 1.00 75.44 350 ARG A CA 1
ATOM 2864 C C . ARG A 1 350 ? 14.962 5.442 -35.979 1.00 75.44 350 ARG A C 1
ATOM 2866 O O . ARG A 1 350 ? 16.001 4.884 -36.338 1.00 75.44 350 ARG A O 1
ATOM 2873 N N . PRO A 1 351 ? 14.906 6.194 -34.868 1.00 76.62 351 PRO A N 1
ATOM 2874 C CA . PRO A 1 351 ? 16.049 6.316 -33.970 1.00 76.62 351 PRO A CA 1
ATOM 2875 C C . PRO A 1 351 ? 16.368 4.959 -33.326 1.00 76.62 351 PRO A C 1
ATOM 2877 O O . PRO A 1 351 ? 15.465 4.202 -32.979 1.00 76.62 351 PRO A O 1
ATOM 2880 N N . LEU A 1 352 ? 17.656 4.647 -33.154 1.00 74.81 352 LEU A N 1
ATOM 2881 C CA . LEU A 1 352 ? 18.075 3.433 -32.446 1.00 74.81 352 LEU A CA 1
ATOM 2882 C C . LEU A 1 352 ? 17.670 3.526 -30.970 1.00 74.81 352 LEU A C 1
ATOM 2884 O O . LEU A 1 352 ? 17.844 4.570 -30.338 1.00 74.81 352 LEU A O 1
ATOM 2888 N N . HIS A 1 353 ? 17.183 2.428 -30.398 1.00 73.38 353 HIS A N 1
ATOM 2889 C CA . HIS A 1 353 ? 16.834 2.397 -28.984 1.00 73.38 353 HIS A CA 1
ATOM 2890 C C . HIS A 1 353 ? 18.090 2.585 -28.098 1.00 73.38 353 HIS A C 1
ATOM 2892 O O . HIS A 1 353 ? 19.096 1.900 -28.325 1.00 73.38 353 HIS A O 1
ATOM 2898 N N . PRO A 1 354 ? 18.067 3.439 -27.049 1.00 77.62 354 PRO A N 1
ATOM 2899 C CA . PRO A 1 354 ? 19.234 3.715 -26.198 1.00 77.62 354 PRO A CA 1
ATOM 2900 C C . PRO A 1 354 ? 19.911 2.468 -25.603 1.00 77.62 354 PRO A C 1
ATOM 2902 O O . PRO A 1 354 ? 21.127 2.449 -25.401 1.00 77.62 354 PRO A O 1
ATOM 2905 N N . ARG A 1 355 ? 19.150 1.392 -25.354 1.00 76.94 355 ARG A N 1
ATOM 2906 C CA . ARG A 1 355 ? 19.665 0.093 -24.869 1.00 76.94 355 ARG A CA 1
ATOM 2907 C C . ARG A 1 355 ? 20.577 -0.636 -25.855 1.00 76.94 355 ARG A C 1
ATOM 2909 O O . ARG A 1 355 ? 21.498 -1.320 -25.406 1.00 76.94 355 ARG A O 1
ATOM 2916 N N . LYS A 1 356 ? 20.360 -0.473 -27.163 1.00 79.69 356 LYS A N 1
ATOM 2917 C CA . LYS A 1 356 ? 21.188 -1.078 -28.219 1.00 79.69 356 LYS A CA 1
ATOM 2918 C C . LYS A 1 356 ? 22.349 -0.175 -28.635 1.00 79.69 356 LYS A C 1
ATOM 2920 O O . LYS A 1 356 ? 23.068 -0.475 -29.579 1.00 79.69 356 LYS A O 1
ATOM 2925 N N . TYR A 1 357 ? 22.589 0.923 -27.913 1.00 85.69 357 TYR A N 1
ATOM 2926 C CA . TYR A 1 357 ? 23.731 1.777 -28.218 1.00 85.69 357 TYR A CA 1
ATOM 2927 C C . TYR A 1 357 ? 25.037 0.999 -28.027 1.00 85.69 357 TYR A C 1
ATOM 2929 O O . TYR A 1 357 ? 25.243 0.419 -26.952 1.00 85.69 357 TYR A O 1
ATOM 2937 N N . PRO A 1 358 ? 25.940 1.021 -29.022 1.00 87.94 358 PRO A N 1
ATOM 2938 C CA . PRO A 1 358 ? 27.242 0.391 -28.901 1.00 87.94 358 PRO A CA 1
ATOM 2939 C C . PRO A 1 358 ? 28.102 1.193 -27.920 1.00 87.94 358 PRO A C 1
ATOM 2941 O O . PRO A 1 358 ? 28.481 2.348 -28.162 1.00 87.94 358 PRO A O 1
ATOM 2944 N N . LYS A 1 359 ? 28.403 0.585 -26.774 1.00 87.69 359 LYS A N 1
ATOM 2945 C CA . LYS A 1 359 ? 29.234 1.175 -25.724 1.00 87.69 359 LYS A CA 1
ATOM 2946 C C . LYS A 1 359 ? 30.587 0.491 -25.683 1.00 87.69 359 LYS A C 1
ATOM 2948 O O . LYS A 1 359 ? 30.681 -0.731 -25.601 1.00 87.69 359 LYS A O 1
ATOM 2953 N N . LYS A 1 360 ? 31.638 1.309 -25.703 1.00 86.75 360 LYS A N 1
ATOM 2954 C CA . LYS A 1 360 ? 33.028 0.875 -25.615 1.00 86.75 360 LYS A CA 1
ATOM 2955 C C . LYS A 1 360 ? 33.508 0.930 -24.174 1.00 86.75 360 LYS A C 1
ATOM 2957 O O . LYS A 1 360 ? 33.438 1.973 -23.519 1.00 86.75 360 LYS A O 1
ATOM 2962 N N . LEU A 1 361 ? 34.042 -0.189 -23.701 1.00 85.50 361 LEU A N 1
ATOM 2963 C CA . LEU A 1 361 ? 34.749 -0.265 -22.430 1.00 85.50 361 LEU A CA 1
ATOM 2964 C C . LEU A 1 361 ? 36.195 0.221 -22.592 1.00 85.50 361 LEU A C 1
ATOM 2966 O O . LEU A 1 361 ? 36.789 0.123 -23.663 1.00 85.50 361 LEU A O 1
ATOM 2970 N N . ARG A 1 362 ? 36.830 0.636 -21.490 1.00 80.25 362 ARG A N 1
ATOM 2971 C CA . ARG A 1 362 ? 38.258 1.020 -21.471 1.00 80.25 362 ARG A CA 1
ATOM 2972 C C . ARG A 1 362 ? 39.210 -0.097 -21.913 1.00 80.25 362 ARG A C 1
ATOM 2974 O O . ARG A 1 362 ? 40.326 0.181 -22.329 1.00 80.25 362 ARG A O 1
ATOM 2981 N N . CYS A 1 363 ? 38.780 -1.357 -21.829 1.00 84.88 363 CYS A N 1
ATOM 2982 C CA . CYS A 1 363 ? 39.536 -2.498 -22.339 1.00 84.88 363 CYS A CA 1
ATOM 2983 C C . CYS A 1 363 ? 39.474 -2.654 -23.870 1.00 84.88 363 CYS A C 1
ATOM 2985 O O . CYS A 1 363 ? 40.155 -3.532 -24.389 1.00 84.88 363 CYS A O 1
ATOM 2987 N N . GLY A 1 364 ? 38.681 -1.832 -24.566 1.00 83.38 364 GLY A N 1
ATOM 2988 C CA . GLY A 1 364 ? 38.544 -1.817 -26.023 1.00 83.38 364 GLY A CA 1
ATOM 2989 C C . GLY A 1 364 ? 37.327 -2.571 -26.563 1.00 83.38 364 GLY A C 1
ATOM 2990 O O . GLY A 1 364 ? 36.938 -2.319 -27.695 1.00 83.38 364 GLY A O 1
ATOM 2991 N N . HIS A 1 365 ? 36.691 -3.441 -25.771 1.00 88.00 365 HIS A N 1
ATOM 2992 C CA . HIS A 1 365 ? 35.526 -4.209 -26.223 1.00 88.00 365 HIS A CA 1
ATOM 2993 C C . HIS A 1 365 ? 34.261 -3.356 -26.327 1.00 88.00 365 HIS A C 1
ATOM 2995 O O . HIS A 1 365 ? 34.014 -2.497 -25.475 1.00 88.00 365 HIS A O 1
ATOM 3001 N N . ILE A 1 366 ? 33.459 -3.638 -27.356 1.00 88.38 366 ILE A N 1
ATOM 3002 C CA . ILE A 1 366 ? 32.218 -2.936 -27.682 1.00 88.38 366 ILE A CA 1
ATOM 3003 C C . ILE A 1 366 ? 31.047 -3.904 -27.498 1.00 88.38 366 ILE A C 1
ATOM 3005 O O . ILE A 1 366 ? 31.094 -5.037 -27.971 1.00 88.38 366 ILE A O 1
ATOM 3009 N N . LEU A 1 367 ? 30.030 -3.473 -26.755 1.00 88.69 367 LEU A N 1
ATOM 3010 C CA . LEU A 1 367 ? 28.843 -4.261 -26.407 1.00 88.69 367 LEU A CA 1
ATOM 3011 C C . LEU A 1 367 ? 27.602 -3.355 -26.419 1.00 88.69 367 LEU A C 1
ATOM 3013 O O . LEU A 1 367 ? 27.723 -2.141 -26.232 1.00 88.69 367 LEU A O 1
ATOM 3017 N N . HIS A 1 368 ? 26.405 -3.933 -26.563 1.00 88.19 368 HIS A N 1
ATOM 3018 C CA . HIS A 1 368 ? 25.150 -3.211 -26.318 1.00 88.19 368 HIS A CA 1
ATOM 3019 C C . HIS A 1 368 ? 25.066 -2.722 -24.865 1.00 88.19 368 HIS A C 1
ATOM 3021 O O . HIS A 1 368 ? 25.421 -3.453 -23.934 1.00 88.19 368 HIS A O 1
ATOM 3027 N N . LEU A 1 369 ? 24.543 -1.510 -24.653 1.00 84.56 369 LEU A N 1
ATOM 3028 C CA . LEU A 1 369 ? 24.363 -0.933 -23.317 1.00 84.56 369 LEU A CA 1
ATOM 3029 C C . LEU A 1 369 ? 23.498 -1.820 -22.402 1.00 84.56 369 LEU A C 1
ATOM 3031 O O . LEU A 1 369 ? 23.830 -1.951 -21.226 1.00 84.56 369 LEU A O 1
ATOM 3035 N N . ALA A 1 370 ? 22.423 -2.433 -22.910 1.00 81.31 370 ALA A N 1
ATOM 3036 C CA . ALA A 1 370 ? 21.575 -3.337 -22.124 1.00 81.31 370 ALA A CA 1
ATOM 3037 C C . ALA A 1 370 ? 22.301 -4.614 -21.707 1.00 81.31 370 ALA A C 1
ATOM 3039 O O . ALA A 1 370 ? 22.399 -4.889 -20.516 1.00 81.31 370 ALA A O 1
ATOM 3040 N N . CYS A 1 371 ? 22.890 -5.340 -22.658 1.00 85.94 371 CYS A N 1
ATOM 3041 C CA . CYS A 1 371 ? 23.635 -6.559 -22.349 1.00 85.94 371 CYS A CA 1
ATOM 3042 C C . CYS A 1 371 ? 24.787 -6.292 -21.370 1.00 85.94 371 CYS A C 1
ATOM 3044 O O . CYS A 1 371 ? 25.079 -7.109 -20.499 1.00 85.94 371 CYS A O 1
ATOM 3046 N N . LEU A 1 372 ? 25.435 -5.130 -21.501 1.00 87.12 372 LEU A N 1
ATOM 3047 C CA . LEU A 1 372 ? 26.483 -4.702 -20.586 1.00 87.12 372 LEU A CA 1
ATOM 3048 C C . LEU A 1 372 ? 25.941 -4.382 -19.184 1.00 87.12 372 LEU A C 1
ATOM 3050 O O . LEU A 1 372 ? 26.571 -4.776 -18.206 1.00 87.12 372 LEU A O 1
ATOM 3054 N N . LYS A 1 373 ? 24.796 -3.694 -19.075 1.00 82.75 373 LYS A N 1
ATOM 3055 C CA . LYS A 1 373 ? 24.111 -3.428 -17.796 1.00 82.75 373 LYS A CA 1
ATOM 3056 C C . LYS A 1 373 ? 23.766 -4.736 -17.080 1.00 82.75 373 LYS A C 1
ATOM 3058 O O . LYS A 1 373 ? 24.227 -4.939 -15.960 1.00 82.75 373 LYS A O 1
ATOM 3063 N N . ASP A 1 374 ? 23.082 -5.648 -17.765 1.00 81.81 374 ASP A N 1
ATOM 3064 C CA . ASP A 1 374 ? 22.633 -6.929 -17.203 1.00 81.81 374 ASP A CA 1
ATOM 3065 C C . ASP A 1 374 ? 23.812 -7.818 -16.764 1.00 81.81 374 ASP A C 1
ATOM 3067 O O . ASP A 1 374 ? 23.734 -8.568 -15.785 1.00 81.81 374 ASP A O 1
ATOM 3071 N N . TRP A 1 375 ? 24.934 -7.750 -17.483 1.00 86.81 375 TRP A N 1
ATOM 3072 C CA . TRP A 1 375 ? 26.160 -8.453 -17.108 1.00 86.81 375 TRP A CA 1
ATOM 3073 C C . TRP A 1 375 ? 26.833 -7.830 -15.876 1.00 86.81 375 TRP A C 1
ATOM 3075 O O . TRP A 1 375 ? 27.267 -8.555 -14.975 1.00 86.81 375 TRP A O 1
ATOM 3085 N N . LEU A 1 376 ? 26.897 -6.494 -15.818 1.00 84.56 376 LEU A N 1
ATOM 3086 C CA . LEU A 1 376 ? 27.527 -5.746 -14.726 1.00 84.56 376 LEU A CA 1
ATOM 3087 C C . LEU A 1 376 ? 26.777 -5.850 -13.397 1.00 84.56 376 LEU A C 1
ATOM 3089 O O . LEU A 1 376 ? 27.405 -5.748 -12.345 1.00 84.56 376 LEU A O 1
ATOM 3093 N N . GLU A 1 377 ? 25.469 -6.103 -13.432 1.00 80.56 377 GLU A N 1
ATOM 3094 C CA . GLU A 1 377 ? 24.683 -6.417 -12.232 1.00 80.56 377 GLU A CA 1
ATOM 3095 C C . GLU A 1 377 ? 25.155 -7.704 -11.541 1.00 80.56 377 GLU A C 1
ATOM 3097 O O . GLU A 1 377 ? 25.080 -7.814 -10.318 1.00 80.56 377 GLU A O 1
ATOM 3102 N N . ARG A 1 378 ? 25.668 -8.672 -12.313 1.00 83.44 378 ARG A N 1
ATOM 3103 C CA . ARG A 1 378 ? 26.135 -9.970 -11.800 1.00 83.44 378 ARG A CA 1
ATOM 3104 C C . ARG A 1 378 ? 27.648 -10.028 -11.610 1.00 83.44 378 ARG A C 1
ATOM 3106 O O . ARG A 1 378 ? 28.129 -10.807 -10.791 1.00 83.44 378 ARG A O 1
ATOM 3113 N N . SER A 1 379 ? 28.414 -9.250 -12.376 1.00 81.31 379 SER A N 1
ATOM 3114 C CA . SER A 1 379 ? 29.877 -9.291 -12.334 1.00 81.31 379 SER A CA 1
ATOM 3115 C C . SER A 1 379 ? 30.524 -7.969 -12.751 1.00 81.31 379 SER A C 1
ATOM 3117 O O . SER A 1 379 ? 30.200 -7.406 -13.783 1.00 81.31 379 SER A O 1
ATOM 3119 N N . GLU A 1 380 ? 31.518 -7.487 -12.003 1.00 83.12 380 GLU A N 1
ATOM 3120 C CA . GLU A 1 380 ? 32.181 -6.195 -12.282 1.00 83.12 380 GLU A CA 1
ATOM 3121 C C . GLU A 1 380 ? 33.270 -6.253 -13.380 1.00 83.12 380 GLU A C 1
ATOM 3123 O O . GLU A 1 380 ? 34.070 -5.320 -13.547 1.00 83.12 380 GLU A O 1
ATOM 3128 N N . SER A 1 381 ? 33.360 -7.365 -14.110 1.00 87.00 381 SER A N 1
ATOM 3129 C CA . SER A 1 381 ? 34.424 -7.649 -15.075 1.00 87.00 381 SER A CA 1
ATOM 3130 C C . SER A 1 381 ? 33.895 -7.767 -16.503 1.00 87.00 381 SER A C 1
ATOM 3132 O O . SER A 1 381 ? 32.763 -8.172 -16.746 1.00 87.00 381 SER A O 1
ATOM 3134 N N . CYS A 1 382 ? 34.728 -7.401 -17.480 1.00 86.88 382 CYS A N 1
ATOM 3135 C CA . CYS A 1 382 ? 34.387 -7.528 -18.895 1.00 86.88 382 CYS A CA 1
ATOM 3136 C C . CYS A 1 382 ? 34.212 -9.013 -19.287 1.00 86.88 382 CYS A C 1
ATOM 3138 O O . CYS A 1 382 ? 35.112 -9.803 -18.991 1.00 86.88 382 CYS A O 1
ATOM 3140 N N . PRO A 1 383 ? 33.143 -9.401 -20.010 1.00 86.75 383 PRO A N 1
ATOM 3141 C CA . PRO A 1 383 ? 32.903 -10.803 -20.366 1.00 86.75 383 PRO A CA 1
ATOM 3142 C C . PRO A 1 383 ? 33.986 -11.403 -21.276 1.00 86.75 383 PRO A C 1
ATOM 3144 O O . PRO A 1 383 ? 34.240 -12.601 -21.210 1.00 86.75 383 PRO A O 1
ATOM 3147 N N . LEU A 1 384 ? 34.663 -10.578 -22.086 1.00 85.38 384 LEU A N 1
ATOM 3148 C CA . LEU A 1 384 ? 35.684 -11.044 -23.030 1.00 85.38 384 LEU A CA 1
ATOM 3149 C C . LEU A 1 384 ? 37.069 -11.165 -22.384 1.00 85.38 384 LEU A C 1
ATOM 3151 O O . LEU A 1 384 ? 37.736 -12.181 -22.532 1.00 85.38 384 LEU A O 1
ATOM 3155 N N . CYS A 1 385 ? 37.521 -10.133 -21.661 1.00 87.25 385 CYS A N 1
ATOM 3156 C CA . CYS A 1 385 ? 38.886 -10.097 -21.113 1.00 87.25 385 CYS A CA 1
ATOM 3157 C C . CYS A 1 385 ? 38.984 -10.191 -19.595 1.00 87.25 385 CYS A C 1
ATOM 3159 O O . CYS A 1 385 ? 40.093 -10.128 -19.066 1.00 87.25 385 CYS A O 1
ATOM 3161 N N . ARG A 1 386 ? 37.858 -10.276 -18.878 1.00 86.12 386 ARG A N 1
ATOM 3162 C CA . ARG A 1 386 ? 37.778 -10.347 -17.408 1.00 86.12 386 ARG A CA 1
ATOM 3163 C C . ARG A 1 386 ? 38.447 -9.184 -16.655 1.00 86.12 386 ARG A C 1
ATOM 3165 O O . ARG A 1 386 ? 38.512 -9.209 -15.428 1.00 86.12 386 ARG A O 1
ATOM 3172 N N . LYS A 1 387 ? 38.895 -8.129 -17.349 1.00 85.56 387 LYS A N 1
ATOM 3173 C CA . LYS A 1 387 ? 39.388 -6.889 -16.729 1.00 85.56 387 LYS A CA 1
ATOM 3174 C C . LYS A 1 387 ? 38.236 -6.170 -16.031 1.00 85.56 387 LYS A C 1
ATOM 3176 O O . LYS A 1 387 ? 37.137 -6.091 -16.585 1.00 85.56 387 LYS A O 1
ATOM 3181 N N . LYS A 1 388 ? 38.490 -5.633 -14.836 1.00 83.38 388 LYS A N 1
ATOM 3182 C CA . LYS A 1 388 ? 37.504 -4.846 -14.086 1.00 83.38 388 LYS A CA 1
ATOM 3183 C C . LYS A 1 388 ? 37.155 -3.572 -14.847 1.00 83.38 388 LYS A C 1
ATOM 3185 O O . LYS A 1 388 ? 38.043 -2.848 -15.290 1.00 83.38 388 LYS A O 1
ATOM 3190 N N . VAL A 1 389 ? 35.861 -3.300 -14.983 1.00 78.69 389 VAL A N 1
ATOM 3191 C CA . VAL A 1 389 ? 35.357 -2.185 -15.805 1.00 78.69 389 VAL A CA 1
ATOM 3192 C C . VAL A 1 389 ? 35.589 -0.824 -15.134 1.00 78.69 389 VAL A C 1
ATOM 3194 O O . VAL A 1 389 ? 35.824 0.167 -15.821 1.00 78.69 389 VAL A O 1
ATOM 3197 N N . PHE A 1 390 ? 35.593 -0.787 -13.797 1.00 74.69 390 PHE A N 1
ATOM 3198 C CA . PHE A 1 390 ? 35.698 0.445 -13.003 1.00 74.69 390 PHE A CA 1
ATOM 3199 C C . PHE A 1 390 ? 37.089 0.726 -12.413 1.00 74.69 390 PHE A C 1
ATOM 3201 O O . PHE A 1 390 ? 37.258 1.735 -11.731 1.00 74.69 390 PHE A O 1
ATOM 3208 N N . GLN A 1 391 ? 38.094 -0.126 -12.642 1.00 68.88 391 GLN A N 1
ATOM 3209 C CA . GLN A 1 391 ? 39.447 0.171 -12.163 1.00 68.88 391 GLN A CA 1
ATOM 3210 C C . GLN A 1 391 ? 40.098 1.234 -13.052 1.00 68.88 391 GLN A C 1
ATOM 3212 O O . GLN A 1 391 ? 40.293 1.026 -14.251 1.00 68.88 391 GLN A O 1
ATOM 3217 N N . LEU A 1 392 ? 40.445 2.378 -12.451 1.00 55.19 392 LEU A N 1
ATOM 3218 C CA . LEU A 1 392 ? 41.367 3.325 -13.062 1.00 55.19 392 LEU A CA 1
ATOM 3219 C C . LEU A 1 392 ? 42.713 2.621 -13.211 1.00 55.19 392 LEU A C 1
ATOM 3221 O O . LEU A 1 392 ? 43.262 2.088 -12.250 1.00 55.19 392 LEU A O 1
ATOM 3225 N N . SER A 1 393 ? 43.238 2.599 -14.428 1.00 45.16 393 SER A N 1
ATOM 3226 C CA . SER A 1 393 ? 44.594 2.151 -14.698 1.00 45.16 393 SER A CA 1
ATOM 3227 C C . SER A 1 393 ? 45.588 3.121 -14.056 1.00 45.16 393 SER A C 1
ATOM 3229 O O . SER A 1 393 ? 45.990 4.105 -14.669 1.00 45.16 393 SER A O 1
ATOM 3231 N N . SER A 1 394 ? 45.971 2.824 -12.818 1.00 36.72 394 SER A N 1
ATOM 3232 C CA . SER A 1 394 ? 47.175 3.325 -12.167 1.00 36.72 394 SER A CA 1
ATOM 3233 C C . SER A 1 394 ? 47.718 2.236 -11.243 1.00 36.72 394 SER A C 1
ATOM 3235 O O . SER A 1 394 ? 47.337 2.168 -10.082 1.00 36.72 394 SER A O 1
ATOM 3237 N N . GLU A 1 395 ? 48.527 1.340 -11.809 1.00 27.72 395 GLU A N 1
ATOM 3238 C CA . GLU A 1 395 ? 49.858 0.981 -11.294 1.00 27.72 395 GLU A CA 1
ATOM 3239 C C . GLU A 1 395 ? 50.518 -0.051 -12.232 1.00 27.72 395 GLU A C 1
ATOM 3241 O O . GLU A 1 395 ? 49.945 -1.114 -12.489 1.00 27.72 395 GLU A O 1
ATOM 3246 N N . PRO A 1 396 ? 51.713 0.230 -12.784 1.00 38.66 396 PRO A N 1
ATOM 3247 C CA . PRO A 1 396 ? 52.550 -0.795 -13.378 1.00 38.66 396 PRO A CA 1
ATOM 3248 C C . PRO A 1 396 ? 53.295 -1.538 -12.260 1.00 38.66 396 PRO A C 1
ATOM 3250 O O . PRO A 1 396 ? 54.170 -0.974 -11.614 1.00 38.66 396 PRO A O 1
ATOM 3253 N N . GLY A 1 397 ? 52.981 -2.821 -12.080 1.00 41.19 397 GLY A N 1
ATOM 3254 C CA . GLY A 1 397 ? 53.851 -3.765 -11.376 1.00 41.19 397 GLY A CA 1
ATOM 3255 C C . GLY A 1 397 ? 53.359 -4.241 -10.011 1.00 41.19 397 GLY A C 1
ATOM 3256 O O . GLY A 1 397 ? 53.804 -3.771 -8.975 1.00 41.19 397 GLY A O 1
ATOM 3257 N N . SER A 1 398 ? 52.570 -5.312 -10.007 1.00 28.84 398 SER A N 1
ATOM 3258 C CA . SER A 1 398 ? 52.775 -6.381 -9.027 1.00 28.84 398 SER A CA 1
ATOM 3259 C C . SER A 1 398 ? 52.534 -7.733 -9.699 1.00 28.84 398 SER A C 1
ATOM 3261 O O . SER A 1 398 ? 51.571 -7.949 -10.433 1.00 28.84 398 SER A O 1
ATOM 3263 N N . VAL A 1 399 ? 53.532 -8.592 -9.533 1.00 33.06 399 VAL A N 1
ATOM 3264 C CA . VAL A 1 399 ? 53.698 -9.931 -10.103 1.00 33.06 399 VAL A CA 1
ATOM 3265 C C . VAL A 1 399 ? 52.509 -10.832 -9.723 1.00 33.06 399 VAL A C 1
ATOM 3267 O O . VAL A 1 399 ? 52.021 -10.729 -8.597 1.00 33.06 399 VAL A O 1
ATOM 3270 N N . PRO A 1 400 ? 52.039 -11.742 -10.600 1.00 34.12 400 PRO A N 1
ATOM 3271 C CA . PRO A 1 400 ? 50.995 -12.692 -10.234 1.00 34.12 400 PRO A CA 1
ATOM 3272 C C . PRO A 1 400 ? 51.519 -13.675 -9.178 1.00 34.12 400 PRO A C 1
ATOM 3274 O O . PRO A 1 400 ? 52.404 -14.484 -9.455 1.00 34.12 400 PRO A O 1
ATOM 3277 N N . ALA A 1 401 ? 50.948 -13.630 -7.974 1.00 30.75 401 ALA A N 1
ATOM 3278 C CA . ALA A 1 401 ? 51.073 -14.717 -7.013 1.00 30.75 401 ALA A CA 1
ATOM 3279 C C . ALA A 1 401 ? 50.298 -15.931 -7.554 1.00 30.75 401 ALA A C 1
ATOM 3281 O O . ALA A 1 401 ? 49.081 -15.881 -7.739 1.00 30.75 401 ALA A O 1
ATOM 3282 N N . GLN A 1 402 ? 51.027 -17.005 -7.861 1.00 31.80 402 GLN A N 1
ATOM 3283 C CA . GLN A 1 402 ? 50.467 -18.307 -8.212 1.00 31.80 402 GLN A CA 1
ATOM 3284 C C . GLN A 1 402 ? 49.560 -18.836 -7.085 1.00 31.80 402 GLN A C 1
ATOM 3286 O O . GLN A 1 402 ? 49.855 -18.614 -5.909 1.00 31.80 402 GLN A O 1
ATOM 3291 N N . PRO A 1 403 ? 48.494 -19.588 -7.409 1.00 32.00 403 PRO A N 1
ATOM 3292 C CA . PRO A 1 403 ? 47.675 -20.246 -6.404 1.00 32.00 403 PRO A CA 1
ATOM 3293 C C . PRO A 1 403 ? 48.436 -21.449 -5.833 1.00 32.00 403 PRO A C 1
ATOM 3295 O O . PRO A 1 403 ? 48.586 -22.474 -6.499 1.00 32.00 403 PRO A O 1
ATOM 3298 N N . GLN A 1 404 ? 48.921 -21.333 -4.594 1.00 30.58 404 GLN A N 1
ATOM 3299 C CA . GLN A 1 404 ? 49.331 -22.500 -3.817 1.00 30.58 404 GLN A CA 1
ATOM 3300 C C . GLN A 1 404 ? 48.090 -23.321 -3.450 1.00 30.58 404 GLN A C 1
ATOM 3302 O O . GLN A 1 404 ? 47.145 -22.836 -2.829 1.00 30.58 404 GLN A O 1
ATOM 3307 N N . MET A 1 405 ? 48.121 -24.576 -3.890 1.00 29.27 405 MET A N 1
ATOM 3308 C CA . MET A 1 405 ? 47.186 -25.646 -3.571 1.00 29.27 405 MET A CA 1
ATOM 3309 C C . MET A 1 405 ? 47.022 -25.807 -2.053 1.00 29.27 405 MET A C 1
ATOM 3311 O O . MET A 1 405 ? 48.004 -25.987 -1.336 1.00 29.27 405 MET A O 1
ATOM 3315 N N . SER A 1 406 ? 45.774 -25.805 -1.581 1.00 30.03 406 SER A N 1
ATOM 3316 C CA . SER A 1 406 ? 45.405 -26.325 -0.260 1.00 30.03 406 SER A CA 1
ATOM 3317 C C . SER A 1 406 ? 45.263 -27.855 -0.338 1.00 30.03 406 SER A C 1
ATOM 3319 O O . SER A 1 406 ? 44.668 -28.345 -1.306 1.00 30.03 406 SER A O 1
ATOM 3321 N N . PRO A 1 407 ? 45.798 -28.630 0.625 1.00 32.38 407 PRO A N 1
ATOM 3322 C CA . PRO A 1 407 ? 45.693 -30.076 0.609 1.00 32.38 407 PRO A CA 1
ATOM 3323 C C . PRO A 1 407 ? 44.300 -30.561 1.024 1.00 32.38 407 PRO A C 1
ATOM 3325 O O . PRO A 1 407 ? 43.698 -30.127 2.002 1.00 32.38 407 PRO A O 1
ATOM 3328 N N . ARG A 1 408 ? 43.846 -31.529 0.234 1.00 32.28 408 ARG A N 1
ATOM 3329 C CA . ARG A 1 408 ? 42.704 -32.429 0.395 1.00 32.28 408 ARG A CA 1
ATOM 3330 C C . ARG A 1 408 ? 42.682 -33.039 1.810 1.00 32.28 408 ARG A C 1
ATOM 3332 O O . ARG A 1 408 ? 43.598 -33.780 2.155 1.00 32.28 408 ARG A O 1
ATOM 3339 N N . ALA A 1 409 ? 41.639 -32.765 2.592 1.00 33.62 409 ALA A N 1
ATOM 3340 C CA . ALA A 1 409 ? 41.308 -33.535 3.790 1.00 33.62 409 ALA A CA 1
ATOM 3341 C C . ALA A 1 409 ? 40.240 -34.574 3.422 1.00 33.62 409 ALA A C 1
ATOM 3343 O O . ALA A 1 409 ? 39.210 -34.240 2.839 1.00 33.62 409 ALA A O 1
ATOM 3344 N N . HIS A 1 410 ? 40.574 -35.831 3.687 1.00 34.12 410 HIS A N 1
ATOM 3345 C CA . HIS A 1 410 ? 39.750 -37.019 3.520 1.00 34.12 410 HIS A CA 1
ATOM 3346 C C . HIS A 1 410 ? 38.665 -37.087 4.604 1.00 34.12 410 HIS A C 1
ATOM 3348 O O . HIS A 1 410 ? 38.972 -36.896 5.778 1.00 34.12 410 HIS A O 1
ATOM 3354 N N . ASP A 1 411 ? 37.446 -37.441 4.198 1.00 35.62 411 ASP A N 1
ATOM 3355 C CA . ASP A 1 411 ? 36.492 -38.172 5.036 1.00 35.62 411 ASP A CA 1
ATOM 3356 C C . ASP A 1 411 ? 36.837 -39.677 5.026 1.00 35.62 411 ASP A C 1
ATOM 3358 O O . ASP A 1 411 ? 37.398 -40.162 4.036 1.00 35.62 411 ASP A O 1
ATOM 3362 N N . GLN A 1 412 ? 36.375 -40.379 6.075 1.00 34.78 412 GLN A N 1
ATOM 3363 C CA . GLN A 1 412 ? 36.291 -41.840 6.315 1.00 34.78 412 GLN A CA 1
ATOM 3364 C C . GLN A 1 412 ? 37.362 -42.447 7.242 1.00 34.78 412 GLN A C 1
ATOM 3366 O O . GLN A 1 412 ? 38.445 -42.811 6.795 1.00 34.78 412 GLN A O 1
ATOM 3371 N N . GLU A 1 413 ? 37.022 -42.598 8.528 1.00 34.69 413 GLU A N 1
ATOM 3372 C CA . GLU A 1 413 ? 36.477 -43.848 9.107 1.00 34.69 413 GLU A CA 1
ATOM 3373 C C . GLU A 1 413 ? 35.529 -43.538 10.274 1.00 34.69 413 GLU A C 1
ATOM 3375 O O . GLU A 1 413 ? 35.817 -42.578 11.028 1.00 34.69 413 GLU A O 1
#

pLDDT: mean 81.04, std 15.44, range [27.72, 96.5]

Sequence (413 aa):
YIAAYAVTSTALFAASLVTLLAHSYDFLTLAQEFTFDIKLVVLLNFIACFYLLWMLATIRLFFGELRVIEMEHIADRIPFSMVTLLFLLLDDENLILDWIWFGLTLCMKIYHTIVYDRIDFLQVKIVNRLSDSVGAVHHRWGVLAMYTGDISVLLLLLFMIVDVLMAKLLAYDVFQGLGSIESLLFGIQFGVMGIESFSYLGKLALNMYEVLYYRASFGSRLITVDTEDFSDWDDDEFDEQVWENKAFYVQTFSIFLSALKASFYMLFLWIIWSHSNLALPGTILQGSITSIYLLYKQALQFRLFLYQSRRLDNFLSTATETELAAADHMCIICRENMHWPATYERMRKRPLHPRKYPKKLRCGHILHLACLKDWLERSESCPLCRKKVFQLSSEPGSVPAQPQMSPRAHDQE

Organism: NCBI:txid27322